Protein AF-A0A9Q0EF69-F1 (afdb_monomer)

InterPro domains:
  IPR002123 Phospholipid/glycerol acyltransferase [PF01553] (80-208)
  IPR002123 Phospholipid/glycerol acyltransferase [SM00563] (95-210)
  IPR004552 1-acyl-sn-glycerol-3-phosphate acyltransferase [TIGR00530] (78-207)

Sequence (399 aa):
MDAVPWLTVPLLLLLLLPLLLFTSSTFVFYFKKCFYVTWMMVLCLLAIPMCFLKSGGRDVENMRLISALIRHVKYFLGLRFEVSGSEHLLTEGPYVIISNHQSSLDVLGLMEILPERCTPIAKKELVYVGTMGISCWLGGVVFINRKKTSDAVSVMAEAAKTMLDNQIRLWVFPEGTRNQGGDLLPFKKGAFHLAVAAQVPIIPIVFSSYSNFYLRKEKQFNSGTIRLKILPKIDTKGLTSDDVSALMDKSFNLMRSPQNEHIALARKRHGYRLDNHEKNLNNSNVINPSLKMHKQRKTKQKNDDKTPEGAVPAYLLDREGQSRAKVLSNMIKQKRKEKAVPLPKVFKVIKSKSKRQKKAWKRIVTKVCFVGDGFTRKPPKYERFIRPMGGAGDLLTGF

Organism: NCBI:txid630683

Secondary structure (DSSP, 8-state):
----HHHHHHHHHHHHHHHHHHH-HHHHHHHHHHHHHHHHHHHHHHHHHHHHHHHSS--TTHHHHHHHHHTTHHHHTTEEEEEE-GGGGG-SS--EEEE----TTHHHHHHHSPPTTEEEEEEGGGGGSHHHHHHHHHTT-EEE-TT-HHHHHHHHHHHHHHHHHTT-EEEE-TT-S---SSSPPPPPTHHHHHHHHTT--EEEEEEPP-TTTEETTTTEE--EEEEEEEPPPB--TT--TTTHHHHHHHHHHHHHHHHHHHHHHHHHHHTTHHHHHHHHHHHHHHS-HHHHHHHHHHS------PPPTT---GGGS-HHHHHHHHHHHHHHHHHHHHT-PPPP----------S-----------S-----TT--PPPP-----PPPP----------

Nearest PDB structures (foldseek):
  5kym-assembly1_A  TM=7.930E-01  e=1.471E-12  Thermotoga maritima MSB8
  5kym-assembly2_B  TM=8.034E-01  e=4.022E-12  Thermotoga maritima MSB8
  4yay-assembly1_A  TM=5.723E-01  e=6.476E+00  Escherichia coli
  6to7-assembly2_B  TM=2.953E-01  e=9.799E+00  Homo sapiens

Solvent-accessible surface area (backbone atoms only — not comparable to full-atom values): 23491 Å² total; per-residue (Å²): 134,81,79,59,71,80,58,54,57,60,51,51,51,60,59,46,48,60,53,42,56,76,73,29,57,54,54,35,24,52,49,54,50,49,50,52,53,54,50,50,37,51,50,21,52,59,40,44,62,53,30,38,74,74,67,75,38,71,32,36,70,35,32,61,57,51,22,64,70,48,47,63,57,40,57,83,58,42,44,43,78,49,82,41,48,67,72,54,69,70,56,80,74,38,35,34,35,36,31,74,43,47,52,82,65,50,55,54,56,47,37,67,69,58,54,83,46,36,28,46,61,42,56,43,75,49,54,73,48,60,42,44,12,50,35,40,48,32,17,42,42,43,64,34,46,89,87,42,66,69,60,33,52,52,52,44,53,53,48,36,51,50,23,62,80,66,51,26,26,40,36,38,46,39,48,77,54,70,50,73,69,87,75,84,65,74,69,47,64,67,67,43,49,36,25,33,75,59,47,22,32,36,34,43,36,36,60,38,66,50,65,89,26,46,33,81,93,77,31,37,54,49,58,42,74,44,42,36,42,41,41,74,69,45,82,22,72,91,49,51,82,82,47,34,62,59,54,47,52,53,52,49,56,64,45,44,54,62,38,50,50,39,43,50,52,52,38,73,75,46,74,67,63,57,66,59,48,50,52,52,50,51,47,58,58,66,74,35,61,68,58,57,51,53,52,58,70,68,51,79,74,76,77,80,72,72,75,60,91,83,73,68,59,74,88,74,44,55,77,64,55,43,48,54,56,52,51,53,55,49,52,55,53,47,57,58,53,69,71,54,78,87,76,83,92,80,86,80,90,79,88,77,95,56,99,69,90,69,97,66,91,76,82,79,80,89,68,90,77,87,74,67,101,79,76,77,80,75,78,78,81,78,75,83,80,79,76,84,87,79,79,90,81,86,85,88,87,83,136

Mean predicted aligned error: 16.34 Å

Structure (mmCIF, N/CA/C/O backbone):
data_AF-A0A9Q0EF69-F1
#
_entry.id   AF-A0A9Q0EF69-F1
#
loop_
_atom_site.group_PDB
_atom_site.id
_atom_site.type_symbol
_atom_site.label_atom_id
_atom_site.label_alt_id
_atom_site.label_comp_id
_atom_site.label_asym_id
_atom_site.label_entity_id
_atom_site.label_seq_id
_atom_site.pdbx_PDB_ins_code
_atom_site.Cartn_x
_atom_site.Cartn_y
_atom_site.Cartn_z
_atom_site.occupancy
_atom_site.B_iso_or_equiv
_atom_site.auth_seq_id
_atom_site.auth_comp_id
_atom_site.auth_asym_id
_atom_site.auth_atom_id
_atom_site.pdbx_PDB_model_num
ATOM 1 N N . MET A 1 1 ? 17.043 14.784 -54.841 1.00 48.81 1 MET A N 1
ATOM 2 C CA . MET A 1 1 ? 16.132 14.213 -53.825 1.00 48.81 1 MET A CA 1
ATOM 3 C C . MET A 1 1 ? 16.887 14.234 -52.513 1.00 48.81 1 MET A C 1
ATOM 5 O O . MET A 1 1 ? 17.618 13.296 -52.218 1.00 48.81 1 MET A O 1
ATOM 9 N N . ASP A 1 2 ? 16.796 15.342 -51.783 1.00 55.16 2 ASP A N 1
ATOM 10 C CA . ASP A 1 2 ? 17.544 15.519 -50.542 1.00 55.16 2 ASP A CA 1
ATOM 11 C C . ASP A 1 2 ? 16.866 14.700 -49.448 1.00 55.16 2 ASP A C 1
ATOM 13 O O . ASP A 1 2 ? 15.767 15.018 -48.990 1.00 55.16 2 ASP A O 1
ATOM 17 N N . ALA A 1 3 ? 17.497 13.580 -49.092 1.00 58.09 3 ALA A N 1
ATOM 18 C CA . ALA A 1 3 ? 17.052 12.730 -48.005 1.00 58.09 3 ALA A CA 1
ATOM 19 C C . ALA A 1 3 ? 17.001 13.569 -46.727 1.00 58.09 3 ALA A C 1
ATOM 21 O O . ALA A 1 3 ? 18.003 14.067 -46.222 1.00 58.09 3 ALA A O 1
ATOM 22 N N . VAL A 1 4 ? 15.780 13.743 -46.253 1.00 65.38 4 VAL A N 1
ATOM 23 C CA . VAL A 1 4 ? 15.364 14.639 -45.192 1.00 65.38 4 VAL A CA 1
ATOM 24 C C . VAL A 1 4 ? 16.156 14.389 -43.888 1.00 65.38 4 VAL A C 1
ATOM 26 O O . VAL A 1 4 ? 15.873 13.419 -43.177 1.00 65.38 4 VAL A O 1
ATOM 29 N N . PRO A 1 5 ? 17.116 15.260 -43.507 1.00 64.31 5 PRO A N 1
ATOM 30 C CA . PRO A 1 5 ? 17.998 15.031 -42.354 1.00 64.31 5 PRO A CA 1
ATOM 31 C C . PRO A 1 5 ? 17.262 15.000 -41.006 1.00 64.31 5 PRO A C 1
ATOM 33 O O . PRO A 1 5 ? 17.777 14.477 -40.021 1.00 64.31 5 PRO A O 1
ATOM 36 N N . TRP A 1 6 ? 16.041 15.541 -40.943 1.00 69.62 6 TRP A N 1
ATOM 37 C CA . TRP A 1 6 ? 15.230 15.530 -39.725 1.00 69.62 6 TRP A CA 1
ATOM 38 C C . TRP A 1 6 ? 14.534 14.188 -39.455 1.00 69.62 6 TRP A C 1
ATOM 40 O O . TRP A 1 6 ? 14.116 13.959 -38.323 1.00 69.62 6 TRP A O 1
ATOM 50 N N . LEU A 1 7 ? 14.453 13.278 -40.437 1.00 71.69 7 LEU A N 1
ATOM 51 C CA . LEU A 1 7 ? 13.911 11.922 -40.253 1.00 71.69 7 LEU A CA 1
ATOM 52 C C . LEU A 1 7 ? 14.979 10.901 -39.835 1.00 71.69 7 LEU A C 1
ATOM 54 O O . LEU A 1 7 ? 14.664 9.926 -39.152 1.00 71.69 7 LEU A O 1
ATOM 58 N N . THR A 1 8 ? 16.247 11.128 -40.182 1.00 77.25 8 THR A N 1
ATOM 59 C CA . THR A 1 8 ? 17.341 10.184 -39.894 1.00 77.25 8 THR A CA 1
ATOM 60 C C . THR A 1 8 ? 17.705 10.144 -38.410 1.00 77.25 8 THR A C 1
ATOM 62 O O . THR A 1 8 ? 17.981 9.071 -37.874 1.00 77.25 8 THR A O 1
ATOM 65 N N . VAL A 1 9 ? 17.640 11.282 -37.713 1.00 79.06 9 VAL A N 1
ATOM 66 C CA . VAL A 1 9 ? 17.925 11.368 -36.271 1.00 79.06 9 VAL A CA 1
ATOM 67 C C . VAL A 1 9 ? 16.892 10.596 -35.424 1.00 79.06 9 VAL A C 1
ATOM 69 O O . VAL A 1 9 ? 17.314 9.768 -34.614 1.00 79.06 9 VAL A O 1
ATOM 72 N N . PRO A 1 10 ? 15.564 10.763 -35.605 1.00 80.88 10 PRO A N 1
ATOM 73 C CA . PRO A 1 10 ? 14.559 9.925 -34.943 1.00 80.88 10 PRO A CA 1
ATOM 74 C C . PRO A 1 10 ? 14.712 8.432 -35.249 1.00 80.88 10 PRO A C 1
ATOM 76 O O . PRO A 1 10 ? 14.563 7.611 -34.346 1.00 80.88 10 PRO A O 1
ATOM 79 N N . LEU A 1 11 ? 15.042 8.075 -36.495 1.00 81.81 11 LEU A N 1
ATOM 80 C CA . LEU A 1 11 ? 15.218 6.683 -36.913 1.00 81.81 11 LEU A CA 1
ATOM 81 C C . LEU A 1 11 ? 16.436 6.032 -36.232 1.00 81.81 11 LEU A C 1
ATOM 83 O O . LEU A 1 11 ? 16.347 4.917 -35.723 1.00 81.81 11 LEU A O 1
ATOM 87 N N . LEU A 1 12 ? 17.557 6.755 -36.143 1.00 80.25 12 LEU A N 1
ATOM 88 C CA . LEU A 1 12 ? 18.748 6.326 -35.401 1.00 80.25 12 LEU A CA 1
ATOM 89 C C . LEU A 1 12 ? 18.476 6.203 -33.896 1.00 80.25 12 LEU A C 1
ATOM 91 O O . LEU A 1 12 ? 18.926 5.246 -33.268 1.00 80.25 12 LEU A O 1
ATOM 95 N N . LEU A 1 13 ? 17.708 7.128 -33.310 1.00 78.44 13 LEU A N 1
ATOM 96 C CA . LEU A 1 13 ? 17.282 7.042 -31.908 1.00 78.44 13 LEU A CA 1
ATOM 97 C C . LEU A 1 13 ? 16.363 5.838 -31.656 1.00 78.44 13 LEU A C 1
ATOM 99 O O . LEU A 1 13 ? 16.500 5.171 -30.628 1.00 78.44 13 LEU A O 1
ATOM 103 N N . LEU A 1 14 ? 15.469 5.525 -32.599 1.00 80.62 14 LEU A N 1
ATOM 104 C CA . LEU A 1 14 ? 14.617 4.336 -32.557 1.00 80.62 14 LEU A CA 1
ATOM 105 C C . LEU A 1 14 ? 15.429 3.039 -32.632 1.00 80.62 14 LEU A C 1
ATOM 107 O O . LEU A 1 14 ? 15.084 2.089 -31.939 1.00 80.62 14 LEU A O 1
ATOM 111 N N . LEU A 1 15 ? 16.522 3.000 -33.400 1.00 79.44 15 LEU A N 1
ATOM 112 C CA . LEU A 1 15 ? 17.422 1.840 -33.477 1.00 79.44 15 LEU A CA 1
ATOM 113 C C . LEU A 1 15 ? 18.342 1.706 -32.248 1.00 79.44 15 LEU A C 1
ATOM 115 O O . LEU A 1 15 ? 18.636 0.594 -31.807 1.00 79.44 15 LEU A O 1
ATOM 119 N N . LEU A 1 16 ? 18.759 2.824 -31.645 1.00 80.50 16 LEU A N 1
ATOM 120 C CA . LEU A 1 16 ? 19.559 2.838 -30.413 1.00 80.50 16 LEU A CA 1
ATOM 121 C C . LEU A 1 16 ? 18.765 2.389 -29.179 1.00 80.50 16 LEU A C 1
ATOM 123 O O . LEU A 1 16 ? 19.346 1.852 -28.234 1.00 80.50 16 LEU A O 1
ATOM 127 N N . LEU A 1 17 ? 17.447 2.598 -29.166 1.00 80.69 17 LEU A N 1
ATOM 128 C CA . LEU A 1 17 ? 16.602 2.295 -28.014 1.00 80.69 17 LEU A CA 1
ATOM 129 C C . LEU A 1 17 ? 16.569 0.787 -27.667 1.00 80.69 17 LEU A C 1
ATOM 131 O O . LEU A 1 17 ? 16.856 0.466 -26.510 1.00 80.69 17 LEU A O 1
ATOM 135 N N . PRO A 1 18 ? 16.302 -0.151 -28.603 1.00 80.19 18 PRO A N 1
ATOM 136 C CA . PRO A 1 18 ? 16.434 -1.584 -28.351 1.00 80.19 18 PRO A CA 1
A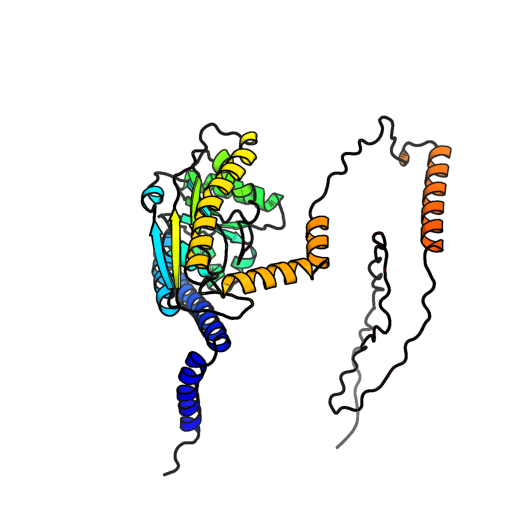TOM 137 C C . PRO A 1 18 ? 17.830 -1.950 -27.848 1.00 80.19 18 PRO A C 1
ATOM 139 O O . PRO A 1 18 ? 17.950 -2.623 -26.828 1.00 80.19 18 PRO A O 1
ATOM 142 N N . LEU A 1 19 ? 18.887 -1.443 -28.493 1.00 80.12 19 LEU A N 1
ATOM 143 C CA . LEU A 1 19 ? 20.267 -1.729 -28.098 1.00 80.12 19 LEU A CA 1
ATOM 144 C C . LEU A 1 19 ? 20.532 -1.329 -26.639 1.00 80.12 19 LEU A C 1
ATOM 146 O O . LEU A 1 19 ? 21.077 -2.122 -25.873 1.00 80.12 19 LEU A O 1
ATOM 150 N N . LEU A 1 20 ? 20.108 -0.134 -26.219 1.00 81.38 20 LEU A N 1
ATOM 151 C CA . LEU A 1 20 ? 20.245 0.334 -24.835 1.00 81.38 20 LEU A CA 1
ATOM 152 C C . LEU A 1 20 ? 19.410 -0.487 -23.842 1.00 81.38 20 LEU A C 1
ATOM 154 O O . LEU A 1 20 ? 19.860 -0.721 -22.718 1.00 81.38 20 LEU A O 1
ATOM 158 N N . LEU A 1 21 ? 18.221 -0.945 -24.244 1.00 80.12 21 LEU A N 1
ATOM 159 C CA . LEU A 1 21 ? 17.380 -1.829 -23.432 1.00 80.12 21 LEU A CA 1
ATOM 160 C C . LEU A 1 21 ? 18.002 -3.222 -23.251 1.00 80.12 21 LEU A C 1
ATOM 162 O O . LEU A 1 21 ? 17.862 -3.805 -22.178 1.00 80.12 21 LEU A O 1
ATOM 166 N N . PHE A 1 22 ? 18.715 -3.742 -24.253 1.00 79.62 22 PHE A N 1
ATOM 167 C CA . PHE A 1 22 ? 19.388 -5.042 -24.164 1.00 79.62 22 PHE A CA 1
ATOM 168 C C . PHE A 1 22 ? 20.748 -4.976 -23.457 1.00 79.62 22 PHE A C 1
ATOM 170 O O . PHE A 1 22 ? 21.129 -5.925 -22.776 1.00 79.62 22 PHE A O 1
ATOM 177 N N . THR A 1 23 ? 21.480 -3.867 -23.584 1.00 81.25 23 THR A N 1
ATOM 178 C CA . THR A 1 23 ? 22.875 -3.776 -23.113 1.00 81.25 23 THR A CA 1
ATOM 179 C C . THR A 1 23 ? 23.030 -3.167 -21.719 1.00 81.25 23 THR A C 1
ATOM 181 O O . THR A 1 23 ? 23.993 -3.485 -21.022 1.00 81.25 23 THR A O 1
ATOM 184 N N . SER A 1 24 ? 22.107 -2.305 -21.269 1.00 89.25 24 SER A N 1
ATOM 185 C CA . SER A 1 24 ? 22.287 -1.520 -20.039 1.00 89.25 24 SER A CA 1
ATOM 186 C C . SER A 1 24 ? 21.157 -1.704 -19.027 1.00 89.25 24 SER A C 1
ATOM 188 O O . SER A 1 24 ? 20.073 -1.131 -19.146 1.00 89.25 24 SER A O 1
ATOM 190 N N . SER A 1 25 ? 21.450 -2.405 -17.926 1.00 86.19 25 SER A N 1
ATOM 191 C CA . SER A 1 25 ? 20.517 -2.562 -16.795 1.00 86.19 25 SER A CA 1
ATOM 192 C C . SER A 1 25 ? 20.099 -1.222 -16.180 1.00 86.19 25 SER A C 1
ATOM 194 O O . SER A 1 25 ? 18.948 -1.040 -15.782 1.00 86.19 25 SER A O 1
ATOM 196 N N . THR A 1 26 ? 21.024 -0.258 -16.151 1.00 90.00 26 THR A N 1
ATOM 197 C CA . THR A 1 26 ? 20.775 1.087 -15.628 1.00 90.00 26 THR A CA 1
ATOM 198 C C . THR A 1 26 ? 19.796 1.851 -16.512 1.00 90.00 26 THR A C 1
ATOM 200 O O . THR A 1 26 ? 18.902 2.520 -15.987 1.00 90.00 26 THR A O 1
ATOM 203 N N . PHE A 1 27 ? 19.943 1.752 -17.838 1.00 91.12 27 PHE A N 1
ATOM 204 C CA . PHE A 1 27 ? 19.004 2.366 -18.770 1.00 91.12 27 PHE A CA 1
ATOM 205 C C . PHE A 1 27 ? 17.609 1.762 -18.601 1.00 91.12 27 PHE A C 1
ATOM 207 O O . PHE A 1 27 ? 16.660 2.505 -18.357 1.00 91.12 27 PHE A O 1
ATOM 214 N N . VAL A 1 28 ? 17.502 0.428 -18.599 1.00 91.19 28 VAL A N 1
ATOM 215 C CA . VAL A 1 28 ? 16.237 -0.291 -18.362 1.00 91.19 28 VAL A CA 1
ATOM 216 C C . VAL A 1 28 ? 15.576 0.154 -17.059 1.00 91.19 28 VAL A C 1
ATOM 218 O O . VAL A 1 28 ? 14.375 0.421 -17.034 1.00 91.19 28 VAL A O 1
ATOM 221 N N . PHE A 1 29 ? 16.343 0.291 -15.975 1.00 93.94 29 PHE A N 1
ATOM 222 C CA . PHE A 1 29 ? 15.819 0.748 -14.691 1.00 93.94 29 PHE A CA 1
ATOM 223 C C . PHE A 1 29 ? 15.193 2.140 -14.773 1.00 93.94 29 PHE A C 1
ATOM 225 O O . PHE A 1 29 ? 14.068 2.334 -14.305 1.00 93.94 29 PHE A O 1
ATOM 232 N N . TYR A 1 30 ? 15.901 3.119 -15.343 1.00 94.44 30 TYR A N 1
ATOM 233 C CA . TYR A 1 30 ? 15.369 4.477 -15.455 1.00 94.44 30 TYR A CA 1
ATOM 234 C C . TYR A 1 30 ? 14.223 4.559 -16.453 1.00 94.44 30 TYR A C 1
ATOM 236 O O . TYR A 1 30 ? 13.247 5.242 -16.156 1.00 94.44 30 TYR A O 1
ATOM 244 N N . PHE A 1 31 ? 14.299 3.832 -17.567 1.00 93.50 31 PHE A N 1
ATOM 245 C CA . PHE A 1 31 ? 13.230 3.743 -18.553 1.00 93.50 31 PHE A CA 1
ATOM 246 C C . PHE A 1 31 ? 11.948 3.197 -17.919 1.00 93.50 31 PHE A C 1
ATOM 248 O O . PHE A 1 31 ? 10.947 3.906 -17.874 1.00 93.50 31 PHE A O 1
ATOM 255 N N . LYS A 1 32 ? 11.995 2.002 -17.308 1.00 94.75 32 LYS A N 1
ATOM 256 C CA . LYS A 1 32 ? 10.839 1.403 -16.619 1.00 94.75 32 LYS A CA 1
ATOM 257 C C . LYS A 1 32 ? 10.310 2.287 -15.500 1.00 94.75 32 LYS A C 1
ATOM 259 O O . LYS A 1 32 ? 9.104 2.386 -15.314 1.00 94.75 32 LYS A O 1
ATOM 264 N N . LYS A 1 33 ? 11.191 2.937 -14.737 1.00 94.50 33 LYS A N 1
ATOM 265 C CA . LYS A 1 33 ? 10.775 3.832 -13.652 1.00 94.50 33 LYS A CA 1
ATOM 266 C C . LYS A 1 33 ? 10.116 5.109 -14.177 1.00 94.50 33 LYS A C 1
ATOM 268 O O . LYS A 1 33 ? 9.136 5.549 -13.586 1.00 94.50 33 LYS A O 1
ATOM 273 N N . CYS A 1 34 ? 10.659 5.706 -15.236 1.00 95.56 34 CYS A N 1
ATOM 274 C CA . CYS A 1 34 ? 10.094 6.886 -15.887 1.00 95.56 34 CYS A CA 1
ATOM 275 C C . CYS A 1 34 ? 8.734 6.541 -16.489 1.00 95.56 34 CYS A C 1
ATOM 277 O O . CYS A 1 34 ? 7.745 7.174 -16.140 1.00 95.56 34 CYS A O 1
ATOM 279 N N . PHE A 1 35 ? 8.676 5.461 -17.273 1.00 95.94 35 PHE A N 1
ATOM 280 C CA . PHE A 1 35 ? 7.438 4.910 -17.806 1.00 95.94 35 PHE A CA 1
ATOM 281 C C . PHE A 1 35 ? 6.415 4.668 -16.693 1.00 95.94 35 PHE A C 1
ATOM 283 O O . PHE A 1 35 ? 5.314 5.194 -16.769 1.00 95.94 35 PHE A O 1
ATOM 290 N N . TYR A 1 36 ? 6.791 3.964 -15.619 1.00 96.44 36 TYR A N 1
ATOM 291 C CA . TYR A 1 36 ? 5.909 3.703 -14.480 1.00 96.44 36 TYR A CA 1
ATOM 292 C C . TYR A 1 36 ? 5.333 4.992 -13.892 1.00 96.44 36 TYR A C 1
ATOM 294 O O . TYR A 1 36 ? 4.124 5.106 -13.742 1.00 96.44 36 TYR A O 1
ATOM 302 N N . VAL A 1 37 ? 6.176 5.974 -13.565 1.00 95.81 37 VAL A N 1
ATOM 303 C CA . VAL A 1 37 ? 5.707 7.222 -12.948 1.00 95.81 37 VAL A CA 1
ATOM 304 C C . VAL A 1 37 ? 4.815 8.005 -13.908 1.00 95.81 37 VAL A C 1
ATOM 306 O O . VAL A 1 37 ? 3.725 8.406 -13.514 1.00 95.81 37 VAL A O 1
ATOM 309 N N . THR A 1 38 ? 5.238 8.198 -15.157 1.00 96.44 38 THR A N 1
ATOM 310 C CA . THR A 1 38 ? 4.473 8.963 -16.150 1.00 96.44 38 THR A CA 1
ATOM 311 C C . THR A 1 38 ? 3.142 8.287 -16.461 1.00 96.44 38 THR A C 1
ATOM 313 O O . THR A 1 38 ? 2.104 8.941 -16.436 1.00 96.44 38 THR A O 1
ATOM 316 N N . TRP A 1 39 ? 3.145 6.971 -16.671 1.00 97.31 39 TRP A N 1
ATOM 317 C CA . TRP A 1 39 ? 1.937 6.208 -16.966 1.00 97.31 39 TRP A CA 1
ATOM 318 C C . TRP A 1 39 ? 0.953 6.215 -15.794 1.00 97.31 39 TRP A C 1
ATOM 320 O O . TRP A 1 39 ? -0.234 6.449 -15.995 1.00 97.31 39 TRP A O 1
ATOM 330 N N . MET A 1 40 ? 1.439 6.081 -14.554 1.00 97.12 40 MET A N 1
ATOM 331 C CA . MET A 1 40 ? 0.598 6.237 -13.361 1.00 97.12 40 MET A CA 1
ATOM 332 C C . MET A 1 40 ? -0.040 7.632 -13.289 1.00 97.12 40 MET A C 1
ATOM 334 O O . MET A 1 40 ? -1.217 7.742 -12.956 1.00 97.12 40 MET A O 1
ATOM 338 N N . MET A 1 41 ? 0.698 8.695 -13.632 1.00 96.69 41 MET A N 1
ATOM 339 C CA . MET A 1 41 ? 0.166 10.064 -13.645 1.00 96.69 41 MET A CA 1
ATOM 340 C C . MET A 1 41 ? -0.903 10.266 -14.725 1.00 96.69 41 MET A C 1
ATOM 342 O O . MET A 1 41 ? -1.894 10.945 -14.456 1.00 96.69 41 MET A O 1
ATOM 346 N N . VAL A 1 42 ? -0.735 9.661 -15.906 1.00 97.56 42 VAL A N 1
ATOM 347 C CA . VAL A 1 42 ? -1.735 9.674 -16.988 1.00 97.56 42 VAL A CA 1
ATOM 348 C C . VAL A 1 42 ? -2.995 8.919 -16.571 1.00 97.56 42 VAL A C 1
ATOM 350 O O . VAL A 1 42 ? -4.088 9.465 -16.666 1.00 97.56 42 VAL A O 1
ATOM 353 N N . LEU A 1 43 ? -2.863 7.703 -16.035 1.00 97.69 43 LEU A N 1
ATOM 354 C CA . LEU A 1 43 ? -4.013 6.928 -15.558 1.00 97.69 43 LEU A CA 1
ATOM 355 C C . LEU A 1 43 ? -4.765 7.654 -14.439 1.00 97.69 43 LEU A C 1
ATOM 357 O O . LEU A 1 43 ? -5.991 7.677 -14.436 1.00 97.69 43 LEU A O 1
ATOM 361 N N . CYS A 1 44 ? -4.042 8.302 -13.525 1.00 96.94 44 CYS A N 1
ATOM 362 C CA . CYS A 1 44 ? -4.647 9.141 -12.495 1.00 96.94 44 CYS A CA 1
ATOM 363 C C . CYS A 1 44 ? -5.348 10.370 -13.093 1.00 96.94 44 CYS A C 1
ATOM 365 O O . CYS A 1 44 ? -6.427 10.733 -12.643 1.00 96.94 44 CYS A O 1
ATOM 367 N N . LEU A 1 45 ? -4.783 11.001 -14.128 1.00 97.44 45 LEU A N 1
ATOM 368 C CA . LEU A 1 45 ? -5.442 12.111 -14.822 1.00 97.44 45 LEU A CA 1
ATOM 369 C C . LEU A 1 45 ? -6.784 11.678 -15.427 1.00 97.44 45 LEU A C 1
ATOM 371 O O . LEU A 1 45 ? -7.763 12.403 -15.298 1.00 97.44 45 LEU A O 1
ATOM 375 N N . LEU A 1 46 ? -6.832 10.488 -16.031 1.00 97.19 46 LEU A N 1
ATOM 376 C CA . LEU A 1 46 ? -8.059 9.906 -16.580 1.00 97.19 46 LEU A CA 1
ATOM 377 C C . LEU A 1 46 ? -9.046 9.491 -15.478 1.00 97.19 46 LEU A C 1
ATOM 379 O O . LEU A 1 46 ? -10.252 9.651 -15.643 1.00 97.19 46 LEU A O 1
ATOM 383 N N . ALA A 1 47 ? -8.550 8.991 -14.343 1.00 96.81 47 ALA A N 1
ATOM 384 C CA . ALA A 1 47 ? -9.381 8.590 -13.210 1.00 96.81 47 ALA A CA 1
ATOM 385 C C . ALA A 1 47 ? -10.162 9.763 -12.606 1.00 96.81 47 ALA A C 1
ATOM 387 O O . ALA A 1 47 ? -11.304 9.573 -12.207 1.00 96.81 47 ALA A O 1
ATOM 388 N N . ILE A 1 48 ? -9.585 10.969 -12.566 1.00 96.94 48 ILE A N 1
ATOM 389 C CA . ILE A 1 48 ? -10.206 12.151 -11.944 1.00 96.94 48 ILE A CA 1
ATOM 390 C C . ILE A 1 48 ? -11.631 12.424 -12.466 1.00 96.94 48 ILE A C 1
ATOM 392 O O . ILE A 1 48 ? -12.552 12.372 -11.649 1.00 96.94 48 ILE A O 1
ATOM 396 N N . PRO A 1 49 ? -11.868 12.682 -13.770 1.00 97.12 49 PRO A N 1
ATOM 397 C CA . PRO A 1 49 ? -13.220 12.930 -14.268 1.00 97.12 49 PRO A CA 1
ATOM 398 C C . PRO A 1 49 ? -14.137 11.718 -14.072 1.00 97.12 49 PRO A C 1
ATOM 400 O O . PRO A 1 49 ? -15.295 11.892 -13.712 1.00 97.12 49 PRO A O 1
ATOM 403 N N . MET A 1 50 ? -13.628 10.491 -14.222 1.00 96.31 50 MET A N 1
ATOM 404 C CA . MET A 1 50 ? -14.432 9.284 -14.005 1.00 96.31 50 MET A CA 1
ATOM 405 C C . MET A 1 50 ? -14.899 9.138 -12.547 1.00 96.31 50 MET A C 1
ATOM 407 O O . MET A 1 50 ? -16.038 8.744 -12.313 1.00 96.31 50 MET A O 1
ATOM 411 N N . CYS A 1 51 ? -14.064 9.495 -11.567 1.00 96.19 51 CYS A N 1
ATOM 412 C CA . CYS A 1 51 ? -14.447 9.531 -10.154 1.00 96.19 51 CYS A CA 1
ATOM 413 C C . CYS A 1 51 ? -15.559 10.559 -9.899 1.00 96.19 51 CYS A C 1
ATOM 415 O O . CYS A 1 51 ? -16.523 10.260 -9.199 1.00 96.19 51 CYS A O 1
ATOM 417 N N . PHE A 1 52 ? -15.462 11.753 -10.498 1.00 95.06 52 PHE A N 1
ATOM 418 C CA . PHE A 1 52 ? -16.518 12.765 -10.390 1.00 95.06 52 PHE A CA 1
ATOM 419 C C . PHE A 1 52 ? -17.834 12.297 -11.017 1.00 95.06 52 PHE A C 1
ATOM 421 O O . PHE A 1 52 ? -18.883 12.474 -10.408 1.00 95.06 52 PHE A O 1
ATOM 428 N N . LEU A 1 53 ? -17.784 11.656 -12.187 1.00 95.00 53 LEU A N 1
ATOM 429 C CA . LEU A 1 53 ? -18.975 11.121 -12.851 1.00 95.00 53 LEU A CA 1
ATOM 430 C C . LEU A 1 53 ? -19.612 9.960 -12.076 1.00 95.00 53 LEU A C 1
ATOM 432 O O . LEU A 1 53 ? -20.831 9.834 -12.064 1.00 95.00 53 LEU A O 1
ATOM 436 N N . LYS A 1 54 ? -18.802 9.115 -11.424 1.00 93.06 54 LYS A N 1
ATOM 437 C CA . LYS A 1 54 ? -19.289 7.949 -10.675 1.00 93.06 54 LYS A CA 1
ATOM 438 C C . LYS A 1 54 ? -19.907 8.320 -9.326 1.00 93.06 54 LYS A C 1
ATOM 440 O O . LYS A 1 54 ? -20.952 7.780 -8.983 1.00 93.06 54 LYS A O 1
ATOM 445 N N . SER A 1 55 ? -19.235 9.157 -8.533 1.00 91.19 55 SER A N 1
ATOM 446 C CA . SER A 1 55 ? -19.592 9.376 -7.120 1.00 91.19 55 SER A CA 1
ATOM 447 C C . SER A 1 55 ? -19.784 10.846 -6.739 1.00 91.19 55 SER A C 1
ATOM 449 O O . SER A 1 55 ? -19.927 11.154 -5.559 1.00 91.19 55 SER A O 1
ATOM 451 N N . GLY A 1 56 ? -19.713 11.779 -7.693 1.00 89.62 56 GLY A N 1
ATOM 452 C CA . GLY A 1 56 ? -19.846 13.216 -7.430 1.00 89.62 56 GLY A CA 1
ATOM 453 C C . GLY A 1 56 ? -18.672 13.848 -6.669 1.00 89.62 56 GLY A C 1
ATOM 454 O O . GLY A 1 56 ? -18.731 15.029 -6.335 1.00 89.62 56 GLY A O 1
ATOM 455 N N . GLY A 1 57 ? -17.593 13.105 -6.388 1.00 93.06 57 GLY A N 1
ATOM 456 C CA . GLY A 1 57 ? -16.448 13.625 -5.637 1.00 93.06 57 GLY A CA 1
ATOM 457 C C . GLY A 1 57 ? -15.653 12.564 -4.879 1.00 93.06 57 GLY A C 1
ATOM 458 O O . GLY A 1 57 ? -15.291 11.527 -5.429 1.00 93.06 57 GLY A O 1
ATOM 459 N N . ARG A 1 58 ? -15.315 12.856 -3.618 1.00 94.69 58 ARG A N 1
ATOM 460 C CA . ARG A 1 58 ? -14.500 11.982 -2.759 1.00 94.69 58 ARG A CA 1
ATOM 461 C C . ARG A 1 58 ? -15.335 10.825 -2.210 1.00 94.69 58 ARG A C 1
ATOM 463 O O . ARG A 1 58 ? -16.199 11.047 -1.373 1.00 94.69 58 ARG A O 1
ATOM 470 N N . ASP A 1 59 ? -14.988 9.604 -2.603 1.00 94.50 59 ASP A N 1
ATOM 471 C CA . ASP A 1 59 ? -15.620 8.369 -2.136 1.00 94.50 59 ASP A CA 1
ATOM 472 C C . ASP A 1 59 ? -14.613 7.204 -2.175 1.00 94.50 59 ASP A C 1
ATOM 474 O O . ASP A 1 59 ? -13.801 7.086 -3.094 1.00 94.50 59 ASP A O 1
ATOM 478 N N . VAL A 1 60 ? -14.669 6.311 -1.187 1.00 94.88 60 VAL A N 1
ATOM 479 C CA . VAL A 1 60 ? -13.869 5.076 -1.172 1.00 94.88 60 VAL A CA 1
ATOM 480 C C . VAL A 1 60 ? -14.257 4.151 -2.326 1.00 94.88 60 VAL A C 1
ATOM 482 O O . VAL A 1 60 ? -13.419 3.401 -2.823 1.00 94.88 60 VAL A O 1
ATOM 485 N N . GLU A 1 61 ? -15.488 4.234 -2.830 1.00 94.25 61 GLU A N 1
ATOM 486 C CA . GLU A 1 61 ? -15.934 3.431 -3.969 1.00 94.25 61 GLU A CA 1
ATOM 487 C C . GLU A 1 61 ? -15.201 3.736 -5.280 1.00 94.25 61 GLU A C 1
ATOM 489 O O . GLU A 1 61 ? -15.153 2.908 -6.203 1.00 94.25 61 GLU A O 1
ATOM 494 N N . ASN A 1 62 ? -14.551 4.895 -5.365 1.00 96.62 62 ASN A N 1
ATOM 495 C CA . ASN A 1 62 ? -13.669 5.224 -6.478 1.00 96.62 62 ASN A CA 1
ATOM 496 C C . ASN A 1 62 ? -12.410 4.353 -6.500 1.00 96.62 62 ASN A C 1
ATOM 498 O O . ASN A 1 62 ? -11.813 4.170 -7.559 1.00 96.62 62 ASN A O 1
ATOM 502 N N . MET A 1 63 ? -12.027 3.735 -5.378 1.00 96.44 63 MET A N 1
ATOM 503 C CA . MET A 1 63 ? -10.871 2.840 -5.336 1.00 96.44 63 MET A CA 1
ATOM 504 C C . MET A 1 63 ? -11.042 1.604 -6.215 1.00 96.44 63 MET A C 1
ATOM 506 O O . MET A 1 63 ? -10.056 1.150 -6.793 1.00 96.44 63 MET A O 1
ATOM 510 N N . ARG A 1 64 ? -12.270 1.085 -6.385 1.00 95.00 64 ARG A N 1
ATOM 511 C CA . ARG A 1 64 ? -12.529 -0.029 -7.316 1.00 95.00 64 ARG A CA 1
ATOM 512 C C . ARG A 1 64 ? -12.212 0.376 -8.763 1.00 95.00 64 ARG A C 1
ATOM 514 O O . ARG A 1 64 ? -11.540 -0.363 -9.477 1.00 95.00 64 ARG A O 1
ATOM 521 N N . LEU A 1 65 ? -12.638 1.576 -9.166 1.00 96.38 65 LEU A N 1
ATOM 522 C CA . LEU A 1 65 ? -12.352 2.143 -10.488 1.00 96.38 65 LEU A CA 1
ATOM 523 C C . LEU A 1 65 ? -10.845 2.388 -10.671 1.00 96.38 65 LEU A C 1
ATOM 525 O O . LEU A 1 65 ? -10.256 1.946 -11.654 1.00 96.38 65 LEU A O 1
ATOM 529 N N . ILE A 1 66 ? -10.209 3.054 -9.704 1.00 96.75 66 ILE A N 1
ATOM 530 C CA . ILE A 1 66 ? -8.770 3.354 -9.728 1.00 96.75 66 ILE A CA 1
ATOM 531 C C . ILE A 1 66 ? -7.944 2.058 -9.788 1.00 96.75 66 ILE A C 1
ATOM 533 O O . ILE A 1 66 ? -6.993 1.968 -10.564 1.00 96.75 66 ILE A O 1
ATOM 537 N N . SER A 1 67 ? -8.321 1.037 -9.012 1.00 96.44 67 SER A N 1
ATOM 538 C CA . SER A 1 67 ? -7.698 -0.291 -9.045 1.00 96.44 67 SER A CA 1
ATOM 539 C C . SER A 1 67 ? -7.796 -0.912 -10.438 1.00 96.44 67 SER A C 1
ATOM 541 O O . SER A 1 67 ? -6.769 -1.321 -10.984 1.00 96.44 67 SER A O 1
ATOM 543 N N . ALA A 1 68 ? -8.988 -0.922 -11.046 1.00 96.50 68 ALA A N 1
ATOM 544 C CA . ALA A 1 68 ? -9.200 -1.478 -12.381 1.00 96.50 68 ALA A CA 1
ATOM 545 C C . ALA A 1 68 ? -8.321 -0.793 -13.443 1.00 96.50 68 ALA A C 1
ATOM 547 O O . ALA A 1 68 ? -7.701 -1.475 -14.257 1.00 96.50 68 ALA A O 1
ATOM 548 N N . LEU A 1 69 ? -8.191 0.536 -13.378 1.00 96.94 69 LEU A N 1
ATOM 549 C CA . LEU A 1 69 ? -7.351 1.316 -14.293 1.00 96.94 69 LEU A CA 1
ATOM 550 C C . LEU A 1 69 ? -5.849 1.086 -14.106 1.00 96.94 69 LEU A C 1
ATOM 552 O O . LEU A 1 69 ? -5.092 1.330 -15.034 1.00 96.94 69 LEU A O 1
ATOM 556 N N . ILE A 1 70 ? -5.387 0.680 -12.922 1.00 96.94 70 ILE A N 1
ATOM 557 C CA . ILE A 1 70 ? -3.951 0.556 -12.607 1.00 96.94 70 ILE A CA 1
ATOM 558 C C . ILE A 1 70 ? -3.463 -0.896 -12.699 1.00 96.94 70 ILE A C 1
ATOM 560 O O . ILE A 1 70 ? -2.269 -1.141 -12.893 1.00 96.94 70 ILE A O 1
ATOM 564 N N . ARG A 1 71 ? -4.353 -1.884 -12.567 1.00 95.69 71 ARG A N 1
ATOM 565 C CA . ARG A 1 71 ? -3.975 -3.297 -12.413 1.00 95.69 71 ARG A CA 1
ATOM 566 C C . ARG A 1 71 ? -3.115 -3.835 -13.558 1.00 95.69 71 ARG A C 1
ATOM 568 O O . ARG A 1 71 ? -2.220 -4.646 -13.322 1.00 95.69 71 ARG A O 1
ATOM 575 N N . HIS A 1 72 ? -3.329 -3.375 -14.790 1.00 96.31 72 HIS A N 1
ATOM 576 C CA . HIS A 1 72 ? -2.579 -3.840 -15.963 1.00 96.31 72 HIS A CA 1
ATOM 577 C C . HIS A 1 72 ? -1.134 -3.330 -16.014 1.00 96.31 72 HIS A C 1
ATOM 579 O O . HIS A 1 72 ? -0.300 -3.929 -16.692 1.00 96.31 72 HIS A O 1
ATOM 585 N N . VAL A 1 73 ? -0.797 -2.271 -15.270 1.00 96.88 73 VAL A N 1
ATOM 586 C CA . VAL A 1 73 ? 0.536 -1.643 -15.298 1.00 96.88 73 VAL A CA 1
ATOM 587 C C . VAL A 1 73 ? 1.650 -2.631 -14.950 1.00 96.88 73 VAL A C 1
ATOM 589 O O . VAL A 1 73 ? 2.760 -2.535 -15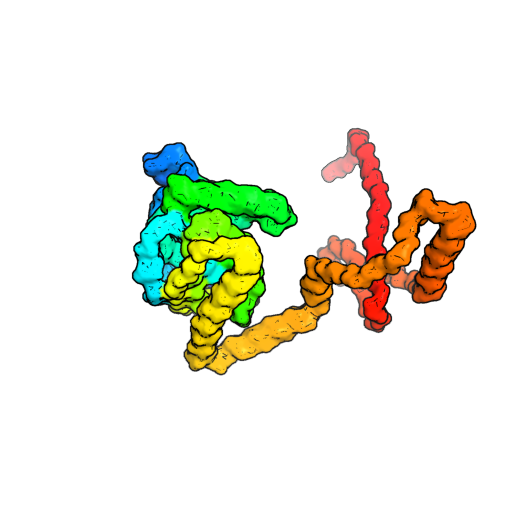.477 1.00 96.88 73 VAL A O 1
ATOM 592 N N . LYS A 1 74 ? 1.349 -3.632 -14.114 1.00 95.38 74 LYS A N 1
ATOM 593 C CA . LYS A 1 74 ? 2.275 -4.718 -13.769 1.00 95.38 74 LYS A CA 1
ATOM 594 C C . LYS A 1 74 ? 2.842 -5.434 -15.001 1.00 95.38 74 LYS A C 1
ATOM 596 O O . LYS A 1 74 ? 4.035 -5.736 -15.020 1.00 95.38 74 LYS A O 1
ATOM 601 N N . TYR A 1 75 ? 2.036 -5.634 -16.046 1.00 96.06 75 TYR A N 1
ATOM 602 C CA . TYR A 1 75 ? 2.444 -6.372 -17.240 1.00 96.06 75 TYR A CA 1
ATOM 603 C C . TYR A 1 75 ? 3.499 -5.605 -18.041 1.00 96.06 75 TYR A C 1
ATOM 605 O O . TYR A 1 75 ? 4.500 -6.198 -18.438 1.00 96.06 75 TYR A O 1
ATOM 613 N N . PHE A 1 76 ? 3.366 -4.279 -18.166 1.00 94.75 76 PHE A N 1
ATOM 614 C CA . PHE A 1 76 ? 4.371 -3.434 -18.828 1.00 94.75 76 PHE A CA 1
ATOM 615 C C . PHE A 1 76 ? 5.723 -3.423 -18.105 1.00 94.75 76 PHE A C 1
ATOM 617 O O . PHE A 1 76 ? 6.768 -3.205 -18.714 1.00 94.75 76 PHE A O 1
ATOM 624 N N . LEU A 1 77 ? 5.724 -3.673 -16.795 1.00 94.44 77 LEU A N 1
ATOM 625 C CA . LEU A 1 77 ? 6.950 -3.763 -16.003 1.00 94.44 77 LEU A CA 1
ATOM 626 C C . LEU A 1 77 ? 7.553 -5.176 -15.997 1.00 94.44 77 LEU A C 1
ATOM 628 O O . LEU A 1 77 ? 8.676 -5.352 -15.511 1.00 94.44 77 LEU A O 1
ATOM 632 N N . GLY A 1 78 ? 6.849 -6.159 -16.569 1.00 94.94 78 GLY A N 1
ATOM 633 C CA . GLY A 1 78 ? 7.221 -7.571 -16.541 1.00 94.94 78 GLY A CA 1
ATOM 634 C C . GLY A 1 78 ? 6.986 -8.222 -15.177 1.00 94.94 78 GLY A C 1
ATOM 635 O O . GLY A 1 78 ? 7.726 -9.127 -14.794 1.00 94.94 78 GLY A O 1
ATOM 636 N N . LEU A 1 79 ? 6.008 -7.730 -14.413 1.00 95.88 79 LEU A N 1
ATOM 637 C CA . LEU A 1 79 ? 5.695 -8.216 -13.074 1.00 95.88 79 LEU A CA 1
ATOM 638 C C . LEU A 1 79 ? 4.497 -9.163 -13.096 1.00 95.88 79 LEU A C 1
ATOM 640 O O . LEU A 1 79 ? 3.465 -8.871 -13.699 1.00 95.88 79 LEU A O 1
ATOM 644 N N . ARG A 1 80 ? 4.633 -10.284 -12.388 1.00 95.12 80 ARG A N 1
ATOM 645 C CA . ARG A 1 80 ? 3.557 -11.246 -12.129 1.00 95.12 80 ARG A CA 1
ATOM 646 C C . ARG A 1 80 ? 3.264 -11.276 -10.637 1.00 95.12 80 ARG A C 1
ATOM 648 O O . ARG A 1 80 ? 4.198 -11.192 -9.843 1.00 95.12 80 ARG A O 1
ATOM 655 N N . PHE A 1 81 ? 1.997 -11.400 -10.263 1.00 95.12 81 PHE A N 1
ATOM 656 C CA . PHE A 1 81 ? 1.605 -11.571 -8.869 1.00 95.12 81 PHE A CA 1
ATOM 657 C C . PHE A 1 81 ? 1.066 -12.982 -8.668 1.00 95.12 81 PHE A C 1
ATOM 659 O O . PHE A 1 81 ? 0.259 -13.455 -9.462 1.00 95.12 81 PHE A O 1
ATOM 666 N N . GLU A 1 82 ? 1.544 -13.647 -7.624 1.00 95.38 82 GLU A N 1
ATOM 667 C CA . GLU A 1 82 ? 1.023 -14.930 -7.157 1.00 95.38 82 GLU A CA 1
ATOM 668 C C . GLU A 1 82 ? 0.425 -14.693 -5.771 1.00 95.38 82 GLU A C 1
ATOM 670 O O . GLU A 1 82 ? 1.144 -14.322 -4.842 1.00 95.38 82 GLU A O 1
ATOM 675 N N . VAL A 1 83 ? -0.892 -14.840 -5.650 1.00 96.31 83 VAL A N 1
ATOM 676 C CA . VAL A 1 83 ? -1.640 -14.543 -4.424 1.00 96.31 83 VAL A CA 1
ATOM 677 C C . VAL A 1 83 ? -2.043 -15.855 -3.761 1.00 96.31 83 VAL A C 1
ATOM 679 O O . VAL A 1 83 ? -2.500 -16.775 -4.430 1.00 96.31 83 VAL A O 1
ATOM 682 N N . SER A 1 84 ? -1.881 -15.927 -2.444 1.00 96.50 84 SER A N 1
ATOM 683 C CA . SER A 1 84 ? -2.336 -17.037 -1.602 1.00 96.50 84 SER A CA 1
ATOM 684 C C . SER A 1 84 ? -3.078 -16.491 -0.382 1.00 96.50 84 SER A C 1
ATOM 686 O O . SER A 1 84 ? -2.737 -15.406 0.099 1.00 96.50 84 SER A O 1
ATOM 688 N N . GLY A 1 85 ? -4.085 -17.222 0.106 1.00 96.06 85 GLY A N 1
ATOM 689 C CA . GLY A 1 85 ? -4.901 -16.811 1.255 1.00 96.06 85 GLY A CA 1
ATOM 690 C C . GLY A 1 85 ? -5.983 -15.771 0.932 1.00 96.06 85 GLY A C 1
ATOM 691 O O . GLY A 1 85 ? -6.416 -15.035 1.819 1.00 96.06 85 GLY A O 1
ATOM 692 N N . SER A 1 86 ? -6.393 -15.638 -0.336 1.00 95.12 86 SER A N 1
ATOM 693 C CA . SER A 1 86 ? -7.390 -14.644 -0.770 1.00 95.12 86 SER A CA 1
ATOM 694 C C . SER A 1 86 ? -8.735 -14.771 -0.054 1.00 95.12 86 SER A C 1
ATOM 696 O O . SER A 1 86 ? -9.416 -13.769 0.145 1.00 95.12 86 SER A O 1
ATOM 698 N N . GLU A 1 87 ? -9.087 -15.977 0.384 1.00 95.88 87 GLU A N 1
ATOM 699 C CA . GLU A 1 87 ? -10.276 -16.285 1.172 1.00 95.88 87 GLU A CA 1
ATOM 700 C C . GLU A 1 87 ? -10.355 -15.476 2.474 1.00 95.88 87 GLU A C 1
ATOM 702 O O . GLU A 1 87 ? -11.444 -15.108 2.905 1.00 95.88 87 GLU A O 1
ATOM 707 N N . HIS A 1 88 ? -9.221 -15.103 3.075 1.00 96.31 88 HIS A N 1
ATOM 708 C CA . HIS A 1 88 ? -9.221 -14.299 4.297 1.00 96.31 88 HIS A CA 1
ATOM 709 C C . HIS A 1 88 ? -9.729 -12.869 4.060 1.00 96.31 88 HIS A C 1
ATOM 711 O O . HIS A 1 88 ? -10.287 -12.260 4.973 1.00 96.31 88 HIS A O 1
ATOM 717 N N . LEU A 1 89 ? -9.610 -12.336 2.837 1.00 94.44 89 LEU A N 1
ATOM 718 C CA . LEU A 1 89 ? -10.143 -11.012 2.493 1.00 94.44 89 LEU A CA 1
ATOM 719 C C . LEU A 1 89 ? -11.676 -10.984 2.420 1.00 94.44 89 LEU A C 1
ATOM 721 O O . LEU A 1 89 ? -12.253 -9.898 2.497 1.00 94.44 89 LEU A O 1
ATOM 725 N N . LEU A 1 90 ? -12.330 -12.150 2.348 1.00 92.56 90 LEU A N 1
ATOM 726 C CA . LEU A 1 90 ? -13.790 -12.290 2.396 1.00 92.56 90 LEU A CA 1
ATOM 727 C C . LEU A 1 90 ? -14.361 -12.141 3.817 1.00 92.56 90 LEU A C 1
ATOM 729 O O . LEU A 1 90 ? -15.543 -12.381 4.036 1.00 92.56 90 LEU A O 1
ATOM 733 N N . THR A 1 91 ? -13.538 -11.739 4.791 1.00 91.62 91 THR A N 1
ATOM 734 C CA . THR A 1 91 ? -13.998 -11.426 6.147 1.00 91.62 91 THR A CA 1
ATOM 735 C C . THR A 1 91 ? -15.102 -10.360 6.110 1.00 91.62 91 THR A C 1
ATOM 737 O O . THR A 1 91 ? -14.945 -9.287 5.516 1.00 91.62 91 THR A O 1
ATOM 740 N N . GLU A 1 92 ? -16.225 -10.655 6.761 1.00 91.06 92 GLU A N 1
ATOM 741 C CA . GLU A 1 92 ? -17.363 -9.743 6.847 1.00 91.06 92 GLU A CA 1
ATOM 742 C C . GLU A 1 92 ? -17.047 -8.498 7.684 1.00 91.06 92 GLU A C 1
ATOM 744 O O . GLU A 1 92 ? -16.290 -8.545 8.658 1.00 91.06 92 GLU A O 1
ATOM 749 N N . GLY A 1 93 ? -17.665 -7.379 7.302 1.00 92.94 93 GLY A N 1
ATOM 750 C CA . GLY A 1 93 ? -17.539 -6.110 8.011 1.00 92.94 93 GLY A CA 1
ATOM 751 C C . GLY A 1 93 ? -16.191 -5.390 7.830 1.00 92.94 93 GLY A C 1
ATOM 752 O O . GLY A 1 93 ? -15.377 -5.748 6.967 1.00 92.94 93 GLY A O 1
ATOM 753 N N . PRO A 1 94 ? -15.969 -4.318 8.613 1.00 96.12 94 PRO A N 1
ATOM 754 C CA . PRO A 1 94 ? -14.742 -3.539 8.589 1.00 96.12 94 PRO A CA 1
ATOM 755 C C . PRO A 1 94 ? -13.591 -4.307 9.237 1.00 96.12 94 PRO A C 1
ATOM 757 O O . PRO A 1 94 ? -13.759 -5.016 10.228 1.00 96.12 94 PRO A O 1
ATOM 760 N N . TYR A 1 95 ? -12.390 -4.118 8.700 1.00 97.50 95 TYR A N 1
ATOM 761 C CA . TYR A 1 95 ? -11.162 -4.671 9.260 1.00 97.50 95 TYR A CA 1
ATOM 762 C C . TYR A 1 95 ? -9.948 -3.839 8.852 1.00 97.50 95 TYR A C 1
ATOM 764 O O . TYR A 1 95 ? -9.983 -3.051 7.897 1.00 97.50 95 TYR A O 1
ATOM 772 N N . VAL A 1 96 ? -8.850 -4.029 9.582 1.00 97.88 96 VAL A N 1
ATOM 773 C CA . VAL A 1 96 ? -7.571 -3.367 9.308 1.00 97.88 96 VAL A CA 1
ATOM 774 C C . VAL A 1 96 ? -6.642 -4.336 8.601 1.00 97.88 96 VAL A C 1
ATOM 776 O O . VAL A 1 96 ? -6.305 -5.388 9.125 1.00 97.88 96 VAL A O 1
ATOM 779 N N . ILE A 1 97 ? -6.163 -3.964 7.425 1.00 98.38 97 ILE A N 1
ATOM 780 C CA . ILE A 1 97 ? -5.127 -4.702 6.712 1.00 98.38 97 ILE A CA 1
ATOM 781 C C . ILE A 1 97 ? -3.774 -4.127 7.107 1.00 98.38 97 ILE A C 1
ATOM 783 O O . ILE A 1 97 ? -3.569 -2.913 7.033 1.00 98.38 97 ILE A O 1
ATOM 787 N N . ILE A 1 98 ? -2.827 -4.987 7.476 1.00 98.25 98 ILE A N 1
ATOM 788 C CA . ILE A 1 98 ? -1.430 -4.590 7.677 1.00 98.25 98 ILE A CA 1
ATOM 789 C C . ILE A 1 98 ? -0.521 -5.287 6.673 1.00 98.25 98 ILE A C 1
ATOM 791 O O . ILE A 1 98 ? -0.685 -6.469 6.399 1.00 98.25 98 ILE A O 1
ATOM 795 N N . SER A 1 99 ? 0.457 -4.570 6.123 1.00 97.38 99 SER A N 1
ATOM 796 C CA . SER A 1 99 ? 1.437 -5.163 5.201 1.00 97.38 99 SER A CA 1
ATOM 797 C C . SER A 1 99 ? 2.826 -4.555 5.319 1.00 97.38 99 SER A C 1
ATOM 799 O O . SER A 1 99 ? 2.992 -3.403 5.728 1.00 97.38 99 SER A O 1
ATOM 801 N N . ASN A 1 100 ? 3.844 -5.333 4.957 1.00 95.69 100 ASN A N 1
ATOM 802 C CA . ASN A 1 100 ? 5.206 -4.824 4.858 1.00 95.69 100 ASN A CA 1
ATOM 803 C C . ASN A 1 100 ? 5.336 -3.838 3.687 1.00 95.69 100 ASN A C 1
ATOM 805 O O . ASN A 1 100 ? 4.643 -3.950 2.677 1.00 95.69 100 ASN A O 1
ATOM 809 N N . HIS A 1 101 ? 6.222 -2.851 3.820 1.00 94.00 101 HIS A N 1
ATOM 810 C CA . HIS A 1 101 ? 6.388 -1.785 2.830 1.00 94.00 101 HIS A CA 1
ATOM 811 C C . HIS A 1 101 ? 7.801 -1.815 2.263 1.00 94.00 101 HIS A C 1
ATOM 813 O O . HIS A 1 101 ? 8.748 -1.486 2.966 1.00 94.00 101 HIS A O 1
ATOM 819 N N . GLN A 1 102 ? 7.968 -2.137 0.983 1.00 92.06 102 GLN A N 1
ATOM 820 C CA . GLN A 1 102 ? 9.279 -2.278 0.348 1.00 92.06 102 GLN A CA 1
ATOM 821 C C . GLN A 1 102 ? 9.551 -1.216 -0.715 1.00 92.06 102 GLN A C 1
ATOM 823 O O . GLN A 1 102 ? 10.674 -0.717 -0.846 1.00 92.06 102 GLN A O 1
ATOM 828 N N . SER A 1 103 ? 8.544 -0.830 -1.497 1.00 92.94 103 SER A N 1
ATOM 829 C CA . SER A 1 103 ? 8.746 0.028 -2.665 1.00 92.94 103 SER A CA 1
ATOM 830 C C . SER A 1 103 ? 7.492 0.819 -3.032 1.00 92.94 103 SER A C 1
ATOM 832 O O . SER A 1 103 ? 6.409 0.626 -2.499 1.00 92.94 103 SER A O 1
ATOM 834 N N . SER A 1 104 ? 7.618 1.727 -4.000 1.00 92.44 104 SER A N 1
ATOM 835 C CA . SER A 1 104 ? 6.440 2.260 -4.692 1.00 92.44 104 SER A CA 1
ATOM 836 C C . SER A 1 104 ? 5.706 1.198 -5.515 1.00 92.44 104 SER A C 1
ATOM 838 O O . SER A 1 104 ? 4.568 1.442 -5.893 1.00 92.44 104 SER A O 1
ATOM 840 N N . LEU A 1 105 ? 6.346 0.057 -5.806 1.00 94.75 105 LEU A N 1
ATOM 841 C CA . LEU A 1 105 ? 5.719 -1.076 -6.496 1.00 94.75 105 LEU A CA 1
ATOM 842 C C . LEU A 1 105 ? 4.651 -1.775 -5.643 1.00 94.75 105 LEU A C 1
ATOM 844 O O . LEU A 1 105 ? 3.777 -2.419 -6.210 1.00 94.75 105 LEU A O 1
ATOM 848 N N . ASP A 1 106 ? 4.660 -1.587 -4.318 1.00 95.38 106 ASP A N 1
ATOM 849 C CA . ASP A 1 106 ? 3.638 -2.143 -3.416 1.00 95.38 106 ASP A CA 1
ATOM 850 C C . ASP A 1 106 ? 2.232 -1.664 -3.790 1.00 95.38 106 ASP A C 1
ATOM 852 O O . ASP A 1 106 ? 1.262 -2.373 -3.559 1.00 95.38 106 ASP A O 1
ATOM 856 N N . VAL A 1 107 ? 2.121 -0.485 -4.418 1.00 95.31 107 VAL A N 1
ATOM 857 C CA . VAL A 1 107 ? 0.849 0.040 -4.933 1.00 95.31 107 VAL A CA 1
ATOM 858 C C . VAL A 1 107 ? 0.238 -0.913 -5.958 1.00 95.31 107 VAL A C 1
ATOM 860 O O . VAL A 1 107 ? -0.969 -1.100 -5.943 1.00 95.31 107 VAL A O 1
ATOM 863 N N . LEU A 1 108 ? 1.043 -1.550 -6.813 1.00 96.88 108 LEU A N 1
ATOM 864 C CA . LEU A 1 108 ? 0.531 -2.485 -7.817 1.00 96.88 108 LEU A CA 1
ATOM 865 C C . LEU A 1 108 ? -0.062 -3.735 -7.166 1.00 96.88 108 LEU A C 1
ATOM 867 O O . LEU A 1 108 ? -1.132 -4.169 -7.572 1.00 96.88 108 LEU A O 1
ATOM 871 N N . GLY A 1 109 ? 0.590 -4.277 -6.134 1.00 95.94 109 GLY A N 1
ATOM 872 C CA . GLY A 1 109 ? 0.029 -5.412 -5.402 1.00 95.94 109 GLY A CA 1
ATOM 873 C C . GLY A 1 109 ? -1.153 -5.012 -4.523 1.00 95.94 109 GLY A C 1
ATOM 874 O O . GLY A 1 109 ? -2.119 -5.755 -4.452 1.00 95.94 109 GLY A O 1
ATOM 875 N N . LEU A 1 110 ? -1.148 -3.806 -3.945 1.00 96.25 110 LEU A N 1
ATOM 876 C CA . LEU A 1 110 ? -2.327 -3.259 -3.273 1.00 96.25 110 LEU A CA 1
ATOM 877 C C . LEU A 1 110 ? -3.516 -3.193 -4.236 1.00 96.25 110 LEU A C 1
ATOM 879 O O . LEU A 1 110 ? -4.587 -3.646 -3.866 1.00 96.25 110 LEU A O 1
ATOM 883 N N . MET A 1 111 ? -3.336 -2.696 -5.467 1.00 96.12 111 MET A N 1
ATOM 884 C CA . MET A 1 111 ? -4.413 -2.653 -6.469 1.00 96.12 111 MET A CA 1
ATOM 885 C C . MET A 1 111 ? -4.809 -4.036 -6.999 1.00 96.12 111 MET A C 1
ATOM 887 O O . MET A 1 111 ? -5.929 -4.188 -7.486 1.00 96.12 111 MET A O 1
ATOM 891 N N . GLU A 1 112 ? -3.923 -5.028 -6.923 1.00 96.19 112 GLU A N 1
ATOM 892 C CA . GLU A 1 112 ? -4.201 -6.405 -7.343 1.00 96.19 112 GLU A CA 1
ATOM 893 C C . GLU A 1 112 ? -5.209 -7.091 -6.421 1.00 96.19 112 GLU A C 1
ATOM 895 O O . GLU A 1 112 ? -6.138 -7.732 -6.902 1.00 96.19 112 GLU A O 1
ATOM 900 N N . ILE A 1 113 ? -5.027 -6.936 -5.109 1.00 96.31 113 ILE A N 1
ATOM 901 C CA . ILE A 1 113 ? -5.801 -7.646 -4.082 1.00 96.31 113 ILE A CA 1
ATOM 902 C C . ILE A 1 113 ? -6.653 -6.709 -3.225 1.00 96.31 113 ILE A C 1
ATOM 904 O O . ILE A 1 113 ? -6.992 -7.050 -2.096 1.00 96.31 113 ILE A O 1
ATOM 908 N N . LEU A 1 114 ? -6.958 -5.508 -3.726 1.00 96.00 114 LEU A N 1
ATOM 909 C CA . LEU A 1 114 ? -7.708 -4.507 -2.975 1.00 96.00 114 LEU A CA 1
ATOM 910 C C . LEU A 1 114 ? -9.121 -5.023 -2.676 1.00 96.00 114 LEU A C 1
ATOM 912 O O . LEU A 1 114 ? -9.889 -5.215 -3.624 1.00 96.00 114 LEU A O 1
ATOM 916 N N . PRO A 1 115 ? -9.503 -5.204 -1.399 1.00 94.94 115 PRO A N 1
ATOM 917 C CA . PRO A 1 115 ? -10.865 -5.587 -1.078 1.00 94.94 115 PRO A CA 1
ATOM 918 C C . PRO A 1 115 ? -11.846 -4.471 -1.412 1.00 94.94 115 PRO A C 1
ATOM 920 O O . PRO A 1 115 ? -11.497 -3.292 -1.529 1.00 94.94 115 PRO A O 1
ATOM 923 N N . GLU A 1 116 ? -13.109 -4.848 -1.494 1.00 92.69 116 GLU A N 1
ATOM 924 C CA . GLU A 1 116 ? -14.192 -3.899 -1.679 1.00 92.69 116 GLU A CA 1
ATOM 925 C C . GLU A 1 116 ? -14.236 -2.874 -0.546 1.00 92.69 116 GLU A C 1
ATOM 927 O O . GLU A 1 116 ? -14.019 -3.205 0.623 1.00 92.69 116 GLU A O 1
ATOM 932 N N . ARG A 1 117 ? -14.515 -1.614 -0.893 1.00 94.00 117 ARG A N 1
ATOM 933 C CA . ARG A 1 117 ? -14.564 -0.495 0.062 1.00 94.00 117 ARG A CA 1
ATOM 934 C C . ARG A 1 117 ? -13.318 -0.400 0.952 1.00 94.00 117 ARG A C 1
ATOM 936 O O . ARG A 1 117 ? -13.415 -0.132 2.148 1.00 94.00 117 ARG A O 1
ATOM 943 N N . CYS A 1 118 ? -12.136 -0.625 0.378 1.00 96.06 118 CYS A N 1
ATOM 944 C CA . CYS A 1 118 ? -10.864 -0.505 1.081 1.00 96.06 118 CYS A CA 1
ATOM 945 C C . CYS A 1 118 ? -10.097 0.758 0.676 1.00 96.06 118 CYS A C 1
ATOM 947 O O . CYS A 1 118 ? -9.967 1.063 -0.510 1.00 96.06 118 CYS A O 1
ATOM 949 N N . THR A 1 119 ? -9.536 1.466 1.661 1.00 95.56 119 THR A N 1
ATOM 950 C CA . THR A 1 119 ? -8.699 2.648 1.429 1.00 95.56 119 THR A CA 1
ATOM 951 C C . THR A 1 119 ? -7.395 2.611 2.239 1.00 95.56 119 THR A C 1
ATOM 953 O O . THR A 1 119 ? -7.401 2.240 3.419 1.00 95.56 119 THR A O 1
ATOM 956 N N . PRO A 1 120 ? -6.242 2.974 1.644 1.00 95.81 120 PRO A N 1
ATOM 957 C CA . PRO A 1 120 ? -4.976 3.021 2.359 1.00 95.81 120 PRO A CA 1
ATOM 958 C C . PRO A 1 120 ? -4.775 4.292 3.188 1.00 95.81 120 PRO A C 1
ATOM 960 O O . PRO A 1 120 ? -5.295 5.368 2.892 1.00 95.81 120 PRO A O 1
ATOM 963 N N . ILE A 1 121 ? -3.897 4.184 4.188 1.00 94.38 121 ILE A N 1
ATOM 964 C CA . ILE A 1 121 ? -3.384 5.323 4.952 1.00 94.38 121 ILE A CA 1
ATOM 965 C C . ILE A 1 121 ? -2.035 5.782 4.386 1.00 94.38 121 ILE A C 1
ATOM 967 O O . ILE A 1 121 ? -1.001 5.109 4.494 1.00 94.38 121 ILE A O 1
ATOM 971 N N . ALA A 1 122 ? -2.016 6.989 3.829 1.00 92.94 122 ALA A N 1
ATOM 972 C CA . ALA A 1 122 ? -0.858 7.588 3.184 1.00 92.94 122 ALA A CA 1
ATOM 973 C C . ALA A 1 122 ? -0.246 8.742 3.990 1.00 92.94 122 ALA A C 1
ATOM 975 O O . ALA A 1 122 ? -0.818 9.300 4.921 1.00 92.94 122 ALA A O 1
ATOM 976 N N . LYS A 1 123 ? 0.981 9.115 3.626 1.00 91.81 123 LYS A N 1
ATOM 977 C CA . LYS A 1 123 ? 1.668 10.287 4.180 1.00 91.81 123 LYS A CA 1
ATOM 978 C C . LYS A 1 123 ? 1.036 11.570 3.614 1.00 91.81 123 LYS A C 1
ATOM 980 O O . LYS A 1 123 ? 0.827 11.629 2.408 1.00 91.81 123 LYS A O 1
ATOM 985 N N . LYS A 1 124 ? 0.804 12.595 4.448 1.00 91.62 124 LYS A N 1
ATOM 986 C CA . LYS A 1 124 ? 0.154 13.865 4.052 1.00 91.62 124 LYS A CA 1
ATOM 987 C C . LYS A 1 124 ? 0.747 14.491 2.794 1.00 91.62 124 LYS A C 1
ATOM 989 O O . LYS A 1 124 ? 0.011 14.924 1.924 1.00 91.62 124 LYS A O 1
ATOM 994 N N . GLU A 1 125 ? 2.065 14.470 2.653 1.00 92.12 125 GLU A N 1
ATOM 995 C CA . GLU A 1 125 ? 2.754 15.045 1.499 1.00 92.12 125 GLU A CA 1
ATOM 996 C C . GLU A 1 125 ? 2.406 14.365 0.159 1.00 92.12 125 GLU A C 1
ATOM 998 O O . GLU A 1 125 ? 2.650 14.954 -0.889 1.00 92.12 125 GLU A O 1
ATOM 1003 N N . LEU A 1 126 ? 1.821 13.158 0.169 1.00 90.31 126 LEU A N 1
ATOM 1004 C CA . LEU A 1 126 ? 1.388 12.464 -1.047 1.00 90.31 126 LEU A CA 1
ATOM 1005 C C . LEU A 1 126 ? 0.214 13.173 -1.741 1.00 90.31 126 LEU A C 1
ATOM 1007 O O . LEU A 1 126 ? 0.079 13.044 -2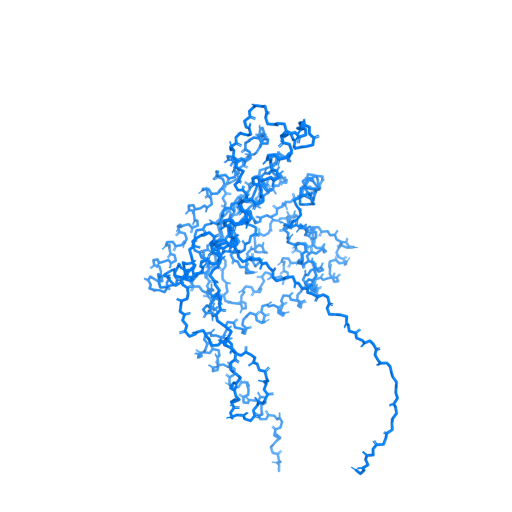.953 1.00 90.31 126 LEU A O 1
ATOM 1011 N N . VAL A 1 127 ? -0.586 13.961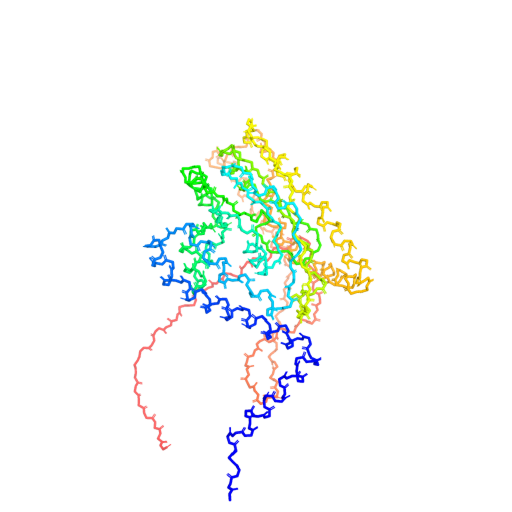 -1.010 1.00 93.69 127 VAL A N 1
ATOM 1012 C CA . VAL A 1 127 ? -1.701 14.724 -1.598 1.00 93.69 127 VAL A CA 1
ATOM 1013 C C . VAL A 1 127 ? -1.220 15.741 -2.640 1.00 93.69 127 VAL A C 1
ATOM 1015 O O . VAL A 1 127 ? -1.934 16.041 -3.585 1.00 93.69 127 VAL A O 1
ATOM 1018 N N . TYR A 1 128 ? 0.021 16.223 -2.514 1.00 93.50 128 TYR A N 1
ATOM 1019 C CA . TYR A 1 128 ? 0.606 17.223 -3.413 1.00 93.50 128 TYR A CA 1
ATOM 1020 C C . TYR A 1 128 ? 1.316 16.609 -4.628 1.00 93.50 128 TYR A C 1
ATOM 1022 O O . TYR A 1 128 ? 1.961 17.319 -5.397 1.00 93.50 128 TYR A O 1
ATOM 1030 N N . VAL A 1 129 ? 1.240 15.287 -4.815 1.00 93.19 129 VAL A N 1
ATOM 1031 C CA . VAL A 1 129 ? 1.890 14.593 -5.937 1.00 93.19 129 VAL A CA 1
ATOM 1032 C C . VAL A 1 129 ? 0.968 14.616 -7.160 1.00 93.19 129 VAL A C 1
ATOM 1034 O O . VAL A 1 129 ? 0.430 13.589 -7.558 1.00 93.19 129 VAL A O 1
ATOM 1037 N N . GLY A 1 130 ? 0.769 15.809 -7.728 1.00 94.56 130 GLY A N 1
ATOM 1038 C CA . GLY A 1 130 ? -0.015 16.068 -8.946 1.00 94.56 130 GLY A CA 1
ATOM 1039 C C . GLY A 1 130 ? -1.309 15.247 -9.063 1.00 94.56 130 GLY A C 1
ATOM 1040 O O . GLY A 1 130 ? -2.080 15.157 -8.109 1.00 94.56 130 GLY A O 1
ATOM 1041 N N . THR A 1 131 ? -1.539 14.625 -10.224 1.00 96.44 131 THR A N 1
ATOM 1042 C CA . THR A 1 131 ? -2.765 13.852 -10.510 1.00 96.44 131 THR A CA 1
ATOM 1043 C C . THR A 1 131 ? -2.920 12.620 -9.620 1.00 96.44 131 THR A C 1
ATOM 1045 O O . THR A 1 131 ? -4.042 12.281 -9.243 1.00 96.44 131 THR A O 1
ATOM 1048 N N . MET A 1 132 ? -1.816 11.984 -9.212 1.00 95.62 132 MET A N 1
ATOM 1049 C CA . MET A 1 132 ? -1.835 10.867 -8.260 1.00 95.62 132 MET A CA 1
ATOM 1050 C C . MET A 1 132 ? -2.381 11.302 -6.895 1.00 95.62 132 MET A C 1
ATOM 1052 O O . MET A 1 132 ? -3.200 10.602 -6.307 1.00 95.62 132 MET A O 1
ATOM 1056 N N . GLY A 1 133 ? -1.946 12.455 -6.381 1.00 95.94 133 GLY A N 1
ATOM 1057 C CA . GLY A 1 133 ? -2.403 12.987 -5.096 1.00 95.94 133 GLY A CA 1
ATOM 1058 C C . GLY A 1 133 ? -3.905 13.276 -5.087 1.00 95.94 133 GLY A C 1
ATOM 1059 O O . GLY A 1 133 ? -4.598 12.877 -4.149 1.00 95.94 133 GLY A O 1
ATOM 1060 N N . ILE A 1 134 ? -4.407 13.881 -6.168 1.00 96.75 134 ILE A N 1
ATOM 1061 C CA . ILE A 1 134 ? -5.837 14.159 -6.373 1.00 96.75 134 ILE A CA 1
ATOM 1062 C C . ILE A 1 134 ? -6.631 12.854 -6.486 1.00 96.75 134 ILE A C 1
ATOM 1064 O O . ILE A 1 134 ? -7.642 12.701 -5.809 1.00 96.75 134 ILE A O 1
ATOM 1068 N N . SER A 1 135 ? -6.153 11.881 -7.267 1.00 96.69 135 SER A N 1
ATOM 1069 C CA . SER A 1 135 ? -6.825 10.581 -7.420 1.00 96.69 135 SER A CA 1
ATOM 1070 C C . SER A 1 135 ? -6.889 9.808 -6.106 1.00 96.69 135 SER A C 1
ATOM 1072 O O . SER A 1 135 ? -7.936 9.277 -5.755 1.00 96.69 135 SER A O 1
ATOM 1074 N N . CYS A 1 136 ? -5.804 9.809 -5.324 1.00 96.62 136 CYS A N 1
ATOM 1075 C CA . CYS A 1 136 ? -5.812 9.278 -3.962 1.00 96.62 136 CYS A CA 1
ATOM 1076 C C . CYS A 1 136 ? -6.859 9.991 -3.093 1.00 96.62 136 CYS A C 1
ATOM 1078 O O . CYS A 1 136 ? -7.606 9.344 -2.363 1.00 96.62 136 CYS A O 1
ATOM 1080 N N . TRP A 1 137 ? -6.930 11.323 -3.152 1.00 96.94 137 TRP A N 1
ATOM 1081 C CA . TRP A 1 137 ? -7.912 12.076 -2.377 1.00 96.94 137 TRP A CA 1
ATOM 1082 C C . TRP A 1 137 ? -9.353 11.755 -2.785 1.00 96.94 137 TRP A C 1
ATOM 1084 O O . TRP A 1 137 ? -10.173 11.560 -1.891 1.00 96.94 137 TRP A O 1
ATOM 1094 N N . LEU A 1 138 ? -9.635 11.631 -4.086 1.00 97.00 138 LEU A N 1
ATOM 1095 C CA . LEU A 1 138 ? -10.941 11.231 -4.623 1.00 97.00 138 LEU A CA 1
ATOM 1096 C C . LEU A 1 138 ? -11.303 9.782 -4.283 1.00 97.00 138 LEU A C 1
ATOM 1098 O O . LEU A 1 138 ? -12.472 9.500 -4.060 1.00 97.00 138 LEU A O 1
ATOM 1102 N N . GLY A 1 139 ? -10.310 8.893 -4.189 1.00 96.00 139 GLY A N 1
ATOM 1103 C CA . GLY A 1 139 ? -10.447 7.510 -3.717 1.00 96.00 139 GLY A CA 1
ATOM 1104 C C . GLY A 1 139 ? -10.617 7.367 -2.201 1.00 96.00 139 GLY A C 1
ATOM 1105 O O . GLY A 1 139 ? -10.540 6.265 -1.670 1.00 96.00 139 GLY A O 1
ATOM 1106 N N . GLY A 1 140 ? -10.768 8.467 -1.461 1.00 94.88 140 GLY A N 1
ATOM 1107 C CA . GLY A 1 140 ? -10.956 8.408 -0.013 1.00 94.88 140 GLY A CA 1
ATOM 1108 C C . GLY A 1 140 ? -9.703 8.000 0.770 1.00 94.88 140 GLY A C 1
ATOM 1109 O O . GLY A 1 140 ? -9.819 7.568 1.916 1.00 94.88 140 GLY A O 1
ATOM 1110 N N . VAL A 1 141 ? -8.495 8.135 0.202 1.00 95.62 141 VAL A N 1
ATOM 1111 C CA . VAL A 1 141 ? -7.230 7.878 0.919 1.00 95.62 141 VAL A CA 1
ATOM 1112 C C . VAL A 1 141 ? -7.137 8.774 2.152 1.00 95.62 141 VAL A C 1
ATOM 1114 O O . VAL A 1 141 ? -7.407 9.984 2.100 1.00 95.62 141 VAL A O 1
ATOM 1117 N N . VAL A 1 142 ? -6.750 8.174 3.280 1.00 94.25 142 VAL A N 1
ATOM 1118 C CA . VAL A 1 142 ? -6.574 8.879 4.554 1.00 94.25 142 VAL A CA 1
ATOM 1119 C C . VAL A 1 142 ? -5.137 9.384 4.642 1.00 94.25 142 VAL A C 1
ATOM 1121 O O . VAL A 1 142 ? -4.179 8.615 4.561 1.00 94.25 142 VAL A O 1
ATOM 1124 N N . PHE A 1 143 ? -4.964 10.693 4.810 1.00 93.38 143 PHE A N 1
ATOM 1125 C CA . PHE A 1 143 ? -3.653 11.337 4.806 1.00 93.38 143 PHE A CA 1
ATOM 1126 C C . PHE A 1 143 ? -3.212 11.714 6.221 1.00 93.38 143 PHE A C 1
ATOM 1128 O O . PHE A 1 143 ? -3.799 12.587 6.850 1.00 93.38 143 PHE A O 1
ATOM 1135 N N . ILE A 1 144 ? -2.116 11.119 6.699 1.00 90.62 144 ILE A N 1
ATOM 1136 C CA . ILE A 1 144 ? -1.590 11.366 8.050 1.00 90.62 144 ILE A CA 1
ATOM 1137 C C . ILE A 1 144 ? -0.286 12.165 8.041 1.00 90.62 144 ILE A C 1
ATOM 1139 O O . ILE A 1 144 ? 0.651 11.898 7.273 1.00 90.62 144 ILE A O 1
ATOM 1143 N N . ASN A 1 145 ? -0.174 13.119 8.968 1.00 88.69 145 ASN A N 1
ATOM 1144 C CA . ASN A 1 145 ? 1.088 13.794 9.254 1.00 88.69 145 ASN A CA 1
ATOM 1145 C C . ASN A 1 145 ? 1.902 12.999 10.282 1.00 88.69 145 ASN A C 1
ATOM 1147 O O . ASN A 1 145 ? 1.828 13.222 11.486 1.00 88.69 145 ASN A O 1
ATOM 1151 N N . ARG A 1 146 ? 2.768 12.107 9.796 1.00 82.00 146 ARG A N 1
ATOM 1152 C CA . ARG A 1 146 ? 3.607 11.240 10.646 1.00 82.00 146 ARG A CA 1
ATOM 1153 C C . ARG A 1 146 ? 4.632 11.994 11.512 1.00 82.00 146 ARG A C 1
ATOM 1155 O O . ARG A 1 146 ? 5.306 11.352 12.312 1.00 82.00 146 ARG A O 1
ATOM 1162 N N . LYS A 1 147 ? 4.814 13.309 11.318 1.00 83.19 147 LYS A N 1
ATOM 1163 C CA . LYS A 1 147 ? 5.728 14.141 12.121 1.00 83.19 147 LYS A CA 1
ATOM 1164 C C . LYS A 1 147 ? 5.051 14.757 13.347 1.00 83.19 147 LYS A C 1
ATOM 1166 O O . LYS A 1 147 ? 5.764 15.150 14.264 1.00 83.19 147 LYS A O 1
ATOM 1171 N N . LYS A 1 148 ? 3.718 14.861 13.357 1.00 85.06 148 LYS A N 1
ATOM 1172 C CA . LYS A 1 148 ? 2.947 15.482 14.438 1.00 85.06 148 LYS A CA 1
ATOM 1173 C C . LYS A 1 148 ? 2.028 14.434 15.057 1.00 85.06 148 LYS A C 1
ATOM 1175 O O . LYS A 1 148 ? 0.997 14.094 14.490 1.00 85.06 148 LYS A O 1
ATOM 1180 N N . THR A 1 149 ? 2.450 13.887 16.197 1.00 81.81 149 THR A N 1
ATOM 1181 C CA . THR A 1 149 ? 1.791 12.743 16.844 1.00 81.81 149 THR A CA 1
ATOM 1182 C C . THR A 1 149 ? 0.337 13.033 17.203 1.00 81.81 149 THR A C 1
ATOM 1184 O O . THR A 1 149 ? -0.504 12.185 16.942 1.00 81.81 149 THR A O 1
ATOM 1187 N N . SER A 1 150 ? 0.031 14.228 17.723 1.00 82.00 150 SER A N 1
ATOM 1188 C CA . SER A 1 150 ? -1.344 14.636 18.053 1.00 82.00 150 SER A CA 1
ATOM 1189 C C . SER A 1 150 ? -2.275 14.546 16.842 1.00 82.00 150 SER A C 1
ATOM 1191 O O . SER A 1 150 ? -3.329 13.928 16.924 1.00 82.00 150 SER A O 1
ATOM 1193 N N . ASP A 1 151 ? -1.839 15.084 15.699 1.00 81.94 151 ASP A N 1
ATOM 1194 C CA . ASP A 1 151 ? -2.617 15.081 14.456 1.00 81.94 151 ASP A CA 1
ATOM 1195 C C . ASP A 1 151 ? -2.766 13.662 13.903 1.00 81.94 151 ASP A C 1
ATOM 1197 O O . ASP A 1 151 ? -3.795 13.305 13.346 1.00 81.94 151 ASP A O 1
ATOM 1201 N N . ALA A 1 152 ? -1.727 12.832 14.033 1.00 80.31 152 ALA A N 1
ATOM 1202 C CA . ALA A 1 152 ? -1.814 11.438 13.621 1.00 80.31 152 ALA A CA 1
ATOM 1203 C C . ALA A 1 152 ? -2.828 10.666 14.477 1.00 80.31 152 ALA A C 1
ATOM 1205 O O . ALA A 1 152 ? -3.576 9.868 13.930 1.00 80.31 152 ALA A O 1
ATOM 1206 N N . VAL A 1 153 ? -2.876 10.909 15.789 1.00 83.56 153 VAL A N 1
ATOM 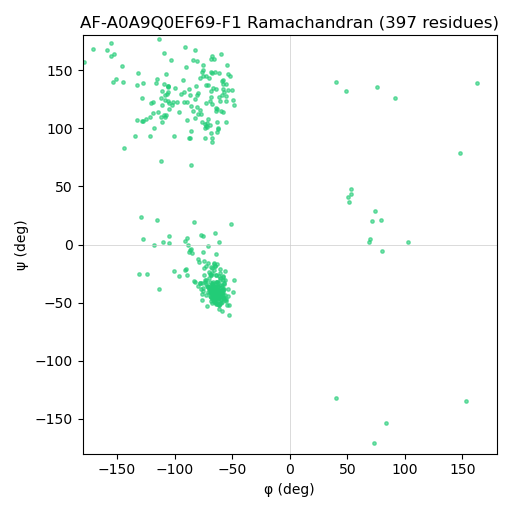1207 C CA . VAL A 1 153 ? -3.844 10.263 16.688 1.00 83.56 153 VAL A CA 1
ATOM 1208 C C . VAL A 1 153 ? -5.270 10.702 16.362 1.00 83.56 153 VAL A C 1
ATOM 1210 O O . VAL A 1 153 ? -6.129 9.841 16.200 1.00 83.56 153 VAL A O 1
ATOM 1213 N N . SER A 1 154 ? -5.517 12.005 16.191 1.00 86.25 154 SER A N 1
ATOM 1214 C CA . SER A 1 154 ? -6.861 12.509 15.878 1.00 86.25 154 SER A CA 1
ATOM 1215 C C . SER A 1 154 ? -7.380 11.976 14.539 1.00 86.25 154 SER A C 1
ATOM 1217 O O . SER A 1 154 ? -8.504 11.490 14.472 1.00 86.25 154 SER A O 1
ATOM 1219 N N . VAL A 1 155 ? -6.543 11.975 13.494 1.00 87.12 155 VAL A N 1
ATOM 1220 C CA . VAL A 1 155 ? -6.919 11.436 12.174 1.00 87.12 155 VAL A CA 1
ATOM 1221 C C . VAL A 1 155 ? -7.178 9.930 12.235 1.00 87.12 155 VAL A C 1
ATOM 1223 O O . VAL A 1 155 ? -8.070 9.436 11.555 1.00 87.12 155 VAL A O 1
ATOM 1226 N N . MET A 1 156 ? -6.423 9.177 13.040 1.00 85.69 156 MET A N 1
ATOM 1227 C CA . MET A 1 156 ? -6.669 7.740 13.204 1.00 85.69 156 MET A CA 1
ATOM 1228 C C . MET A 1 156 ? -7.975 7.467 13.961 1.00 85.69 156 MET A C 1
ATOM 1230 O O . MET A 1 156 ? -8.671 6.521 13.609 1.00 85.69 156 MET A O 1
ATOM 1234 N N . ALA A 1 157 ? -8.338 8.290 14.949 1.00 85.81 157 ALA A N 1
ATOM 1235 C CA . ALA A 1 157 ? -9.623 8.179 15.643 1.00 85.81 157 ALA A CA 1
ATOM 1236 C C . ALA A 1 157 ? -10.808 8.479 14.706 1.00 85.81 157 ALA A C 1
ATOM 1238 O O . ALA A 1 157 ? -11.776 7.724 14.663 1.00 85.81 157 ALA A O 1
ATOM 1239 N N . GLU A 1 158 ? -10.702 9.530 13.891 1.00 88.94 158 GLU A N 1
ATOM 1240 C CA . GLU A 1 158 ? -11.697 9.856 12.862 1.00 88.94 158 GLU A CA 1
ATOM 1241 C C . GLU A 1 158 ? -11.808 8.750 11.802 1.00 88.94 158 GLU A C 1
ATOM 1243 O O . GLU A 1 158 ? -12.910 8.355 11.415 1.00 88.94 158 GLU A O 1
ATOM 1248 N N . ALA A 1 159 ? -10.670 8.196 11.371 1.00 87.94 159 ALA A N 1
ATOM 1249 C CA . ALA A 1 159 ? -10.639 7.066 10.453 1.00 87.94 159 ALA A CA 1
ATOM 1250 C C . ALA A 1 159 ? -11.301 5.824 11.066 1.00 87.94 159 ALA A C 1
ATOM 1252 O O . ALA A 1 159 ? -12.040 5.148 10.363 1.00 87.94 159 ALA A O 1
ATOM 1253 N N . ALA A 1 160 ? -11.089 5.548 12.358 1.00 87.94 160 ALA A N 1
ATOM 1254 C CA . ALA A 1 160 ? -11.730 4.441 13.069 1.00 87.94 160 ALA A CA 1
ATOM 1255 C C . ALA A 1 160 ? -13.258 4.587 13.098 1.00 87.94 160 ALA A C 1
ATOM 1257 O O . ALA A 1 160 ? -13.970 3.638 12.784 1.00 87.94 160 ALA A O 1
ATOM 1258 N N . LYS A 1 161 ? -13.757 5.790 13.405 1.00 90.00 161 LYS A N 1
ATOM 1259 C CA . LYS A 1 161 ? -15.193 6.089 13.378 1.00 90.00 161 LYS A CA 1
ATOM 1260 C C . LYS A 1 161 ? -15.772 5.905 11.974 1.00 90.00 161 LYS A C 1
ATOM 1262 O O . LYS A 1 161 ? -16.698 5.130 11.779 1.00 90.00 161 LYS A O 1
ATOM 1267 N N . THR A 1 162 ? -15.151 6.539 10.980 1.00 89.12 162 THR A N 1
ATOM 1268 C CA . THR A 1 162 ? -15.574 6.456 9.571 1.00 89.12 162 THR A CA 1
ATOM 1269 C C . THR A 1 162 ? -15.560 5.013 9.057 1.00 89.12 162 THR A C 1
ATOM 1271 O O . THR A 1 162 ? -16.416 4.621 8.270 1.00 89.12 162 THR A O 1
ATOM 1274 N N . MET A 1 163 ? -14.584 4.217 9.499 1.00 92.06 163 MET A N 1
ATOM 1275 C CA . MET A 1 163 ? -14.455 2.802 9.167 1.00 92.06 163 MET A CA 1
ATOM 1276 C C . MET A 1 163 ? -15.662 1.989 9.641 1.00 92.06 163 MET A C 1
ATOM 1278 O O . MET A 1 163 ? -16.174 1.178 8.873 1.00 92.06 163 MET A O 1
ATOM 1282 N N . LEU A 1 164 ? -16.130 2.234 10.867 1.00 92.44 164 LEU A N 1
ATOM 1283 C CA . LEU A 1 164 ? -17.304 1.573 11.436 1.00 92.44 164 LEU A CA 1
ATOM 1284 C C . LEU A 1 164 ? -18.599 2.062 10.778 1.00 92.44 164 LEU A C 1
ATOM 1286 O O . LEU A 1 164 ? -19.346 1.244 10.240 1.00 92.44 164 LEU A O 1
ATOM 1290 N N . ASP A 1 165 ? -18.811 3.380 10.752 1.00 92.81 165 ASP A N 1
ATOM 1291 C CA . ASP A 1 165 ? -20.043 4.009 10.257 1.00 92.81 165 ASP A CA 1
ATOM 1292 C C . ASP A 1 165 ? -20.312 3.637 8.792 1.00 92.81 165 ASP A C 1
ATOM 1294 O O . ASP A 1 165 ? -21.434 3.321 8.405 1.00 92.81 165 ASP A O 1
ATOM 1298 N N . ASN A 1 166 ? -19.255 3.613 7.976 1.00 91.06 166 ASN A N 1
ATOM 1299 C CA . ASN A 1 166 ? -19.365 3.366 6.544 1.00 91.06 166 ASN A CA 1
ATOM 1300 C C . ASN A 1 166 ? -18.922 1.963 6.129 1.00 91.06 166 ASN A C 1
ATOM 1302 O O . ASN A 1 166 ? -18.837 1.719 4.932 1.00 91.06 166 ASN A O 1
ATOM 1306 N N . GLN A 1 167 ? -18.626 1.040 7.050 1.00 93.75 167 GLN A N 1
ATOM 1307 C CA . GLN A 1 167 ? -18.173 -0.323 6.712 1.00 93.75 167 GLN A CA 1
ATOM 1308 C C . GLN A 1 167 ? -16.963 -0.336 5.751 1.00 93.75 167 GLN A C 1
ATOM 1310 O O . GLN A 1 167 ? -16.916 -1.084 4.770 1.00 93.75 167 GLN A O 1
ATOM 1315 N N . ILE A 1 168 ? -15.989 0.540 6.005 1.00 94.88 168 ILE A N 1
ATOM 1316 C CA . ILE A 1 168 ? -14.766 0.666 5.200 1.00 94.88 168 ILE A CA 1
ATOM 1317 C C . ILE A 1 168 ? -13.688 -0.266 5.762 1.00 94.88 168 ILE A C 1
ATOM 1319 O O . ILE A 1 168 ? -13.652 -0.567 6.950 1.00 94.88 168 ILE A O 1
ATOM 1323 N N . ARG A 1 169 ? -12.766 -0.711 4.910 1.00 96.56 169 ARG A N 1
ATOM 1324 C CA . ARG A 1 169 ? -11.559 -1.452 5.307 1.00 96.56 169 ARG A CA 1
ATOM 1325 C C . ARG A 1 169 ? -10.342 -0.547 5.194 1.00 96.56 169 ARG A C 1
ATOM 1327 O O . ARG A 1 169 ? -10.179 0.148 4.190 1.00 96.56 169 ARG A O 1
ATOM 1334 N N . LEU A 1 170 ? -9.457 -0.559 6.185 1.00 96.81 170 LEU A N 1
ATOM 1335 C CA . LEU A 1 170 ? -8.290 0.331 6.201 1.00 96.81 170 LEU A CA 1
ATOM 1336 C C . LEU A 1 170 ? -7.001 -0.432 5.937 1.00 96.81 170 LEU A C 1
ATOM 1338 O O . LEU A 1 170 ? -6.661 -1.349 6.675 1.00 96.81 170 LEU A O 1
ATOM 1342 N N . TRP A 1 171 ? -6.240 -0.010 4.929 1.00 97.62 171 TRP A N 1
ATOM 1343 C CA . TRP A 1 171 ? -4.932 -0.590 4.627 1.00 97.62 171 TRP A CA 1
ATOM 1344 C C . TRP A 1 171 ? -3.797 0.244 5.217 1.00 97.62 171 TRP A C 1
ATOM 1346 O O . TRP A 1 171 ? -3.616 1.421 4.889 1.00 97.62 171 TRP A O 1
ATOM 1356 N N . VAL A 1 172 ? -2.965 -0.372 6.054 1.00 96.62 172 VAL A N 1
ATOM 1357 C CA . VAL A 1 172 ? -1.878 0.302 6.764 1.00 96.62 172 VAL A CA 1
ATOM 1358 C C . VAL A 1 172 ? -0.547 -0.409 6.544 1.00 96.62 172 VAL A C 1
ATOM 1360 O O . VAL A 1 172 ? -0.433 -1.627 6.583 1.00 96.62 172 VAL A O 1
ATOM 1363 N N . PHE A 1 173 ? 0.505 0.382 6.356 1.00 96.19 173 PHE A N 1
ATOM 1364 C CA . PHE A 1 173 ? 1.885 -0.096 6.360 1.00 96.19 173 PHE A CA 1
ATOM 1365 C C . PHE A 1 173 ? 2.520 0.223 7.725 1.00 96.19 173 PHE A C 1
ATOM 1367 O O . PHE A 1 173 ? 3.013 1.349 7.904 1.00 96.19 173 PHE A O 1
ATOM 1374 N N . PRO A 1 174 ? 2.491 -0.698 8.711 1.00 95.19 174 PRO A N 1
ATOM 1375 C CA . PRO A 1 174 ? 2.870 -0.400 10.093 1.00 95.19 174 PRO A CA 1
ATOM 1376 C C . PRO A 1 174 ? 4.353 -0.048 10.267 1.00 95.19 174 PRO A C 1
ATOM 1378 O O . PRO A 1 174 ? 4.680 0.679 11.200 1.00 95.19 174 PRO A O 1
ATOM 1381 N N . GLU A 1 175 ? 5.246 -0.442 9.352 1.00 92.38 175 GLU A N 1
ATOM 1382 C CA . GLU A 1 175 ? 6.661 -0.012 9.342 1.00 92.38 175 GLU A CA 1
ATOM 1383 C C . GLU A 1 175 ? 6.806 1.520 9.201 1.00 92.38 175 GLU A C 1
ATOM 1385 O O . GLU A 1 175 ? 7.764 2.150 9.659 1.00 92.38 175 GLU A O 1
ATOM 1390 N N . GLY A 1 176 ? 5.838 2.169 8.545 1.00 86.50 176 GLY A N 1
ATOM 1391 C CA . GLY A 1 176 ? 5.800 3.619 8.358 1.00 86.50 176 GLY A CA 1
ATOM 1392 C C . GLY A 1 176 ? 6.872 4.190 7.416 1.00 86.50 176 GLY A C 1
ATOM 1393 O O . GLY A 1 176 ? 6.907 5.412 7.222 1.00 86.50 176 GLY A O 1
ATOM 1394 N N . THR A 1 177 ? 7.712 3.351 6.811 1.00 87.50 177 THR A N 1
ATOM 1395 C CA . THR A 1 177 ? 8.682 3.679 5.757 1.00 87.50 177 THR A CA 1
ATOM 1396 C C . THR A 1 177 ? 8.928 2.448 4.887 1.00 87.50 177 THR A C 1
ATOM 1398 O O . THR A 1 177 ? 8.588 1.344 5.285 1.00 87.50 177 THR A O 1
ATOM 1401 N N . ARG A 1 178 ? 9.510 2.649 3.704 1.00 90.12 178 ARG A N 1
ATOM 1402 C CA . ARG A 1 178 ? 9.892 1.566 2.791 1.00 90.12 178 ARG A CA 1
ATOM 1403 C C . ARG A 1 178 ? 11.182 0.887 3.244 1.00 90.12 178 ARG A C 1
ATOM 1405 O O . ARG A 1 178 ? 12.110 1.587 3.660 1.00 90.12 178 ARG A O 1
ATOM 1412 N N . ASN A 1 179 ? 11.257 -0.423 3.052 1.00 87.38 179 ASN A N 1
ATOM 1413 C CA . ASN A 1 179 ? 12.366 -1.294 3.398 1.00 87.38 179 ASN A CA 1
ATOM 1414 C C . ASN A 1 179 ? 12.720 -2.233 2.227 1.00 87.38 179 ASN A C 1
ATOM 1416 O O . ASN A 1 179 ? 11.979 -3.151 1.910 1.00 87.38 179 ASN A O 1
ATOM 1420 N N . GLN A 1 180 ? 13.842 -1.990 1.545 1.00 73.62 180 GLN A N 1
ATOM 1421 C CA . GLN A 1 180 ? 14.195 -2.697 0.298 1.00 73.62 180 GLN A CA 1
ATOM 1422 C C . GLN A 1 180 ? 15.027 -3.973 0.491 1.00 73.62 180 GLN A C 1
ATOM 1424 O O . GLN A 1 180 ? 15.441 -4.571 -0.500 1.00 73.62 180 GLN A O 1
ATOM 1429 N N . GLY A 1 181 ? 15.308 -4.385 1.725 1.00 70.25 181 GLY A N 1
ATOM 1430 C CA . GLY A 1 181 ? 16.081 -5.595 1.974 1.00 70.25 181 GLY A CA 1
ATOM 1431 C C . GLY A 1 181 ? 16.263 -5.889 3.454 1.00 70.25 181 GLY A C 1
ATOM 1432 O O . GLY A 1 181 ? 16.197 -4.987 4.286 1.00 70.25 181 GLY A O 1
ATOM 1433 N N . GLY A 1 182 ? 16.523 -7.161 3.746 1.00 74.25 182 GLY A N 1
ATOM 1434 C CA . GLY A 1 182 ? 16.618 -7.683 5.102 1.00 74.25 182 GLY A CA 1
ATOM 1435 C C . GLY A 1 182 ? 15.253 -8.024 5.697 1.00 74.25 182 GLY A C 1
ATOM 1436 O O . GLY A 1 182 ? 14.301 -8.345 4.987 1.00 74.25 182 GLY A O 1
ATOM 1437 N N . ASP A 1 183 ? 15.207 -7.967 7.018 1.00 83.81 183 ASP A N 1
ATOM 1438 C CA . ASP A 1 183 ? 14.062 -8.302 7.857 1.00 83.81 183 ASP A CA 1
ATOM 1439 C C . ASP A 1 183 ? 13.052 -7.144 7.964 1.00 83.81 183 ASP A C 1
ATOM 1441 O O . ASP A 1 183 ? 13.368 -6.008 7.601 1.00 83.81 183 ASP A O 1
ATOM 1445 N N . LEU A 1 184 ? 11.851 -7.408 8.484 1.00 88.94 184 LEU A N 1
ATOM 1446 C CA . LEU A 1 184 ? 10.822 -6.392 8.730 1.00 88.94 184 LEU A CA 1
ATOM 1447 C C . LEU A 1 184 ? 11.333 -5.282 9.662 1.00 88.94 184 LEU A C 1
ATOM 1449 O O . LEU A 1 184 ? 12.027 -5.540 10.648 1.00 88.94 184 LEU A O 1
ATOM 1453 N N . LEU A 1 185 ? 10.958 -4.026 9.390 1.00 90.69 185 LEU A N 1
ATOM 1454 C CA . LEU A 1 185 ? 11.218 -2.938 10.334 1.00 90.69 185 LEU A CA 1
ATOM 1455 C C . LEU A 1 185 ? 10.256 -3.002 11.528 1.00 90.69 185 LEU A C 1
ATOM 1457 O O . LEU A 1 185 ? 9.125 -3.466 11.376 1.00 90.69 185 LEU A O 1
ATOM 1461 N N . PRO A 1 186 ? 10.646 -2.450 12.695 1.00 92.75 186 PRO A N 1
ATOM 1462 C CA . PRO A 1 186 ? 9.748 -2.341 13.836 1.00 92.75 186 PRO A CA 1
ATOM 1463 C C . PRO A 1 186 ? 8.437 -1.647 13.464 1.00 92.75 186 PRO A C 1
ATOM 1465 O O . PRO A 1 186 ? 8.427 -0.588 12.824 1.00 92.75 186 PRO A O 1
ATOM 1468 N N . PHE A 1 187 ? 7.330 -2.244 13.890 1.00 95.31 187 PHE A N 1
A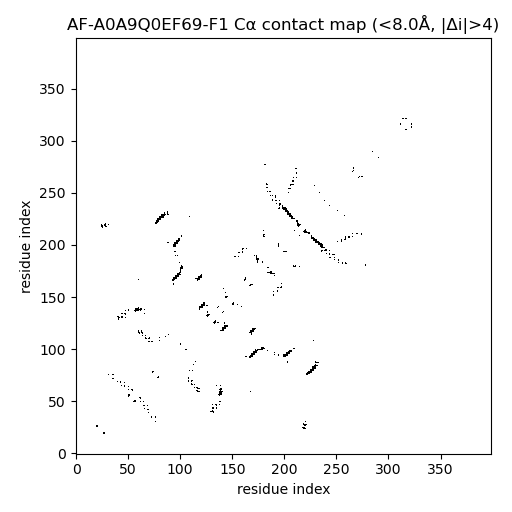TOM 1469 C CA . PHE A 1 187 ? 6.001 -1.717 13.633 1.00 95.31 187 PHE A CA 1
ATOM 1470 C C . PHE A 1 187 ? 5.684 -0.515 14.522 1.00 95.31 187 PHE A C 1
ATOM 1472 O O . PHE A 1 187 ? 6.166 -0.366 15.644 1.00 95.31 187 PHE A O 1
ATOM 1479 N N . LYS A 1 188 ? 4.852 0.381 13.994 1.00 92.38 188 LYS A N 1
ATOM 1480 C CA . LYS A 1 188 ? 4.258 1.485 14.744 1.00 92.38 188 LYS A CA 1
ATOM 1481 C C . LYS A 1 188 ? 2.900 1.066 15.291 1.00 92.38 188 LYS A C 1
ATOM 1483 O O . LYS A 1 188 ? 2.096 0.477 14.576 1.00 92.38 188 LYS A O 1
ATOM 1488 N N . LYS A 1 189 ? 2.599 1.508 16.512 1.00 92.06 189 LYS A N 1
ATOM 1489 C CA . LYS A 1 189 ? 1.377 1.152 17.252 1.00 92.06 189 LYS A CA 1
ATOM 1490 C C . LYS A 1 189 ? 0.061 1.668 16.650 1.00 92.06 189 LYS A C 1
ATOM 1492 O O . LYS A 1 189 ? -0.998 1.183 17.018 1.00 92.06 189 LYS A O 1
ATOM 1497 N N . GLY A 1 190 ? 0.098 2.639 15.733 1.00 90.62 190 GLY A N 1
ATOM 1498 C CA . GLY A 1 190 ? -1.106 3.341 15.264 1.00 90.62 190 GLY A CA 1
ATOM 1499 C C . GLY A 1 190 ? -2.184 2.436 14.654 1.00 90.62 190 GLY A C 1
ATOM 1500 O O . GLY A 1 190 ? -3.354 2.605 14.971 1.00 90.62 190 GLY A O 1
ATOM 1501 N N . ALA A 1 191 ? -1.801 1.463 13.819 1.00 93.31 191 ALA A N 1
ATOM 1502 C CA . ALA A 1 191 ? -2.752 0.519 13.216 1.00 93.31 191 ALA A CA 1
ATOM 1503 C C . ALA A 1 191 ? -3.431 -0.374 14.269 1.00 93.31 191 ALA A C 1
ATOM 1505 O O . ALA A 1 191 ? -4.616 -0.666 14.172 1.00 93.31 191 ALA A O 1
ATOM 1506 N N . PHE A 1 192 ? -2.671 -0.766 15.291 1.00 95.81 192 PHE A N 1
ATOM 1507 C CA . PHE A 1 192 ? -3.108 -1.665 16.354 1.00 95.81 192 PHE A CA 1
ATOM 1508 C C . PHE A 1 192 ? -4.022 -0.954 17.349 1.00 95.81 192 PHE A C 1
ATOM 1510 O O . PHE A 1 192 ? -5.071 -1.486 17.686 1.00 95.81 192 PHE A O 1
ATOM 1517 N N . HIS A 1 193 ? -3.693 0.285 17.736 1.00 93.62 193 HIS A N 1
ATOM 1518 C CA . HIS A 1 193 ? -4.616 1.124 18.504 1.00 93.62 193 HIS A CA 1
ATOM 1519 C C . HIS A 1 193 ? -5.940 1.328 17.767 1.00 93.62 193 HIS A C 1
ATOM 1521 O O . HIS A 1 193 ? -6.984 1.261 18.399 1.00 93.62 193 HIS A O 1
ATOM 1527 N N . LEU A 1 194 ? -5.909 1.545 16.447 1.00 94.00 194 LEU A N 1
ATOM 1528 C CA . LEU A 1 194 ? -7.128 1.693 15.653 1.00 94.00 194 LEU A CA 1
ATOM 1529 C C . LEU A 1 194 ? -7.967 0.411 15.661 1.00 94.00 194 LEU A C 1
ATOM 1531 O O . LEU A 1 194 ? -9.168 0.479 15.900 1.00 94.00 194 LEU A O 1
ATOM 1535 N N . ALA A 1 195 ? -7.341 -0.746 15.435 1.00 96.00 195 ALA A N 1
ATOM 1536 C CA . ALA A 1 195 ? -8.040 -2.027 15.408 1.00 96.00 195 ALA A CA 1
ATOM 1537 C C . ALA A 1 195 ? -8.668 -2.381 16.766 1.00 96.00 195 ALA A C 1
ATOM 1539 O O . ALA A 1 195 ? -9.820 -2.800 16.810 1.00 96.00 195 ALA A O 1
ATOM 1540 N N . VAL A 1 196 ? -7.941 -2.154 17.867 1.00 95.56 196 VAL A N 1
ATOM 1541 C CA . VAL A 1 196 ? -8.440 -2.352 19.238 1.00 95.56 196 VAL A CA 1
ATOM 1542 C C . VAL A 1 196 ? -9.541 -1.344 19.569 1.00 95.56 196 VAL A C 1
ATOM 1544 O O . VAL A 1 196 ? -10.597 -1.738 20.043 1.00 95.56 196 VAL A O 1
ATOM 1547 N N . ALA A 1 197 ? -9.358 -0.053 19.284 1.00 92.12 197 ALA A N 1
ATOM 1548 C CA . ALA A 1 197 ? -10.370 0.962 19.589 1.00 92.12 197 ALA A CA 1
ATOM 1549 C C . ALA A 1 197 ? -11.688 0.723 18.836 1.00 92.12 197 ALA A C 1
ATOM 1551 O O . ALA A 1 197 ? -12.759 0.941 19.391 1.00 92.12 197 ALA A O 1
ATOM 1552 N N . ALA A 1 198 ? -11.609 0.251 17.591 1.00 93.19 198 ALA A N 1
ATOM 1553 C CA . ALA A 1 198 ? -12.780 -0.091 16.791 1.00 93.19 198 ALA A CA 1
ATOM 1554 C C . ALA A 1 198 ? -13.278 -1.533 17.009 1.00 93.19 198 ALA A C 1
ATOM 1556 O O . ALA A 1 198 ? -14.299 -1.901 16.438 1.00 93.19 198 ALA A O 1
ATOM 1557 N N . GLN A 1 199 ? -12.567 -2.351 17.797 1.00 94.88 199 GLN A N 1
ATOM 1558 C CA . GLN A 1 199 ? -12.856 -3.776 18.017 1.00 94.88 199 GLN A CA 1
ATOM 1559 C C . GLN A 1 199 ? -13.013 -4.572 16.702 1.00 94.88 199 GLN A C 1
ATOM 1561 O O . GLN A 1 199 ? -13.844 -5.477 16.592 1.00 94.88 199 GLN A O 1
ATOM 1566 N N . VAL A 1 200 ? -12.205 -4.227 15.692 1.00 96.75 200 VAL A N 1
ATOM 1567 C CA . VAL A 1 200 ? -12.194 -4.881 14.372 1.00 96.75 200 VAL A CA 1
ATOM 1568 C C . VAL A 1 200 ? -10.951 -5.750 14.185 1.00 96.75 200 VAL A C 1
ATOM 1570 O O . VAL A 1 200 ? -9.872 -5.391 14.675 1.00 96.75 200 VAL A O 1
ATOM 1573 N N . PRO A 1 201 ? -11.046 -6.872 13.455 1.00 97.69 201 PRO A N 1
ATOM 1574 C CA . PRO A 1 201 ? -9.910 -7.762 13.271 1.00 97.69 201 PRO A CA 1
ATOM 1575 C C . PRO A 1 201 ? -8.812 -7.132 12.401 1.00 97.69 201 PRO A C 1
ATOM 1577 O O . PRO A 1 201 ? -9.041 -6.204 11.618 1.00 97.69 201 PRO A O 1
ATOM 1580 N N . ILE A 1 202 ? -7.602 -7.680 12.525 1.00 98.38 202 ILE A N 1
ATOM 1581 C CA . ILE A 1 202 ? -6.451 -7.337 11.686 1.00 98.38 202 ILE A CA 1
ATOM 1582 C C . ILE A 1 202 ? -6.190 -8.466 10.689 1.00 98.38 202 ILE A C 1
ATOM 1584 O O . ILE A 1 202 ? -6.071 -9.615 11.099 1.00 98.38 202 ILE A O 1
ATOM 1588 N N . ILE A 1 203 ? -6.028 -8.150 9.404 1.00 98.31 203 ILE A N 1
ATOM 1589 C CA . ILE A 1 203 ? -5.611 -9.096 8.361 1.00 98.31 203 ILE A CA 1
ATOM 1590 C C . ILE A 1 203 ? -4.173 -8.778 7.929 1.00 98.31 203 ILE A C 1
ATOM 1592 O O . ILE A 1 203 ? -3.930 -7.745 7.296 1.00 98.31 203 ILE A O 1
ATOM 1596 N N . PRO A 1 204 ? -3.196 -9.635 8.262 1.00 98.25 204 PRO A N 1
ATOM 1597 C CA . PRO A 1 204 ? -1.814 -9.437 7.847 1.00 98.25 204 PRO A CA 1
ATOM 1598 C C . PRO A 1 204 ? -1.570 -9.924 6.415 1.00 98.25 204 PRO A C 1
ATOM 1600 O O . PRO A 1 204 ? -1.991 -11.012 6.034 1.00 98.25 204 PRO A O 1
ATOM 1603 N N . ILE A 1 205 ? -0.840 -9.139 5.625 1.00 97.69 205 ILE A N 1
ATOM 1604 C CA . ILE A 1 205 ? -0.467 -9.464 4.244 1.00 97.69 205 ILE A CA 1
ATOM 1605 C C . ILE A 1 205 ? 1.036 -9.293 4.069 1.00 97.69 205 ILE A C 1
ATOM 1607 O O . ILE A 1 205 ? 1.597 -8.230 4.336 1.00 97.69 205 ILE A O 1
ATOM 1611 N N . VAL A 1 206 ? 1.691 -10.338 3.577 1.00 96.00 206 VAL A N 1
ATOM 1612 C CA . VAL A 1 206 ? 3.141 -10.384 3.402 1.00 96.00 206 VAL A CA 1
ATOM 1613 C C . VAL A 1 206 ? 3.488 -10.373 1.918 1.00 96.00 206 VAL A C 1
ATOM 1615 O O . VAL A 1 206 ? 3.104 -11.270 1.171 1.00 96.00 206 VAL A O 1
ATOM 1618 N N . PHE A 1 207 ? 4.236 -9.357 1.497 1.00 94.06 207 PHE A N 1
ATOM 1619 C CA . PHE A 1 207 ? 4.817 -9.225 0.166 1.00 94.06 207 PHE A CA 1
ATOM 1620 C C . PHE A 1 207 ? 6.222 -9.811 0.162 1.00 94.06 207 PHE A C 1
ATOM 1622 O O . PHE A 1 207 ? 7.099 -9.312 0.872 1.00 94.06 207 PHE A O 1
ATOM 1629 N N . SER A 1 208 ? 6.477 -10.786 -0.709 1.00 90.94 208 SER A N 1
ATOM 1630 C CA . SER A 1 208 ? 7.813 -11.353 -0.896 1.00 90.94 208 SER A CA 1
ATOM 1631 C C . SER A 1 208 ? 8.861 -10.288 -1.223 1.00 90.94 208 SER A C 1
ATOM 1633 O O . SER A 1 208 ? 8.552 -9.255 -1.821 1.00 90.94 208 SER A O 1
ATOM 1635 N N . SER A 1 209 ? 10.125 -10.565 -0.902 1.00 88.62 209 SER A N 1
ATOM 1636 C CA . SER A 1 209 ? 11.231 -9.664 -1.235 1.00 88.62 209 SER A CA 1
ATOM 1637 C C . SER A 1 209 ? 11.302 -9.346 -2.731 1.00 88.62 209 SER A C 1
ATOM 1639 O O . SER A 1 209 ? 11.190 -10.243 -3.563 1.00 88.62 209 SER A O 1
ATOM 1641 N N . TYR A 1 210 ? 11.554 -8.081 -3.073 1.00 89.81 210 TYR A N 1
ATOM 1642 C CA . TYR A 1 210 ? 11.788 -7.667 -4.467 1.00 89.81 210 TYR A CA 1
ATOM 1643 C C . TYR A 1 210 ? 13.252 -7.760 -4.898 1.00 89.81 210 TYR A C 1
ATOM 1645 O O . TYR A 1 210 ? 13.590 -7.426 -6.031 1.00 89.81 210 TYR A O 1
ATOM 1653 N N . SER A 1 211 ? 14.134 -8.182 -3.995 1.00 83.81 211 SER A N 1
ATOM 1654 C CA . SER A 1 211 ? 15.590 -8.137 -4.166 1.00 83.81 211 SER A CA 1
ATOM 1655 C C . SER A 1 211 ? 16.119 -8.942 -5.361 1.00 83.81 211 SER A C 1
ATOM 1657 O O . SER A 1 211 ? 17.197 -8.653 -5.874 1.00 83.81 211 SER A O 1
ATOM 1659 N N . ASN A 1 212 ? 15.357 -9.918 -5.853 1.00 83.12 212 ASN A N 1
ATOM 1660 C CA . ASN A 1 212 ? 15.697 -10.717 -7.028 1.00 83.12 212 ASN A CA 1
ATOM 1661 C C . ASN A 1 212 ? 15.547 -9.961 -8.362 1.00 83.12 212 ASN A C 1
ATOM 1663 O O . ASN A 1 212 ? 16.312 -10.225 -9.291 1.00 83.12 212 ASN A O 1
ATOM 1667 N N . PHE A 1 213 ? 14.592 -9.030 -8.478 1.00 88.62 213 PHE A N 1
ATOM 1668 C CA . PHE A 1 213 ? 14.316 -8.327 -9.740 1.00 88.62 213 PHE A CA 1
ATOM 1669 C C . PHE A 1 213 ? 14.402 -6.800 -9.642 1.00 88.62 213 PHE A C 1
ATOM 1671 O O . PHE A 1 213 ? 14.675 -6.148 -10.650 1.00 88.62 213 PHE A O 1
ATOM 1678 N N . TYR A 1 214 ? 14.203 -6.211 -8.465 1.00 90.62 214 TYR A N 1
ATOM 1679 C CA . TYR A 1 214 ? 14.167 -4.766 -8.268 1.00 90.62 214 TYR A CA 1
ATOM 1680 C C . TYR A 1 214 ? 15.102 -4.323 -7.144 1.00 90.62 214 TYR A C 1
ATOM 1682 O O . TYR A 1 214 ? 14.803 -4.443 -5.956 1.00 90.62 214 TYR A O 1
ATOM 1690 N N . LEU A 1 215 ? 16.217 -3.715 -7.541 1.00 88.56 215 LEU A N 1
ATOM 1691 C CA . LEU A 1 215 ? 17.238 -3.190 -6.646 1.00 88.56 215 LEU A CA 1
ATOM 1692 C C . LEU A 1 215 ? 17.520 -1.730 -6.995 1.00 88.56 215 LEU A C 1
ATOM 1694 O O . LEU A 1 215 ? 18.124 -1.399 -8.016 1.00 88.56 215 LEU A O 1
ATOM 1698 N N . ARG A 1 216 ? 17.037 -0.815 -6.149 1.00 86.31 216 ARG A N 1
ATOM 1699 C CA . ARG A 1 216 ? 17.072 0.626 -6.444 1.00 86.31 216 ARG A CA 1
ATOM 1700 C C . ARG A 1 216 ? 18.481 1.211 -6.420 1.00 86.31 216 ARG A C 1
ATOM 1702 O O . ARG A 1 216 ? 18.744 2.124 -7.199 1.00 86.31 216 ARG A O 1
ATOM 1709 N N . LYS A 1 217 ? 19.347 0.769 -5.501 1.00 85.62 217 LYS A N 1
ATOM 1710 C CA . LYS A 1 217 ? 20.710 1.316 -5.377 1.00 85.62 217 LYS A CA 1
ATOM 1711 C C . LYS A 1 217 ? 21.577 0.872 -6.558 1.00 85.62 217 LYS A C 1
ATOM 1713 O O . LYS A 1 217 ? 22.331 1.670 -7.101 1.00 85.62 217 LYS A O 1
ATOM 1718 N N . GLU A 1 218 ? 21.365 -0.359 -6.997 1.00 86.94 218 GLU A N 1
ATOM 1719 C CA . GLU A 1 218 ? 22.064 -1.048 -8.080 1.00 86.94 218 GLU A CA 1
ATOM 1720 C C . GLU A 1 218 ? 21.448 -0.743 -9.447 1.00 86.94 218 GLU A C 1
ATOM 1722 O O . GLU A 1 218 ? 21.971 -1.177 -10.469 1.00 86.94 218 GLU A O 1
ATOM 1727 N N . LYS A 1 219 ? 20.340 0.012 -9.468 1.00 91.06 219 LYS A N 1
ATOM 1728 C CA . LYS A 1 219 ? 19.599 0.388 -10.675 1.00 91.06 219 LYS A CA 1
ATOM 1729 C C . LYS A 1 219 ? 19.245 -0.840 -11.514 1.00 91.06 219 LYS A C 1
ATOM 1731 O O . LYS A 1 219 ? 19.454 -0.865 -12.720 1.00 91.06 219 LYS A O 1
ATOM 1736 N N . GLN A 1 220 ? 18.704 -1.860 -10.857 1.00 90.19 220 GLN A N 1
ATOM 1737 C CA . GLN A 1 220 ? 18.208 -3.066 -11.505 1.00 90.19 220 GLN A CA 1
ATOM 1738 C C . GLN A 1 220 ? 16.682 -3.089 -11.446 1.00 90.19 220 GLN A C 1
ATOM 1740 O O . GLN A 1 220 ? 16.102 -2.913 -10.372 1.00 90.19 220 GLN A O 1
ATOM 1745 N N . PHE A 1 221 ? 16.038 -3.302 -12.594 1.00 94.06 221 PHE A N 1
ATOM 1746 C CA . PHE A 1 221 ? 14.595 -3.525 -12.675 1.00 94.06 221 PHE A CA 1
ATOM 1747 C C . PHE A 1 221 ? 14.258 -4.547 -13.769 1.00 94.06 221 PHE A C 1
ATOM 1749 O O . PHE A 1 221 ? 13.876 -4.215 -14.892 1.00 94.06 221 PHE A O 1
ATOM 1756 N N . ASN A 1 222 ? 14.368 -5.815 -13.408 1.00 92.25 222 ASN A N 1
ATOM 1757 C CA . ASN A 1 222 ? 14.052 -6.937 -14.277 1.00 92.25 222 ASN A CA 1
ATOM 1758 C C . ASN A 1 222 ? 12.589 -7.364 -14.111 1.00 92.25 222 ASN A C 1
ATOM 1760 O O . ASN A 1 222 ? 11.885 -6.900 -13.213 1.00 92.25 222 ASN A O 1
ATOM 1764 N N . SER A 1 223 ? 12.137 -8.234 -15.006 1.00 92.75 223 SER A N 1
ATOM 1765 C CA . SER A 1 223 ? 10.876 -8.954 -14.838 1.00 92.75 223 SER A CA 1
ATOM 1766 C C . SER A 1 223 ? 10.971 -9.896 -13.636 1.00 92.75 223 SER A C 1
ATOM 1768 O O . SER A 1 223 ? 12.050 -10.407 -13.327 1.00 92.75 223 SER A O 1
ATOM 1770 N N . GLY A 1 224 ? 9.857 -10.129 -12.952 1.00 92.00 224 GLY A N 1
ATOM 1771 C CA . GLY A 1 224 ? 9.858 -10.939 -11.741 1.00 92.00 224 GLY A CA 1
ATOM 1772 C C . GLY A 1 224 ? 8.466 -11.263 -11.226 1.00 92.00 224 GLY A C 1
ATOM 1773 O O . GLY A 1 224 ? 7.467 -10.688 -11.658 1.00 92.00 224 GLY A O 1
ATOM 1774 N N . THR A 1 225 ? 8.419 -12.197 -10.282 1.00 92.31 225 THR A N 1
ATOM 1775 C CA . THR A 1 225 ? 7.189 -12.594 -9.600 1.00 92.31 225 THR A CA 1
ATOM 1776 C C . THR A 1 225 ? 7.187 -12.041 -8.182 1.00 92.31 225 THR A C 1
ATOM 1778 O O . THR A 1 225 ? 8.145 -12.248 -7.437 1.00 92.31 225 THR A O 1
ATOM 1781 N N . ILE A 1 226 ? 6.096 -11.380 -7.809 1.00 92.50 226 ILE A N 1
ATOM 1782 C CA . ILE A 1 226 ? 5.799 -10.931 -6.453 1.00 92.50 226 ILE A CA 1
ATOM 1783 C C . ILE A 1 226 ? 4.782 -11.903 -5.858 1.00 92.50 226 ILE A C 1
ATOM 1785 O O . ILE A 1 226 ? 3.686 -12.061 -6.388 1.00 92.50 226 ILE A O 1
ATOM 1789 N N . ARG A 1 227 ? 5.139 -12.564 -4.760 1.00 93.19 227 ARG A N 1
ATOM 1790 C CA . ARG A 1 227 ? 4.232 -13.455 -4.031 1.00 93.19 227 ARG A CA 1
ATOM 1791 C C . ARG A 1 227 ? 3.583 -12.664 -2.902 1.00 93.19 227 ARG A C 1
ATOM 1793 O O . ARG A 1 227 ? 4.299 -12.005 -2.147 1.00 93.19 227 ARG A O 1
ATOM 1800 N N . LEU A 1 228 ? 2.259 -12.719 -2.799 1.00 95.12 228 LEU A N 1
ATOM 1801 C CA . LEU A 1 228 ? 1.517 -12.181 -1.663 1.00 95.12 228 LEU A CA 1
ATOM 1802 C C . LEU A 1 228 ? 0.914 -13.337 -0.883 1.00 95.12 228 LEU A C 1
ATOM 1804 O O . LEU A 1 228 ? 0.196 -14.172 -1.438 1.00 95.12 228 LEU A O 1
ATOM 1808 N N . LYS A 1 229 ? 1.197 -13.356 0.413 1.00 96.38 229 LYS A N 1
ATOM 1809 C CA . LYS A 1 229 ? 0.588 -14.285 1.354 1.00 96.38 229 LYS A CA 1
ATOM 1810 C C . LYS A 1 229 ? -0.308 -13.497 2.289 1.00 96.38 229 LYS A C 1
ATOM 1812 O O . LYS A 1 229 ? 0.177 -12.699 3.090 1.00 96.38 229 LYS A O 1
ATOM 1817 N N . ILE A 1 230 ? -1.607 -13.687 2.138 1.00 97.81 230 ILE A N 1
ATOM 1818 C CA . ILE A 1 230 ? -2.616 -13.144 3.037 1.00 97.81 230 ILE A CA 1
ATOM 1819 C C . ILE A 1 230 ? -2.759 -14.161 4.168 1.00 97.81 230 ILE A C 1
ATOM 1821 O O . ILE A 1 230 ? -2.863 -15.360 3.920 1.00 97.81 230 ILE A O 1
ATOM 1825 N N . LEU A 1 231 ? -2.663 -13.695 5.407 1.00 97.31 231 LEU A N 1
ATOM 1826 C CA . LEU A 1 231 ? -2.656 -14.543 6.592 1.00 97.31 231 LEU A CA 1
ATOM 1827 C C . LEU A 1 231 ? -4.019 -14.496 7.295 1.00 97.31 231 LEU A C 1
ATOM 1829 O O . LEU A 1 231 ? -4.765 -13.528 7.107 1.00 97.31 231 LEU A O 1
ATOM 1833 N N . PRO A 1 232 ? -4.343 -15.511 8.119 1.00 97.19 232 PRO A N 1
ATOM 1834 C CA . PRO A 1 232 ? -5.575 -15.519 8.892 1.00 97.19 232 PRO A CA 1
ATOM 1835 C C . PRO A 1 232 ? -5.730 -14.257 9.737 1.00 97.19 232 PRO A C 1
ATOM 1837 O O . PRO A 1 232 ? -4.749 -13.691 10.235 1.00 97.19 232 PRO A O 1
ATOM 1840 N N . LYS A 1 233 ? -6.984 -13.834 9.914 1.00 96.62 233 LYS A N 1
ATOM 1841 C CA . LYS A 1 233 ? -7.304 -12.664 10.725 1.00 96.62 233 LYS A CA 1
ATOM 1842 C C . LYS A 1 233 ? -6.865 -12.860 12.181 1.00 96.62 233 LYS A C 1
ATOM 1844 O O . LYS A 1 233 ? -6.909 -13.963 12.723 1.00 96.62 233 LYS A O 1
ATOM 1849 N N . ILE A 1 234 ? -6.484 -11.763 12.819 1.00 97.81 234 ILE A N 1
ATOM 1850 C CA . ILE A 1 234 ? -6.207 -11.682 14.249 1.00 97.81 234 ILE A CA 1
ATOM 1851 C C . ILE A 1 234 ? -7.357 -10.902 14.877 1.00 97.81 234 ILE A C 1
ATOM 1853 O O . ILE A 1 234 ? -7.513 -9.707 14.611 1.00 97.81 234 ILE A O 1
ATOM 1857 N N . ASP A 1 235 ? -8.173 -11.580 15.680 1.00 97.12 235 ASP A N 1
ATOM 1858 C CA . ASP A 1 235 ? -9.301 -10.950 16.360 1.00 97.12 235 ASP A CA 1
ATOM 1859 C C . ASP A 1 235 ? -8.826 -10.000 17.468 1.00 97.12 235 ASP A C 1
ATOM 1861 O O . ASP A 1 235 ? -7.835 -10.253 18.158 1.00 97.12 235 ASP A O 1
ATOM 1865 N N . THR A 1 236 ? -9.546 -8.889 17.616 1.00 96.75 236 THR A N 1
ATOM 1866 C CA . THR A 1 236 ? -9.270 -7.837 18.609 1.00 96.75 236 THR A CA 1
ATOM 1867 C C . THR A 1 236 ? -10.408 -7.646 19.607 1.00 96.75 236 THR A C 1
ATOM 1869 O O . THR A 1 236 ? -10.295 -6.813 20.504 1.00 96.75 236 THR A O 1
ATOM 1872 N N . LYS A 1 237 ? -11.498 -8.414 19.470 1.00 94.94 237 LYS A N 1
ATOM 1873 C CA . LYS A 1 237 ? -12.648 -8.348 20.374 1.00 94.94 237 LYS A CA 1
ATOM 1874 C C . LYS A 1 237 ? -12.214 -8.652 21.807 1.00 94.94 237 LYS A C 1
ATOM 1876 O O . LYS A 1 237 ? -11.566 -9.665 22.053 1.00 94.94 237 LYS A O 1
ATOM 1881 N N . GLY A 1 238 ? -12.586 -7.777 22.734 1.00 95.75 238 GLY A N 1
ATOM 1882 C CA . GLY A 1 238 ? -12.235 -7.871 24.150 1.00 95.75 238 GLY A CA 1
ATOM 1883 C C . GLY A 1 238 ? -10.825 -7.383 24.492 1.00 95.75 238 GLY A C 1
ATOM 1884 O O . GLY A 1 238 ? -10.501 -7.307 25.673 1.00 95.75 238 GLY A O 1
ATOM 1885 N N . LEU A 1 239 ? -9.998 -7.018 23.504 1.00 96.75 239 LEU A N 1
ATOM 1886 C CA . LEU A 1 239 ? -8.688 -6.427 23.773 1.00 96.75 239 LEU A CA 1
ATOM 1887 C C . LEU A 1 239 ? -8.825 -4.966 24.200 1.00 96.75 239 LEU A C 1
ATOM 1889 O O . LEU A 1 239 ? -9.695 -4.231 23.725 1.00 96.75 239 LEU A O 1
ATOM 1893 N N . THR A 1 240 ? -7.900 -4.539 25.048 1.00 95.69 240 THR A N 1
ATOM 1894 C CA . THR A 1 240 ? -7.803 -3.187 25.597 1.00 95.69 240 THR A CA 1
ATOM 1895 C C . THR A 1 240 ? -6.550 -2.470 25.088 1.00 95.69 240 THR A C 1
ATOM 1897 O O . THR A 1 240 ? -5.728 -3.026 24.354 1.00 95.69 240 THR A O 1
ATOM 1900 N N . SER A 1 241 ? -6.374 -1.200 25.468 1.00 92.25 241 SER A N 1
ATOM 1901 C CA . SER A 1 241 ? -5.181 -0.433 25.080 1.00 92.25 241 SER A CA 1
ATOM 1902 C C . SER A 1 241 ? -3.873 -1.052 25.594 1.00 92.25 241 SER A C 1
ATOM 1904 O O . SER A 1 241 ? -2.822 -0.821 24.988 1.00 92.25 241 SER A O 1
ATOM 1906 N N . ASP A 1 242 ? -3.924 -1.831 26.673 1.00 95.25 242 ASP A N 1
ATOM 1907 C CA . ASP A 1 242 ? -2.744 -2.462 27.267 1.00 95.25 242 ASP A CA 1
ATOM 1908 C C . ASP A 1 242 ? -2.249 -3.639 26.411 1.00 95.25 242 ASP A C 1
ATOM 1910 O O . ASP A 1 242 ? -1.041 -3.843 26.249 1.00 95.25 242 ASP A O 1
ATOM 1914 N N . ASP A 1 243 ? -3.168 -4.315 25.717 1.00 96.62 243 ASP A N 1
ATOM 1915 C CA . ASP A 1 243 ? -2.882 -5.453 24.837 1.00 96.62 243 ASP A CA 1
ATOM 1916 C C . ASP A 1 243 ? -2.237 -5.047 23.503 1.00 96.62 243 ASP A C 1
ATOM 1918 O O . ASP A 1 243 ? -1.686 -5.879 22.778 1.00 96.62 243 ASP A O 1
ATOM 1922 N N . VAL A 1 244 ? -2.262 -3.755 23.159 1.00 96.12 244 VAL A N 1
ATOM 1923 C CA . VAL A 1 244 ? -1.808 -3.237 21.857 1.00 96.12 244 VAL A CA 1
ATOM 1924 C C . VAL A 1 244 ? -0.357 -3.608 21.551 1.00 96.12 244 VAL A C 1
ATOM 1926 O O . VAL A 1 244 ? -0.022 -3.896 20.400 1.00 96.12 244 VAL A O 1
ATOM 1929 N N . SER A 1 245 ? 0.520 -3.595 22.559 1.00 96.56 245 SER A N 1
ATOM 1930 C CA . SER A 1 245 ? 1.932 -3.947 22.355 1.00 96.56 245 SER A CA 1
ATOM 1931 C C . SER A 1 245 ? 2.083 -5.437 22.032 1.00 96.56 245 SER A C 1
ATOM 1933 O O . SER A 1 245 ? 2.744 -5.779 21.054 1.00 96.56 245 SER A O 1
ATOM 1935 N N . ALA A 1 246 ? 1.391 -6.307 22.773 1.00 97.00 246 ALA A N 1
ATOM 1936 C CA . ALA A 1 246 ? 1.402 -7.748 22.535 1.00 97.00 246 ALA A CA 1
ATOM 1937 C C . ALA A 1 246 ? 0.783 -8.108 21.173 1.00 97.00 246 ALA A C 1
ATOM 1939 O O . ALA A 1 246 ? 1.328 -8.930 20.436 1.00 97.00 246 ALA A O 1
ATOM 1940 N N . LEU A 1 247 ? -0.313 -7.446 20.790 1.00 97.56 247 LEU A N 1
ATOM 1941 C CA . LEU A 1 247 ? -0.949 -7.609 19.482 1.00 97.56 247 LEU A CA 1
ATOM 1942 C C . LEU A 1 247 ? -0.009 -7.215 18.333 1.00 97.56 247 LEU A C 1
ATOM 1944 O O . LEU A 1 247 ? 0.068 -7.915 17.318 1.00 97.56 247 LEU A O 1
ATOM 1948 N N . MET A 1 248 ? 0.714 -6.104 18.490 1.00 97.31 248 MET A N 1
ATOM 1949 C CA . MET A 1 248 ? 1.706 -5.641 17.521 1.00 97.31 248 MET A CA 1
ATOM 1950 C C . MET A 1 248 ? 2.842 -6.655 17.357 1.00 97.31 248 MET A C 1
ATOM 1952 O O . MET A 1 248 ? 3.185 -6.993 16.224 1.00 97.31 248 MET A O 1
ATOM 1956 N N . ASP A 1 249 ? 3.387 -7.167 18.460 1.00 96.25 249 ASP A N 1
ATOM 1957 C CA . ASP A 1 249 ? 4.494 -8.128 18.438 1.00 96.25 249 ASP A CA 1
ATOM 1958 C C . ASP A 1 249 ? 4.055 -9.485 17.870 1.00 96.25 249 ASP A C 1
ATOM 1960 O O . ASP A 1 249 ? 4.747 -10.063 17.028 1.00 96.25 249 ASP A O 1
ATOM 1964 N N . LYS A 1 250 ? 2.856 -9.959 18.237 1.00 96.31 250 LYS A N 1
ATOM 1965 C CA . LYS A 1 250 ? 2.225 -11.145 17.636 1.00 96.31 250 LYS A CA 1
ATOM 1966 C C . LYS A 1 250 ? 2.106 -10.990 16.121 1.00 96.31 250 LYS A C 1
ATOM 1968 O O . LYS A 1 250 ? 2.515 -11.878 15.376 1.00 96.31 250 LYS A O 1
ATOM 1973 N N . SER A 1 251 ? 1.596 -9.847 15.666 1.00 96.88 251 SER A N 1
ATOM 1974 C CA . SER A 1 251 ? 1.434 -9.546 14.240 1.00 96.88 251 SER A CA 1
ATOM 1975 C C . SER A 1 251 ? 2.776 -9.471 13.509 1.00 96.88 251 SER A C 1
ATOM 1977 O O . SER A 1 251 ? 2.917 -10.008 12.413 1.00 96.88 251 SER A O 1
ATOM 1979 N N . PHE A 1 252 ? 3.781 -8.845 14.127 1.00 96.31 252 PHE A N 1
ATOM 1980 C CA . PHE A 1 252 ? 5.136 -8.763 13.588 1.00 96.31 252 PHE A CA 1
ATOM 1981 C C . PHE A 1 252 ? 5.748 -10.153 13.398 1.00 96.31 252 PHE A C 1
ATOM 1983 O O . PHE A 1 252 ? 6.210 -10.475 12.305 1.00 96.31 252 PHE A O 1
ATOM 1990 N N . ASN A 1 253 ? 5.700 -11.003 14.426 1.00 94.69 253 ASN A N 1
ATOM 1991 C CA . ASN A 1 253 ? 6.262 -12.353 14.372 1.00 94.69 253 ASN A CA 1
ATOM 1992 C C . ASN A 1 253 ? 5.552 -13.234 13.336 1.00 94.69 253 ASN A C 1
ATOM 1994 O O . ASN A 1 253 ? 6.208 -13.942 12.568 1.00 94.69 253 ASN A O 1
ATOM 1998 N N . LEU A 1 254 ? 4.223 -13.133 13.265 1.00 94.81 254 LEU A N 1
ATOM 1999 C CA . LEU A 1 254 ? 3.402 -13.870 12.309 1.00 94.81 254 LEU A CA 1
ATOM 2000 C C . LEU A 1 254 ? 3.695 -13.463 10.855 1.00 94.81 254 LEU A C 1
ATOM 2002 O O . LEU A 1 254 ? 3.731 -14.322 9.980 1.00 94.81 254 LEU A O 1
ATOM 2006 N N . MET A 1 255 ? 3.981 -12.184 10.593 1.00 94.94 255 MET A N 1
ATOM 2007 C CA . MET A 1 255 ? 4.389 -11.712 9.262 1.00 94.94 255 MET A CA 1
ATOM 2008 C C . MET A 1 255 ? 5.858 -12.017 8.933 1.00 94.94 255 MET A C 1
ATOM 2010 O O . MET A 1 255 ? 6.201 -12.258 7.774 1.00 94.94 255 MET A O 1
ATOM 2014 N N . ARG A 1 256 ? 6.737 -12.006 9.939 1.00 91.69 256 ARG A N 1
ATOM 2015 C CA . ARG A 1 256 ? 8.184 -12.194 9.776 1.00 91.69 256 ARG A CA 1
ATOM 2016 C C . ARG A 1 256 ? 8.547 -13.587 9.274 1.00 91.69 256 ARG A C 1
ATOM 2018 O O . ARG A 1 256 ? 9.435 -13.707 8.434 1.00 91.69 256 ARG A O 1
ATOM 2025 N N . SER A 1 257 ? 7.867 -14.628 9.757 1.00 86.56 257 SER A N 1
ATOM 2026 C CA . SER A 1 257 ? 8.160 -16.013 9.358 1.00 86.56 257 SER A CA 1
ATOM 2027 C C . SER A 1 257 ? 7.960 -16.243 7.845 1.00 86.56 257 SER A C 1
ATOM 2029 O O . SER A 1 257 ? 8.947 -16.558 7.171 1.00 86.56 257 SER A O 1
ATOM 2031 N N . PRO A 1 258 ? 6.782 -15.954 7.249 1.00 83.19 258 PRO A N 1
ATOM 2032 C CA . PRO A 1 258 ? 6.605 -16.040 5.798 1.00 83.19 258 PRO A CA 1
ATOM 2033 C C . PRO A 1 258 ? 7.529 -15.111 5.007 1.00 83.19 258 PRO A C 1
ATOM 2035 O O . PRO A 1 258 ? 7.998 -15.469 3.928 1.00 83.19 258 PRO A O 1
ATOM 2038 N N . GLN A 1 259 ? 7.826 -13.918 5.535 1.00 81.81 259 GLN A N 1
ATOM 2039 C CA . GLN A 1 259 ? 8.754 -12.996 4.880 1.00 81.81 259 GLN A CA 1
ATOM 2040 C C . GLN A 1 259 ? 10.152 -13.613 4.755 1.00 81.81 259 GLN A C 1
ATOM 2042 O O . GLN A 1 259 ? 10.760 -13.563 3.683 1.00 81.81 259 GLN A O 1
ATOM 2047 N N . ASN A 1 260 ? 10.647 -14.225 5.831 1.00 81.12 260 ASN A N 1
ATOM 2048 C CA . ASN A 1 260 ? 11.946 -14.885 5.860 1.00 81.12 260 ASN A CA 1
ATOM 2049 C C . ASN A 1 260 ? 11.978 -16.127 4.968 1.00 81.12 260 ASN A C 1
ATOM 2051 O O . ASN A 1 260 ? 12.971 -16.341 4.277 1.00 81.12 260 ASN A O 1
ATOM 2055 N N . GLU A 1 261 ? 10.892 -16.898 4.919 1.00 80.56 261 GLU A N 1
ATOM 2056 C CA . GLU A 1 261 ? 10.744 -18.021 3.989 1.00 80.56 261 GLU A CA 1
ATOM 2057 C C . GLU A 1 261 ? 10.854 -17.545 2.531 1.00 80.56 261 GLU A C 1
ATOM 2059 O O . GLU A 1 261 ? 11.646 -18.077 1.753 1.00 80.56 261 GLU A O 1
ATOM 2064 N N . HIS A 1 262 ? 10.144 -16.473 2.165 1.00 76.38 262 HIS A N 1
ATOM 2065 C CA . HIS A 1 262 ? 10.243 -15.885 0.829 1.00 76.38 262 HIS A CA 1
ATOM 2066 C C . HIS A 1 262 ? 11.648 -15.363 0.511 1.00 76.38 262 HIS A C 1
ATOM 2068 O O . HIS A 1 262 ? 12.122 -15.529 -0.616 1.00 76.38 262 HIS A O 1
ATOM 2074 N N . ILE A 1 263 ? 12.328 -14.752 1.485 1.00 74.19 263 ILE A N 1
ATOM 2075 C CA . ILE A 1 263 ? 13.723 -14.318 1.337 1.00 74.19 263 ILE A CA 1
ATOM 2076 C C . ILE A 1 263 ? 14.637 -15.532 1.126 1.00 74.19 263 ILE A C 1
ATOM 2078 O O . ILE A 1 263 ? 15.473 -15.511 0.224 1.00 74.19 263 ILE A O 1
ATOM 2082 N N . ALA A 1 264 ? 14.469 -16.604 1.902 1.00 73.88 264 ALA A N 1
ATOM 2083 C CA . ALA A 1 264 ? 15.259 -17.826 1.784 1.00 73.88 264 ALA A CA 1
ATOM 2084 C C . ALA A 1 264 ? 15.038 -18.528 0.433 1.00 73.88 264 ALA A C 1
ATOM 2086 O O . ALA A 1 264 ? 16.004 -18.928 -0.216 1.00 73.88 264 ALA A O 1
ATOM 2087 N N . LEU A 1 265 ? 13.793 -18.607 -0.044 1.00 73.38 265 LEU A N 1
ATOM 2088 C CA . LEU A 1 265 ? 13.462 -19.131 -1.373 1.00 73.38 265 LEU A CA 1
ATOM 2089 C C . LEU A 1 265 ? 14.094 -18.289 -2.489 1.00 73.38 265 LEU A C 1
ATOM 2091 O O . LEU A 1 265 ? 14.665 -18.838 -3.434 1.00 73.38 265 LEU A O 1
ATOM 2095 N N . ALA A 1 266 ? 14.044 -16.959 -2.369 1.00 69.69 266 ALA A N 1
ATOM 2096 C CA . ALA A 1 266 ? 14.704 -16.058 -3.310 1.00 69.69 266 ALA A CA 1
ATOM 2097 C C . ALA A 1 266 ? 16.231 -16.249 -3.303 1.00 69.69 266 ALA A C 1
ATOM 2099 O O . ALA A 1 266 ? 16.841 -16.286 -4.372 1.00 69.69 266 ALA A O 1
ATOM 2100 N N . ARG A 1 267 ? 16.839 -16.443 -2.123 1.00 67.88 267 ARG A N 1
ATOM 2101 C CA . ARG A 1 267 ? 18.263 -16.784 -1.972 1.00 67.88 267 ARG A CA 1
ATOM 2102 C C . ARG A 1 267 ? 18.591 -18.109 -2.645 1.00 67.88 267 ARG A C 1
ATOM 2104 O O . ARG A 1 267 ? 19.455 -18.127 -3.508 1.00 67.88 267 ARG A O 1
ATOM 2111 N N . LYS A 1 268 ? 17.859 -19.186 -2.356 1.00 69.00 268 LYS A N 1
ATOM 2112 C CA . LYS A 1 268 ? 18.102 -20.509 -2.957 1.00 69.00 268 LYS A CA 1
ATOM 2113 C C . LYS A 1 268 ? 18.015 -20.478 -4.488 1.00 69.00 268 LYS A C 1
ATOM 2115 O O . LYS A 1 268 ? 18.822 -21.108 -5.160 1.00 69.00 268 LYS A O 1
ATOM 2120 N N . ARG A 1 269 ? 17.075 -19.708 -5.051 1.00 66.06 269 ARG A N 1
ATOM 2121 C CA . ARG A 1 269 ? 16.888 -19.586 -6.508 1.00 66.06 269 ARG A CA 1
ATOM 2122 C C . ARG A 1 269 ? 17.953 -18.727 -7.204 1.00 66.06 269 ARG A C 1
ATOM 2124 O O . ARG A 1 269 ? 18.184 -18.902 -8.396 1.00 66.06 269 ARG A O 1
ATOM 2131 N N . HIS A 1 270 ? 18.577 -17.788 -6.493 1.00 63.28 270 HIS A N 1
ATOM 2132 C CA . HIS A 1 270 ? 19.462 -16.771 -7.077 1.00 63.28 270 HIS A CA 1
ATOM 2133 C C . HIS A 1 270 ? 20.833 -16.678 -6.381 1.00 63.28 270 HIS A C 1
ATOM 2135 O O . HIS A 1 270 ? 21.467 -15.621 -6.458 1.00 63.28 270 HIS A O 1
ATOM 2141 N N . GLY A 1 271 ? 21.257 -17.769 -5.724 1.00 51.16 271 GLY A N 1
ATOM 2142 C CA . GLY A 1 271 ? 22.226 -17.929 -4.617 1.00 51.16 271 GLY A CA 1
ATOM 2143 C C . GLY A 1 271 ? 23.625 -17.314 -4.680 1.00 51.16 271 GLY A C 1
ATOM 2144 O O . GLY A 1 271 ? 24.479 -17.709 -3.905 1.00 51.16 271 GLY A O 1
ATOM 2145 N N . TYR A 1 272 ? 23.876 -16.340 -5.551 1.00 45.56 272 TYR A N 1
ATOM 2146 C CA . TYR A 1 272 ? 25.138 -15.602 -5.617 1.00 45.56 272 TYR A CA 1
ATOM 2147 C C . TYR A 1 272 ? 24.968 -14.068 -5.652 1.00 45.56 272 TYR A C 1
ATOM 2149 O O . TYR A 1 272 ? 25.852 -13.325 -5.229 1.00 45.56 272 TYR A O 1
ATOM 2157 N N . ARG A 1 273 ? 23.822 -13.542 -6.122 1.00 51.41 273 ARG A N 1
ATOM 2158 C CA . ARG A 1 273 ? 23.603 -12.079 -6.250 1.00 51.41 273 ARG A CA 1
ATOM 2159 C C . ARG A 1 273 ? 23.151 -11.399 -4.956 1.00 51.41 273 ARG A C 1
ATOM 2161 O O . ARG A 1 273 ? 23.460 -10.226 -4.756 1.00 51.41 273 ARG A O 1
ATOM 2168 N N . LEU A 1 274 ? 22.412 -12.108 -4.103 1.00 52.34 274 LEU A N 1
ATOM 2169 C CA . LEU A 1 274 ? 21.801 -11.541 -2.894 1.00 52.34 274 LEU A CA 1
ATOM 2170 C C . LEU A 1 274 ? 22.807 -11.404 -1.739 1.00 52.34 274 LEU A C 1
ATOM 2172 O O . LEU A 1 274 ? 22.800 -10.389 -1.047 1.00 52.34 274 LEU A O 1
ATOM 2176 N N . ASP A 1 275 ? 23.742 -12.344 -1.604 1.00 50.47 275 ASP A N 1
ATOM 2177 C CA . ASP A 1 275 ? 24.717 -12.351 -0.504 1.00 50.47 275 ASP A CA 1
ATOM 2178 C C . ASP A 1 275 ? 25.735 -11.205 -0.615 1.00 50.47 275 ASP A C 1
ATOM 2180 O O . ASP A 1 275 ? 26.078 -10.557 0.376 1.00 50.47 275 ASP A O 1
ATOM 2184 N N . ASN A 1 276 ? 26.173 -10.879 -1.835 1.00 50.75 276 ASN A N 1
ATOM 2185 C CA . ASN A 1 276 ? 27.030 -9.715 -2.083 1.00 50.75 276 ASN A CA 1
ATOM 2186 C C . ASN A 1 276 ? 26.279 -8.391 -1.871 1.00 50.75 276 ASN A C 1
ATOM 2188 O O . ASN A 1 276 ? 26.865 -7.405 -1.420 1.00 50.75 276 ASN A O 1
ATOM 2192 N N . HIS A 1 277 ? 24.976 -8.358 -2.159 1.00 53.81 277 HIS A N 1
ATOM 2193 C CA . HIS A 1 277 ? 24.135 -7.177 -1.955 1.00 53.81 277 HIS A CA 1
ATOM 2194 C C . HIS A 1 277 ? 23.924 -6.870 -0.473 1.00 53.81 277 HIS A C 1
ATOM 2196 O O . HIS A 1 277 ? 24.092 -5.727 -0.050 1.00 53.81 277 HIS A O 1
ATOM 2202 N N . GLU A 1 278 ? 23.641 -7.892 0.330 1.00 54.69 278 GLU A N 1
ATOM 2203 C CA . GLU A 1 278 ? 23.464 -7.753 1.772 1.00 54.69 278 GLU A CA 1
ATOM 2204 C C . GLU A 1 278 ? 24.779 -7.405 2.477 1.00 54.69 278 GLU A C 1
ATOM 2206 O O . GLU A 1 278 ? 24.796 -6.504 3.315 1.00 54.69 278 GLU A O 1
ATOM 2211 N N . LYS A 1 279 ? 25.908 -8.001 2.064 1.00 52.88 279 LYS A N 1
ATOM 2212 C CA . LYS A 1 279 ? 27.245 -7.563 2.505 1.00 52.88 279 LYS A CA 1
ATOM 2213 C C . LYS A 1 279 ? 27.485 -6.084 2.193 1.00 52.88 279 LYS A C 1
ATOM 2215 O O . LYS A 1 279 ? 27.944 -5.349 3.063 1.00 52.88 279 LYS A O 1
ATOM 2220 N N . ASN A 1 280 ? 27.106 -5.611 1.005 1.00 53.25 280 ASN A N 1
ATOM 2221 C CA . ASN A 1 280 ? 27.242 -4.203 0.618 1.00 53.25 280 ASN A CA 1
ATOM 2222 C C . ASN A 1 280 ? 26.270 -3.269 1.364 1.00 53.25 280 ASN A C 1
ATOM 2224 O O . ASN A 1 280 ? 26.643 -2.147 1.718 1.00 53.25 280 ASN A O 1
ATOM 2228 N N . LEU A 1 281 ? 25.038 -3.702 1.645 1.00 54.16 281 LEU A N 1
ATOM 2229 C CA . LEU A 1 281 ? 24.059 -2.974 2.462 1.00 54.16 281 LEU A CA 1
ATOM 2230 C C . LEU A 1 281 ? 24.497 -2.867 3.922 1.00 54.16 281 LEU A C 1
ATOM 2232 O O . LEU A 1 281 ? 24.446 -1.781 4.498 1.00 54.16 281 LEU A O 1
ATOM 2236 N N . ASN A 1 282 ? 24.948 -3.975 4.504 1.00 54.03 282 ASN A N 1
ATOM 2237 C CA . ASN A 1 282 ? 25.438 -4.026 5.872 1.00 54.03 282 ASN A CA 1
ATOM 2238 C C . ASN A 1 282 ? 26.725 -3.214 6.002 1.00 54.03 282 ASN A C 1
ATOM 2240 O O . ASN A 1 282 ? 26.788 -2.359 6.880 1.00 54.03 282 ASN A O 1
ATOM 2244 N N . ASN A 1 283 ? 27.672 -3.328 5.064 1.00 50.19 283 ASN A N 1
ATOM 2245 C CA . ASN A 1 283 ? 28.840 -2.446 5.027 1.00 50.19 283 ASN A CA 1
ATOM 2246 C C . ASN A 1 283 ? 28.441 -0.976 4.883 1.00 50.19 283 ASN A C 1
ATOM 2248 O O . ASN A 1 283 ? 28.913 -0.152 5.649 1.00 50.19 283 ASN A O 1
ATOM 2252 N N . SER A 1 284 ? 27.530 -0.605 3.981 1.00 49.09 284 SER A N 1
ATOM 2253 C CA . SER A 1 284 ? 27.125 0.806 3.837 1.00 49.09 284 SER A CA 1
ATOM 2254 C C . SER A 1 284 ? 26.334 1.357 5.036 1.00 49.09 284 SER A C 1
ATOM 2256 O O . SER A 1 284 ? 26.401 2.557 5.309 1.00 49.09 284 SER A O 1
ATOM 2258 N N . ASN A 1 285 ? 25.638 0.504 5.793 1.00 46.69 285 ASN A N 1
ATOM 2259 C CA . ASN A 1 285 ? 24.996 0.866 7.059 1.00 46.69 285 ASN A CA 1
ATOM 2260 C C . ASN A 1 285 ? 25.996 0.948 8.231 1.00 46.69 285 ASN A C 1
ATOM 2262 O O . ASN A 1 285 ? 25.819 1.787 9.115 1.00 46.69 285 ASN A O 1
ATOM 2266 N N . VAL A 1 286 ? 27.049 0.123 8.230 1.00 48.50 286 VAL A N 1
ATOM 2267 C CA . VAL A 1 286 ? 28.146 0.130 9.217 1.00 48.50 286 VAL A CA 1
ATOM 2268 C C . VAL A 1 286 ? 29.111 1.301 8.971 1.00 48.50 286 VAL A C 1
ATOM 2270 O O . VAL A 1 286 ? 29.532 1.959 9.918 1.00 48.50 286 VAL A O 1
ATOM 2273 N N . ILE A 1 287 ? 29.381 1.638 7.706 1.00 45.59 287 ILE A N 1
ATOM 2274 C CA . ILE A 1 287 ? 30.298 2.708 7.265 1.00 45.59 287 ILE A CA 1
ATOM 2275 C C . ILE A 1 287 ? 29.696 4.111 7.450 1.00 45.59 287 ILE A C 1
ATOM 2277 O O . ILE A 1 287 ? 30.396 5.112 7.310 1.00 45.59 287 ILE A O 1
ATOM 2281 N N . ASN A 1 288 ? 28.420 4.233 7.835 1.00 51.19 288 ASN A N 1
ATOM 2282 C CA . ASN A 1 288 ? 27.781 5.531 8.055 1.00 51.19 288 ASN A CA 1
ATOM 2283 C C . ASN A 1 288 ? 27.450 5.783 9.546 1.00 51.19 288 ASN A C 1
ATOM 2285 O O . ASN A 1 288 ? 26.271 5.795 9.927 1.00 51.19 288 ASN A O 1
ATOM 2289 N N . PRO A 1 289 ? 28.466 6.036 10.408 1.00 50.25 289 PRO A N 1
ATOM 2290 C CA . PRO A 1 289 ? 28.303 6.338 11.835 1.00 50.25 289 PRO A CA 1
ATOM 2291 C C . PRO A 1 289 ? 27.253 7.416 12.114 1.00 50.25 289 PRO A C 1
ATOM 2293 O O . PRO A 1 289 ? 26.554 7.387 13.126 1.00 50.25 289 PRO A O 1
ATOM 2296 N N . SER A 1 290 ? 27.086 8.355 11.179 1.00 49.16 290 SER A N 1
ATOM 2297 C CA . SER A 1 290 ? 26.117 9.444 11.266 1.00 49.16 290 SER A CA 1
ATOM 2298 C C . SER A 1 290 ? 24.658 8.971 11.300 1.00 49.16 290 SER A C 1
ATOM 2300 O O . SER A 1 290 ? 23.846 9.610 11.968 1.00 49.16 290 SER A O 1
ATOM 2302 N N . LEU A 1 291 ? 24.314 7.858 10.632 1.00 49.47 291 LEU A N 1
ATOM 2303 C CA . LEU A 1 291 ? 22.963 7.274 10.637 1.00 49.47 291 LEU A CA 1
ATOM 2304 C C . LEU A 1 291 ? 22.669 6.515 11.935 1.00 49.47 291 LEU A C 1
ATOM 2306 O O . LEU A 1 291 ? 21.559 6.625 12.460 1.00 49.47 291 LEU A O 1
ATOM 2310 N N . LYS A 1 292 ? 23.662 5.797 12.477 1.00 48.31 292 LYS A N 1
ATOM 2311 C CA . LYS A 1 292 ? 23.561 5.110 13.775 1.00 48.31 292 LYS A CA 1
ATOM 2312 C C . LYS A 1 292 ? 23.396 6.130 14.908 1.00 48.31 292 LYS A C 1
ATOM 2314 O O . LYS A 1 292 ? 22.447 6.025 15.683 1.00 48.31 292 LYS A O 1
ATOM 2319 N N . MET A 1 293 ? 24.196 7.201 14.891 1.00 49.97 293 MET A N 1
ATOM 2320 C CA . MET A 1 293 ? 24.037 8.336 15.807 1.00 49.97 293 MET A CA 1
ATOM 2321 C C . MET A 1 293 ? 22.698 9.068 15.623 1.00 49.97 293 MET A C 1
ATOM 2323 O O . MET A 1 293 ? 22.074 9.446 16.608 1.00 49.97 293 MET A O 1
ATOM 2327 N N . HIS A 1 294 ? 22.195 9.255 14.393 1.00 52.91 294 HIS A N 1
ATOM 2328 C CA . HIS A 1 294 ? 20.876 9.876 14.174 1.00 52.91 294 HIS A CA 1
ATOM 2329 C C . HIS A 1 294 ? 19.707 9.015 14.668 1.00 52.91 294 HIS A C 1
ATOM 2331 O O . HIS A 1 294 ? 18.697 9.569 15.103 1.00 52.91 294 HIS A O 1
ATOM 2337 N N . LYS A 1 295 ? 19.819 7.682 14.589 1.00 47.06 295 LYS A N 1
ATOM 2338 C CA . LYS A 1 295 ? 18.829 6.755 15.154 1.00 47.06 295 LYS A CA 1
ATOM 2339 C C . LYS A 1 295 ? 18.850 6.805 16.684 1.00 47.06 295 LYS A C 1
ATOM 2341 O O . LYS A 1 295 ? 17.797 7.033 17.271 1.00 47.06 295 LYS A O 1
ATOM 2346 N N . GLN A 1 296 ? 20.033 6.728 17.299 1.00 50.78 296 GLN A N 1
ATOM 2347 C CA . GLN A 1 296 ? 20.207 6.831 18.756 1.00 50.78 296 GLN A CA 1
ATOM 2348 C C . GLN A 1 296 ? 19.772 8.192 19.320 1.00 50.78 296 GLN A C 1
ATOM 2350 O O . GLN A 1 296 ? 19.225 8.269 20.412 1.00 50.78 296 GLN A O 1
ATOM 2355 N N . ARG A 1 297 ? 19.936 9.277 18.556 1.00 47.72 297 ARG A N 1
ATOM 2356 C CA . ARG A 1 297 ? 19.516 10.626 18.968 1.00 47.72 297 ARG A CA 1
ATOM 2357 C C . ARG A 1 297 ? 17.997 10.845 18.910 1.00 47.72 297 ARG A C 1
ATOM 2359 O O . ARG A 1 297 ? 17.501 11.791 19.514 1.00 47.72 297 ARG A O 1
ATOM 2366 N N . LYS A 1 298 ? 17.260 10.023 18.151 1.00 42.31 298 LYS A N 1
ATOM 2367 C CA . LYS A 1 298 ? 15.788 10.098 18.042 1.00 42.31 298 LYS A CA 1
ATOM 2368 C C . LYS A 1 298 ? 15.069 9.224 19.063 1.00 42.31 298 LYS A C 1
ATOM 2370 O O . LYS A 1 298 ? 13.917 9.506 19.381 1.00 42.31 298 LYS A O 1
ATOM 2375 N N . THR A 1 299 ? 15.735 8.207 19.592 1.00 38.62 299 THR A N 1
ATOM 2376 C CA . THR A 1 299 ? 15.326 7.554 20.832 1.00 38.62 299 THR A CA 1
ATOM 2377 C C . THR A 1 299 ? 15.624 8.507 21.983 1.00 38.62 299 THR A C 1
ATOM 2379 O O . THR A 1 299 ? 16.768 8.638 22.406 1.00 38.62 299 THR A O 1
ATOM 2382 N N . LYS A 1 300 ? 14.603 9.210 22.489 1.00 39.56 300 LYS A N 1
ATOM 2383 C CA . LYS A 1 300 ? 14.675 9.754 23.848 1.00 39.56 300 LYS A CA 1
ATOM 2384 C C . LYS A 1 300 ? 14.775 8.547 24.780 1.00 39.56 300 LYS A C 1
ATOM 2386 O O . LYS A 1 300 ? 13.754 7.939 25.081 1.00 39.56 300 LYS A O 1
ATOM 2391 N N . GLN A 1 301 ? 15.981 8.175 25.199 1.00 40.38 301 GLN A N 1
ATOM 2392 C CA . GLN A 1 301 ? 16.105 7.444 26.452 1.00 40.38 301 GLN A CA 1
ATOM 2393 C C . GLN A 1 301 ? 15.631 8.406 27.536 1.00 40.38 301 GLN A C 1
ATOM 2395 O O . GLN A 1 301 ? 16.181 9.497 27.700 1.00 40.38 301 GLN A O 1
ATOM 2400 N N . LYS A 1 302 ? 14.528 8.046 28.187 1.00 38.88 302 LYS A N 1
ATOM 2401 C CA . LYS A 1 302 ? 14.136 8.672 29.438 1.00 38.88 302 LYS A CA 1
ATOM 2402 C C . LYS A 1 302 ? 15.258 8.320 30.414 1.00 38.88 302 LYS A C 1
ATOM 2404 O O . LYS A 1 302 ? 15.556 7.145 30.594 1.00 38.88 302 LYS A O 1
ATOM 2409 N N . ASN A 1 303 ? 15.966 9.328 30.911 1.00 43.19 303 ASN A N 1
ATOM 2410 C CA . ASN A 1 303 ? 16.923 9.106 31.981 1.00 43.19 303 ASN A CA 1
ATOM 2411 C C . ASN A 1 303 ? 16.062 8.866 33.224 1.00 43.19 303 ASN A C 1
ATOM 2413 O O . ASN A 1 303 ? 15.466 9.813 33.730 1.00 43.19 303 ASN A O 1
ATOM 2417 N N . ASP A 1 304 ? 15.906 7.604 33.622 1.00 42.25 304 ASP A N 1
ATOM 2418 C CA . ASP A 1 304 ? 15.136 7.197 34.805 1.00 42.25 304 ASP A CA 1
ATOM 2419 C C . ASP A 1 304 ? 15.971 7.311 36.096 1.00 42.25 304 ASP A C 1
ATOM 2421 O O . ASP A 1 304 ? 15.615 6.734 37.123 1.00 42.25 304 ASP A O 1
ATOM 2425 N N . ASP A 1 305 ? 17.055 8.098 36.077 1.00 46.53 305 ASP A N 1
ATOM 2426 C CA . ASP A 1 305 ? 17.649 8.611 37.309 1.00 46.53 305 ASP A CA 1
ATOM 2427 C C . ASP A 1 305 ? 16.594 9.486 37.987 1.00 46.53 305 ASP A C 1
ATOM 2429 O O . ASP A 1 305 ? 16.341 10.629 37.588 1.00 46.53 305 ASP A O 1
ATOM 2433 N N . LYS A 1 306 ? 15.928 8.905 38.988 1.00 48.00 306 LYS A N 1
ATOM 2434 C CA . LYS A 1 306 ? 15.057 9.624 39.910 1.00 48.00 306 LYS A CA 1
ATOM 2435 C C . LYS A 1 306 ? 15.836 10.844 40.397 1.00 48.00 306 LYS A C 1
ATOM 2437 O O . LYS A 1 306 ? 16.909 10.706 40.979 1.00 48.00 306 LYS A O 1
ATOM 2442 N N . THR A 1 307 ? 15.306 12.041 40.150 1.00 51.22 307 THR A N 1
ATOM 2443 C CA . THR A 1 307 ? 15.739 13.234 40.884 1.00 51.22 307 THR A CA 1
ATOM 2444 C C . THR A 1 307 ? 15.706 12.880 42.371 1.00 51.22 307 THR A C 1
ATOM 2446 O O . THR A 1 307 ? 14.652 12.417 42.814 1.00 51.22 307 THR A O 1
ATOM 2449 N N . PRO A 1 308 ? 16.816 13.033 43.118 1.00 54.00 308 PRO A N 1
ATOM 2450 C CA . PRO A 1 308 ? 16.845 12.713 44.540 1.00 54.00 308 PRO A CA 1
ATOM 2451 C C . PRO A 1 308 ? 15.667 13.388 45.248 1.00 54.00 308 PRO A C 1
ATOM 2453 O O . PRO A 1 308 ? 15.394 14.566 44.989 1.00 54.00 308 PRO A O 1
ATOM 2456 N N . GLU A 1 309 ? 14.943 12.651 46.091 1.00 43.91 309 GLU A N 1
ATOM 2457 C CA . GLU A 1 309 ? 13.870 13.231 46.903 1.00 43.91 309 GLU A CA 1
ATOM 2458 C C . GLU A 1 309 ? 14.441 14.396 47.725 1.00 43.91 309 GLU A C 1
ATOM 2460 O O . GLU A 1 309 ? 15.450 14.248 48.411 1.00 43.91 309 GLU A O 1
ATOM 2465 N N . GLY A 1 310 ? 13.846 15.584 47.574 1.00 60.81 310 GLY A N 1
ATOM 2466 C CA . GLY A 1 310 ? 14.347 16.835 48.159 1.00 60.81 310 GLY A CA 1
ATOM 2467 C C . GLY A 1 310 ? 15.064 17.782 47.187 1.00 60.81 310 GLY A C 1
ATOM 2468 O O . GLY A 1 310 ? 15.508 18.851 47.600 1.00 60.81 310 GLY A O 1
ATOM 2469 N N . ALA A 1 311 ? 15.164 17.455 45.893 1.00 59.66 311 ALA A N 1
ATOM 2470 C CA . ALA A 1 311 ? 15.695 18.377 44.888 1.00 59.66 311 ALA A CA 1
ATOM 2471 C C . ALA A 1 311 ? 14.751 19.576 44.668 1.00 59.66 311 ALA A C 1
ATOM 2473 O O . ALA A 1 311 ? 13.799 19.519 43.887 1.00 59.66 311 ALA A O 1
ATOM 2474 N N . VAL A 1 312 ? 15.032 20.683 45.354 1.00 65.31 312 VAL A N 1
ATOM 2475 C CA . VAL A 1 312 ? 14.266 21.922 45.227 1.00 65.31 312 VAL A CA 1
ATOM 2476 C C . VAL A 1 312 ? 14.711 22.682 43.960 1.00 65.31 312 VAL A C 1
ATOM 2478 O O . VAL A 1 312 ? 15.914 22.862 43.741 1.00 65.31 312 VAL A O 1
ATOM 2481 N N . PRO A 1 313 ? 13.786 23.136 43.091 1.00 60.91 313 PRO A N 1
ATOM 2482 C CA . PRO A 1 313 ? 14.121 23.973 41.942 1.00 60.91 313 PRO A CA 1
ATOM 2483 C C . PRO A 1 313 ? 14.952 25.202 42.331 1.00 60.91 313 PRO A C 1
ATOM 2485 O O . PRO A 1 313 ? 14.715 25.815 43.364 1.00 60.91 313 PRO A O 1
ATOM 2488 N N . ALA A 1 314 ? 15.886 25.623 41.473 1.00 58.12 314 ALA A N 1
ATOM 2489 C CA . ALA A 1 314 ? 16.865 26.667 41.808 1.00 58.12 314 ALA A CA 1
ATOM 2490 C C . ALA A 1 314 ? 16.264 28.017 42.264 1.00 58.12 314 ALA A C 1
ATOM 2492 O O . ALA A 1 314 ? 16.936 28.780 42.950 1.00 58.12 314 ALA A O 1
ATOM 2493 N N . TYR A 1 315 ? 15.013 28.317 41.905 1.00 61.78 315 TYR A N 1
ATOM 2494 C CA . TYR A 1 315 ? 14.305 29.535 42.322 1.00 61.78 315 TYR A CA 1
ATOM 2495 C C . TYR A 1 315 ? 13.725 29.466 43.746 1.00 61.78 315 TYR A C 1
ATOM 2497 O O . TYR A 1 315 ? 13.328 30.492 44.280 1.00 61.78 315 TYR A O 1
ATOM 2505 N N . LEU A 1 316 ? 13.694 28.278 44.350 1.00 63.28 316 LEU A N 1
ATOM 2506 C CA . LEU A 1 316 ? 13.261 28.013 45.726 1.00 63.28 316 LEU A CA 1
ATOM 2507 C C . LEU A 1 316 ? 14.448 27.735 46.667 1.00 63.28 316 LEU A C 1
ATOM 2509 O O . LEU A 1 316 ? 14.242 27.464 47.844 1.00 63.28 316 LEU A O 1
ATOM 2513 N N . LEU A 1 317 ? 15.685 27.783 46.156 1.00 72.81 317 LEU A N 1
ATOM 2514 C CA . LEU A 1 317 ? 16.889 27.736 46.983 1.00 72.81 317 LEU A CA 1
ATOM 2515 C C . LEU A 1 317 ? 17.101 29.081 47.680 1.00 72.81 317 LEU A C 1
ATOM 2517 O O . LEU A 1 317 ? 16.860 30.143 47.099 1.00 72.81 317 LEU A O 1
ATOM 2521 N N . ASP A 1 318 ? 17.623 29.018 48.897 1.00 72.75 318 ASP A N 1
ATOM 2522 C CA . ASP A 1 318 ? 18.137 30.171 49.619 1.00 72.75 318 ASP A CA 1
ATOM 2523 C C . ASP A 1 318 ? 19.289 30.858 48.856 1.00 72.75 318 ASP A C 1
ATOM 2525 O O . ASP A 1 318 ? 19.887 30.342 47.901 1.00 72.75 318 ASP A O 1
ATOM 2529 N N . ARG A 1 319 ? 19.592 32.095 49.257 1.00 66.44 319 ARG A N 1
ATOM 2530 C CA . ARG A 1 319 ? 20.550 32.956 48.548 1.00 66.44 319 ARG A CA 1
ATOM 2531 C C . ARG A 1 319 ? 21.957 32.340 48.493 1.00 66.44 319 ARG A C 1
ATOM 2533 O O . ARG A 1 319 ? 22.675 32.547 47.510 1.00 66.44 319 ARG A O 1
ATOM 2540 N N . GLU A 1 320 ? 22.333 31.549 49.497 1.00 67.62 320 GLU A N 1
ATOM 2541 C CA . GLU A 1 320 ? 23.589 30.792 49.511 1.00 67.62 320 GLU A CA 1
ATOM 2542 C C . GLU A 1 320 ? 23.571 29.590 48.555 1.00 67.62 320 GLU A C 1
ATOM 2544 O O . GLU A 1 320 ? 24.526 29.406 47.789 1.00 67.62 320 GLU A O 1
ATOM 2549 N N . GLY A 1 321 ? 22.479 28.818 48.511 1.00 66.19 321 GLY A N 1
ATOM 2550 C CA . GLY A 1 321 ? 22.306 27.699 47.584 1.00 66.19 321 GLY A CA 1
ATOM 2551 C C . GLY A 1 321 ? 22.334 28.131 46.116 1.00 66.19 321 GLY A C 1
ATOM 2552 O O . GLY A 1 321 ? 22.999 27.500 45.285 1.00 66.19 321 GLY A O 1
ATOM 2553 N N . GLN A 1 322 ? 21.712 29.270 45.789 1.00 61.91 322 GLN A N 1
ATOM 2554 C CA . GLN A 1 322 ? 21.786 29.862 44.447 1.00 61.91 322 GLN A CA 1
ATOM 2555 C C . GLN A 1 322 ? 23.211 30.291 44.069 1.00 61.91 322 GLN A C 1
ATOM 2557 O O . GLN A 1 322 ? 23.640 30.093 42.926 1.00 61.91 322 GLN A O 1
ATOM 2562 N N . SER A 1 323 ? 23.962 30.854 45.020 1.00 66.88 323 SER A N 1
ATOM 2563 C CA . SER A 1 323 ? 25.363 31.254 44.842 1.00 66.88 323 SER A CA 1
ATOM 2564 C C . SER A 1 323 ? 26.244 30.043 44.506 1.00 66.88 323 SER A C 1
ATOM 2566 O O . SER A 1 323 ? 26.911 30.033 43.464 1.00 66.88 323 SER A O 1
ATOM 2568 N N . ARG A 1 324 ? 26.160 28.969 45.304 1.00 67.12 324 ARG A N 1
ATOM 2569 C CA . ARG A 1 324 ? 26.932 27.730 45.098 1.00 67.12 324 ARG A CA 1
ATOM 2570 C C . ARG A 1 324 ? 26.622 27.073 43.753 1.00 67.12 324 ARG A C 1
ATOM 2572 O O . ARG A 1 324 ? 27.546 26.708 43.023 1.00 67.12 324 ARG A O 1
ATOM 2579 N N . ALA A 1 325 ? 25.348 26.997 43.366 1.00 66.94 325 ALA A N 1
ATOM 2580 C CA . ALA A 1 325 ? 24.947 26.457 42.065 1.00 66.94 325 ALA A CA 1
ATOM 2581 C C . ALA A 1 325 ? 25.526 27.270 40.888 1.00 66.94 325 ALA A C 1
ATOM 2583 O O . ALA A 1 325 ? 25.977 26.711 39.878 1.00 66.94 325 ALA A O 1
ATOM 2584 N N . LYS A 1 326 ? 25.570 28.601 41.022 1.00 70.00 326 LYS A N 1
ATOM 2585 C CA . LYS A 1 326 ? 26.113 29.512 40.003 1.00 70.00 326 LYS A CA 1
ATOM 2586 C C . LYS A 1 326 ? 27.633 29.383 39.876 1.00 70.00 326 LYS A C 1
ATOM 2588 O O . LYS A 1 326 ? 28.142 29.340 38.751 1.00 70.00 326 LYS A O 1
ATOM 2593 N N . VAL A 1 327 ? 28.339 29.243 41.001 1.00 68.06 327 VAL A N 1
ATOM 2594 C CA . VAL A 1 327 ? 29.788 28.981 41.054 1.00 68.06 327 VAL A CA 1
ATOM 2595 C C . VAL A 1 327 ? 30.121 27.635 40.403 1.00 68.06 327 VAL A C 1
ATOM 2597 O O . VAL A 1 327 ? 30.991 27.576 39.534 1.00 68.06 327 VAL A O 1
ATOM 2600 N N . LEU A 1 328 ? 29.365 26.576 40.711 1.00 64.00 328 LEU A N 1
ATOM 2601 C CA . LEU A 1 328 ? 29.561 25.244 40.126 1.00 64.00 328 LEU A CA 1
ATOM 2602 C C . LEU A 1 328 ? 29.371 25.250 38.598 1.00 64.00 328 LEU A C 1
ATOM 2604 O O . LEU A 1 328 ? 30.200 24.726 37.851 1.00 64.00 328 LEU A O 1
ATOM 2608 N N . SER A 1 329 ? 28.319 25.915 38.107 1.00 68.06 329 SER A N 1
ATOM 2609 C CA . SER A 1 329 ? 28.078 26.096 36.667 1.00 68.06 329 SER A CA 1
ATOM 2610 C C . SER A 1 329 ? 29.230 26.844 35.979 1.00 68.06 329 SER A C 1
ATOM 2612 O O . SER A 1 329 ? 29.619 26.498 34.858 1.00 68.06 329 SER A O 1
ATOM 2614 N N . ASN A 1 330 ? 29.792 27.863 36.633 1.00 71.94 330 ASN A N 1
ATOM 2615 C CA . ASN A 1 330 ? 30.906 28.632 36.084 1.00 71.94 330 ASN A CA 1
ATOM 2616 C C . ASN A 1 330 ? 32.212 27.826 36.061 1.00 71.94 330 ASN A C 1
ATOM 2618 O O . ASN A 1 330 ? 32.875 27.815 35.023 1.00 71.94 330 ASN A O 1
ATOM 2622 N N . MET A 1 331 ? 32.512 27.054 37.109 1.00 63.09 331 MET A N 1
ATOM 2623 C CA . MET A 1 331 ? 33.663 26.140 37.125 1.00 63.09 331 MET A CA 1
ATOM 2624 C C . MET A 1 331 ? 33.575 25.072 36.028 1.00 63.09 331 MET A C 1
ATOM 2626 O O . MET A 1 331 ? 34.556 24.804 35.335 1.00 63.09 331 MET A O 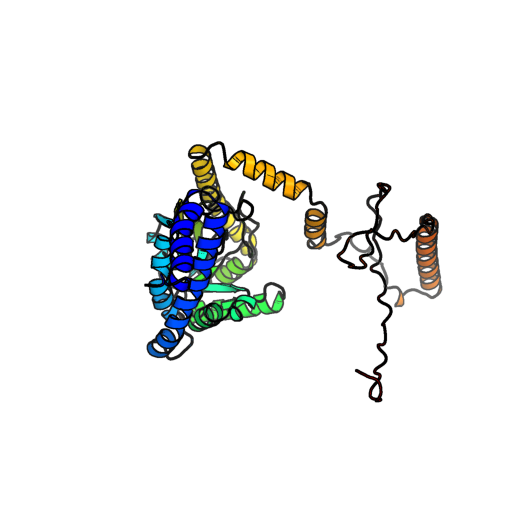1
ATOM 2630 N N . ILE A 1 332 ? 32.389 24.497 35.791 1.00 65.88 332 ILE A N 1
ATOM 2631 C CA . ILE A 1 332 ? 32.185 23.526 34.701 1.00 65.88 332 ILE A CA 1
ATOM 2632 C C . ILE A 1 332 ? 32.416 24.186 33.333 1.00 65.88 332 ILE A C 1
ATOM 2634 O O . ILE A 1 332 ? 33.003 23.578 32.434 1.00 65.88 332 ILE A O 1
ATOM 2638 N N . LYS A 1 333 ? 31.981 25.441 33.151 1.00 63.59 333 LYS A N 1
ATOM 2639 C CA . LYS A 1 333 ? 32.238 26.202 31.917 1.00 63.59 333 LYS A CA 1
ATOM 2640 C C . LYS A 1 333 ? 33.725 26.516 31.732 1.00 63.59 333 LYS A C 1
ATOM 2642 O O . LYS A 1 333 ? 34.188 26.458 30.593 1.00 63.59 333 LYS A O 1
ATOM 2647 N N . GLN A 1 334 ? 34.456 26.809 32.806 1.00 62.91 334 GLN A N 1
ATOM 2648 C CA . GLN A 1 334 ? 35.904 27.043 32.777 1.00 62.91 334 GLN A CA 1
ATOM 2649 C C . GLN A 1 334 ? 36.683 25.773 32.436 1.00 62.91 334 GLN A C 1
ATOM 2651 O O . GLN A 1 334 ? 37.397 25.778 31.438 1.00 62.91 334 GLN A O 1
ATOM 2656 N N . LYS A 1 335 ? 36.426 24.646 33.114 1.00 59.91 335 LYS A N 1
ATOM 2657 C CA . LYS A 1 335 ? 37.060 23.355 32.774 1.00 59.91 335 LYS A CA 1
ATOM 2658 C C . LYS A 1 335 ? 36.810 22.930 31.323 1.00 59.91 335 LYS A C 1
ATOM 2660 O O . LYS A 1 335 ? 37.656 22.303 30.687 1.00 59.91 335 LYS A O 1
ATOM 2665 N N . ARG A 1 336 ? 35.644 23.275 30.762 1.00 56.22 336 ARG A N 1
ATOM 2666 C CA . ARG A 1 336 ? 35.327 23.037 29.340 1.00 56.22 336 ARG A CA 1
ATOM 2667 C C . ARG A 1 336 ? 36.078 23.969 28.387 1.00 56.22 336 ARG A C 1
ATOM 2669 O O . ARG A 1 336 ? 36.332 23.564 27.257 1.00 56.22 336 ARG A O 1
ATOM 2676 N N . LYS A 1 337 ? 36.400 25.196 28.808 1.00 54.75 337 LYS A N 1
ATOM 2677 C CA . LYS A 1 337 ? 37.240 26.129 28.040 1.00 54.75 337 LYS A CA 1
ATOM 2678 C C . LYS A 1 337 ? 38.714 25.729 28.093 1.00 54.75 337 LYS A C 1
ATOM 2680 O O . LYS A 1 337 ? 39.366 25.787 27.064 1.00 54.75 337 LYS A O 1
ATOM 2685 N N . GLU A 1 338 ? 39.207 25.278 29.242 1.00 51.44 338 GLU A N 1
ATOM 2686 C CA . GLU A 1 338 ? 40.602 24.843 29.422 1.00 51.44 338 GLU A CA 1
ATOM 2687 C C . GLU A 1 338 ? 40.931 23.574 28.628 1.00 51.44 338 GLU A C 1
ATOM 2689 O O . GLU A 1 338 ? 42.014 23.456 28.068 1.00 51.44 338 GLU A O 1
ATOM 2694 N N . LYS A 1 339 ? 39.970 22.652 28.476 1.00 48.31 339 LYS A N 1
ATOM 2695 C CA . LYS A 1 339 ? 40.115 21.482 27.589 1.00 48.31 339 LYS A CA 1
ATOM 2696 C C . LYS A 1 339 ? 40.084 21.813 26.086 1.00 48.31 339 LYS A C 1
ATOM 2698 O O . LYS A 1 339 ? 40.191 20.898 25.269 1.00 48.31 339 LYS A O 1
ATOM 2703 N N . ALA A 1 340 ? 39.901 23.075 25.688 1.00 40.75 340 ALA A N 1
ATOM 2704 C CA . ALA A 1 340 ? 39.890 23.465 24.281 1.00 40.75 340 ALA A CA 1
ATOM 2705 C C . ALA A 1 340 ? 41.309 23.816 23.799 1.00 40.75 340 ALA A C 1
ATOM 2707 O O . ALA A 1 340 ? 41.847 24.869 24.122 1.00 40.75 340 ALA A O 1
ATOM 2708 N N . VAL A 1 341 ? 41.899 22.937 22.987 1.00 37.09 341 VAL A N 1
ATOM 2709 C CA . VAL A 1 341 ? 43.206 23.155 22.343 1.00 37.09 341 VAL A CA 1
ATOM 2710 C C . VAL A 1 341 ? 43.107 24.301 21.313 1.00 37.09 341 VAL A C 1
ATOM 2712 O O . VAL A 1 341 ? 42.161 24.298 20.514 1.00 37.09 341 VAL A O 1
ATOM 2715 N N . PRO A 1 342 ? 44.051 25.265 21.263 1.00 40.72 342 PRO A N 1
ATOM 2716 C CA . PRO A 1 342 ? 44.046 26.305 20.238 1.00 40.72 342 PRO A CA 1
ATOM 2717 C C . PRO A 1 342 ? 44.365 25.709 18.858 1.00 40.72 342 PRO A C 1
ATOM 2719 O O . PRO A 1 342 ? 45.331 24.968 18.695 1.00 40.72 342 PRO A O 1
ATOM 2722 N N . LEU A 1 343 ? 43.567 26.045 17.841 1.00 38.81 343 LEU A N 1
ATOM 2723 C CA . LEU A 1 343 ? 43.829 25.665 16.447 1.00 38.81 343 LEU A CA 1
ATOM 2724 C C . LEU A 1 343 ? 44.732 26.716 15.773 1.00 38.81 343 LEU A C 1
ATOM 2726 O O . LEU A 1 343 ? 44.424 27.907 15.872 1.00 38.81 343 LEU A O 1
ATOM 2730 N N . PRO A 1 344 ? 45.786 26.328 15.029 1.00 35.97 344 PRO A N 1
ATOM 2731 C CA . PRO A 1 344 ? 46.581 27.285 14.271 1.00 35.97 344 PRO A CA 1
ATOM 2732 C C . PRO A 1 344 ? 45.780 27.825 13.075 1.00 35.97 344 PRO A C 1
ATOM 2734 O O . PRO A 1 344 ? 45.106 27.080 12.357 1.00 35.97 344 PRO A O 1
ATOM 2737 N N . LYS A 1 345 ? 45.858 29.140 12.838 1.00 42.91 345 LYS A N 1
ATOM 2738 C CA . LYS A 1 345 ? 45.296 29.790 11.645 1.00 42.91 345 LYS A CA 1
ATOM 2739 C C . LYS A 1 345 ? 46.168 29.460 10.433 1.00 42.91 345 LYS A C 1
ATOM 2741 O O . LYS A 1 345 ? 47.209 30.076 10.248 1.00 42.91 345 LYS A O 1
ATOM 2746 N N . VAL A 1 346 ? 45.724 28.546 9.570 1.00 34.53 346 VAL A N 1
ATOM 2747 C CA . VAL A 1 346 ? 46.330 28.368 8.240 1.00 34.53 346 VAL A CA 1
ATOM 2748 C C . VAL A 1 346 ? 45.233 28.258 7.182 1.00 34.53 346 VAL A C 1
ATOM 2750 O O . VAL A 1 346 ? 44.719 27.181 6.899 1.00 34.53 346 VAL A O 1
ATOM 2753 N N . PHE A 1 347 ? 44.873 29.390 6.577 1.00 33.19 347 PHE A N 1
ATOM 2754 C CA . PHE A 1 347 ? 44.174 29.415 5.292 1.00 33.19 347 PHE A CA 1
ATOM 2755 C C . PHE A 1 347 ? 45.138 29.973 4.250 1.00 33.19 347 PHE A C 1
ATOM 2757 O O . PHE A 1 347 ? 45.393 31.173 4.224 1.00 33.19 347 PHE A O 1
ATOM 2764 N N . LYS A 1 348 ? 45.672 29.108 3.382 1.00 42.19 348 LYS A N 1
ATOM 2765 C CA . LYS A 1 348 ? 46.393 29.533 2.176 1.00 42.19 348 LYS A CA 1
ATOM 2766 C C . LYS A 1 348 ? 45.485 29.297 0.971 1.00 42.19 348 LYS A C 1
ATOM 2768 O O . LYS A 1 348 ? 45.016 28.182 0.749 1.00 42.19 348 LYS A O 1
ATOM 2773 N N . VAL A 1 349 ? 45.193 30.360 0.225 1.00 41.34 349 VAL A N 1
ATOM 2774 C CA . VAL A 1 349 ? 44.369 30.309 -0.990 1.00 41.34 349 VAL A CA 1
ATOM 2775 C C . VAL A 1 349 ? 45.243 29.822 -2.143 1.00 41.34 349 VAL A C 1
ATOM 2777 O O . VAL A 1 349 ? 46.212 30.486 -2.499 1.00 41.34 349 VAL A O 1
ATOM 2780 N N . ILE A 1 350 ? 44.900 28.683 -2.745 1.00 45.94 350 ILE A N 1
ATOM 2781 C CA . ILE A 1 350 ? 45.560 28.187 -3.961 1.00 45.94 350 ILE A CA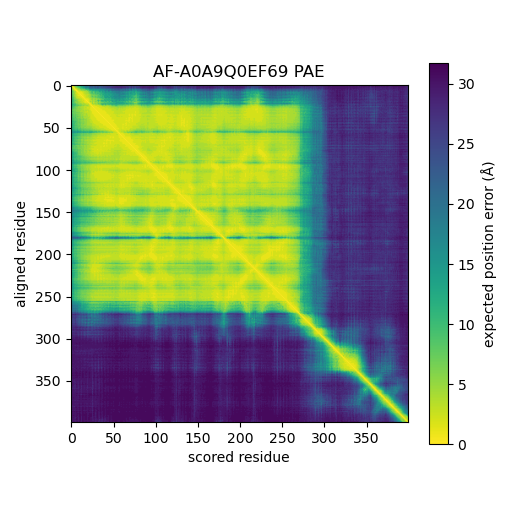 1
ATOM 2782 C C . ILE A 1 350 ? 44.614 28.414 -5.143 1.00 45.94 350 ILE A C 1
ATOM 2784 O O . ILE A 1 350 ? 43.472 27.953 -5.131 1.00 45.94 350 ILE A O 1
ATOM 2788 N N . LYS A 1 351 ? 45.081 29.133 -6.170 1.00 40.94 351 LYS A N 1
ATOM 2789 C CA . LYS A 1 351 ? 44.359 29.322 -7.437 1.00 40.94 351 LYS A CA 1
ATOM 2790 C C . LYS A 1 351 ? 44.668 28.143 -8.370 1.00 40.94 351 LYS A C 1
ATOM 2792 O O . LYS A 1 351 ? 45.822 27.951 -8.737 1.00 40.94 351 LYS A O 1
ATOM 2797 N N . SER A 1 352 ? 43.663 27.364 -8.781 1.00 40.00 352 SER A N 1
ATOM 2798 C CA . SER A 1 352 ? 43.838 26.318 -9.802 1.00 40.00 352 SER A CA 1
ATOM 2799 C C . SER A 1 352 ? 43.772 26.919 -11.211 1.00 40.00 352 SER A C 1
ATOM 2801 O O . SER A 1 352 ? 42.771 27.549 -11.557 1.00 40.00 352 SER A O 1
ATOM 2803 N N . LYS A 1 353 ? 44.795 26.692 -12.045 1.00 43.19 353 LYS A N 1
ATOM 2804 C CA . LYS A 1 353 ? 44.774 27.013 -13.483 1.00 43.19 353 LYS A CA 1
ATOM 2805 C C . LYS A 1 353 ? 43.880 26.004 -14.226 1.00 43.19 353 LYS A C 1
ATOM 2807 O O . LYS A 1 353 ? 44.336 24.941 -14.620 1.00 43.19 353 LYS A O 1
ATOM 2812 N N . SER A 1 354 ? 42.593 26.310 -14.384 1.00 39.25 354 SER A N 1
ATOM 2813 C CA . SER A 1 354 ? 41.673 25.588 -15.280 1.00 39.25 354 SER A CA 1
ATOM 2814 C C . SER A 1 354 ? 40.540 26.517 -15.734 1.00 39.25 354 SER A C 1
ATOM 2816 O O . SER A 1 354 ? 40.034 27.311 -14.940 1.00 39.25 354 SER A O 1
ATOM 2818 N N . LYS A 1 355 ? 40.150 26.423 -17.016 1.00 48.16 355 LYS A N 1
ATOM 2819 C CA . LYS A 1 355 ? 39.251 27.333 -17.768 1.00 48.16 355 LYS A CA 1
ATOM 2820 C C . LYS A 1 355 ? 37.788 27.403 -17.276 1.00 48.16 355 LYS A C 1
ATOM 2822 O O . LYS A 1 355 ? 36.959 28.037 -17.918 1.00 48.16 355 LYS A O 1
ATOM 2827 N N . ARG A 1 356 ? 37.445 26.824 -16.121 1.00 45.62 356 ARG A N 1
ATOM 2828 C CA . ARG A 1 356 ? 36.155 27.054 -15.443 1.00 45.62 356 ARG A CA 1
ATOM 2829 C C . ARG A 1 356 ? 36.387 27.605 -14.039 1.00 45.62 356 ARG A C 1
ATOM 2831 O O . ARG A 1 356 ? 36.541 26.865 -13.070 1.00 45.62 356 ARG A O 1
ATOM 2838 N N . GLN A 1 357 ? 36.383 28.931 -13.939 1.00 44.72 357 GLN A N 1
ATOM 2839 C CA . GLN A 1 357 ? 36.416 29.672 -12.680 1.00 44.72 357 GLN A CA 1
ATOM 2840 C C . GLN A 1 357 ? 35.106 29.455 -11.904 1.00 44.72 357 GLN A C 1
ATOM 2842 O O . GLN A 1 357 ? 34.142 30.198 -12.055 1.00 44.72 357 GLN A O 1
ATOM 2847 N N . LYS A 1 358 ? 35.063 28.453 -11.023 1.00 40.56 358 LYS A N 1
ATOM 2848 C CA . LYS A 1 358 ? 34.212 28.522 -9.828 1.00 40.56 358 LYS A CA 1
ATOM 2849 C C . LYS A 1 358 ? 35.126 28.679 -8.623 1.00 40.56 358 LYS A C 1
ATOM 2851 O O . LYS A 1 358 ? 35.854 27.752 -8.276 1.00 40.56 358 LYS A O 1
ATOM 2856 N N . LYS A 1 359 ? 35.084 29.853 -7.981 1.00 40.53 359 LYS A N 1
ATOM 2857 C CA . LYS A 1 359 ? 35.690 30.057 -6.660 1.00 40.53 359 LYS A CA 1
ATOM 2858 C C . LYS A 1 359 ? 34.977 29.127 -5.679 1.00 40.53 359 LYS A C 1
ATOM 2860 O O . LYS A 1 359 ? 33.872 29.414 -5.234 1.00 40.53 359 LYS A O 1
ATOM 2865 N N . ALA A 1 360 ? 35.594 27.994 -5.376 1.00 43.97 360 ALA A N 1
ATOM 2866 C CA . ALA A 1 360 ? 35.141 27.093 -4.332 1.00 43.97 360 ALA A CA 1
ATOM 2867 C C . ALA A 1 360 ? 36.247 26.985 -3.285 1.00 43.97 360 ALA A C 1
ATOM 2869 O O . ALA A 1 360 ? 37.373 26.594 -3.592 1.00 43.97 360 ALA A O 1
ATOM 2870 N N . TRP A 1 361 ? 35.914 27.322 -2.042 1.00 42.19 361 TRP A N 1
ATOM 2871 C CA . TRP A 1 361 ? 36.765 27.086 -0.883 1.00 42.19 361 TRP A CA 1
ATOM 2872 C C . TRP A 1 361 ? 36.859 25.574 -0.649 1.00 42.19 361 TRP A C 1
ATOM 2874 O O . TRP A 1 361 ? 36.039 24.990 0.059 1.00 42.19 361 TRP A O 1
ATOM 2884 N N . LYS A 1 362 ? 37.821 24.901 -1.285 1.00 38.41 362 LYS A N 1
ATOM 2885 C CA . LYS A 1 362 ? 38.095 23.490 -1.000 1.00 38.41 362 LYS A CA 1
ATOM 2886 C C . LYS A 1 362 ? 38.922 23.401 0.276 1.00 38.41 362 LYS A C 1
ATOM 2888 O O . LYS A 1 362 ? 40.077 23.812 0.315 1.00 38.41 362 LYS A O 1
ATOM 2893 N N . ARG A 1 363 ? 38.314 22.858 1.331 1.00 40.06 363 ARG A N 1
ATOM 2894 C CA . ARG A 1 363 ? 39.015 22.505 2.566 1.00 40.06 363 ARG A CA 1
ATOM 2895 C C . ARG A 1 363 ? 39.899 21.292 2.273 1.00 40.06 363 ARG A C 1
ATOM 2897 O O . ARG A 1 363 ? 39.382 20.196 2.081 1.00 40.06 363 ARG A O 1
ATOM 2904 N N . ILE A 1 364 ? 41.210 21.491 2.225 1.00 38.19 364 ILE A N 1
ATOM 2905 C CA . ILE A 1 364 ? 42.168 20.386 2.245 1.00 38.19 364 ILE A CA 1
ATOM 2906 C C . ILE A 1 364 ? 42.250 19.919 3.702 1.00 38.19 364 ILE A C 1
ATOM 2908 O O . ILE A 1 364 ? 42.668 20.673 4.577 1.00 38.19 364 ILE A O 1
ATOM 2912 N N . VAL A 1 365 ? 41.772 18.707 3.983 1.00 38.59 365 VAL A N 1
ATOM 2913 C CA . VAL A 1 365 ? 41.931 18.075 5.298 1.00 38.59 365 VAL A CA 1
ATOM 2914 C C . VAL A 1 365 ? 43.269 17.347 5.274 1.00 38.59 365 VAL A C 1
ATOM 2916 O O . VAL A 1 365 ? 43.351 16.218 4.811 1.00 38.59 365 VAL A O 1
ATOM 2919 N N . THR A 1 366 ? 44.334 18.018 5.707 1.00 36.69 366 THR A N 1
ATOM 2920 C CA . THR A 1 366 ? 45.702 17.472 5.678 1.00 36.69 366 THR A CA 1
ATOM 2921 C C . THR A 1 366 ? 46.059 16.609 6.885 1.00 36.69 366 THR A C 1
ATOM 2923 O O . THR A 1 366 ? 47.112 15.985 6.865 1.00 36.69 366 THR A O 1
ATOM 2926 N N . LYS A 1 367 ? 45.215 16.522 7.924 1.00 35.81 367 LYS A N 1
ATOM 2927 C CA . LYS A 1 367 ? 45.414 15.587 9.044 1.00 35.81 367 LYS A CA 1
ATOM 2928 C C . LYS A 1 367 ? 44.090 15.048 9.581 1.00 35.81 367 LYS A C 1
ATOM 2930 O O . LYS A 1 367 ? 43.113 15.787 9.713 1.00 35.81 367 LYS A O 1
ATOM 2935 N N . VAL A 1 368 ? 44.082 13.757 9.909 1.00 35.66 368 VAL A N 1
ATOM 2936 C CA . VAL A 1 368 ? 42.988 13.085 10.616 1.00 35.66 368 VAL A CA 1
ATOM 2937 C C . VAL A 1 368 ? 43.044 13.530 12.077 1.00 35.66 368 VAL A C 1
ATOM 2939 O O . VAL A 1 368 ? 43.885 13.070 12.840 1.00 35.66 368 VAL A O 1
ATOM 2942 N N . CYS A 1 369 ? 42.194 14.476 12.475 1.00 40.53 369 CYS A N 1
ATOM 2943 C CA . CYS A 1 369 ? 42.055 14.833 13.885 1.00 40.53 369 CYS A CA 1
ATOM 2944 C C . CYS A 1 369 ? 41.103 13.836 14.550 1.00 40.53 369 CYS A C 1
ATOM 2946 O O . CYS A 1 369 ? 39.899 13.867 14.289 1.00 40.53 369 CYS A O 1
ATOM 2948 N N . PHE A 1 370 ? 41.648 12.960 15.394 1.00 40.09 370 PHE A N 1
ATOM 2949 C CA . PHE A 1 370 ? 40.862 12.104 16.275 1.00 40.09 370 PHE A CA 1
ATOM 2950 C C . PHE A 1 370 ? 40.182 12.984 17.330 1.00 40.09 370 PHE A C 1
ATOM 2952 O O . PHE A 1 370 ? 40.828 13.809 17.976 1.00 40.09 370 PHE A O 1
ATOM 2959 N N . VAL A 1 371 ? 38.867 12.857 17.466 1.00 47.97 371 VAL A N 1
ATOM 2960 C CA . VAL A 1 371 ? 38.069 13.609 18.435 1.00 47.97 371 VAL A CA 1
ATOM 2961 C C . VAL A 1 371 ? 37.390 12.581 19.329 1.00 47.97 371 VAL A C 1
ATOM 2963 O O . VAL A 1 371 ? 36.676 11.728 18.815 1.00 47.97 371 VAL A O 1
ATOM 2966 N N . GLY A 1 372 ? 37.632 12.641 20.641 1.00 48.44 372 GLY A N 1
ATOM 2967 C CA . GLY A 1 372 ? 37.042 11.698 21.596 1.00 48.44 372 GLY A CA 1
ATOM 2968 C C . GLY A 1 372 ? 35.517 11.822 21.708 1.00 48.44 372 GLY A C 1
ATOM 2969 O O . GLY A 1 372 ? 34.942 12.874 21.407 1.00 48.44 372 GLY A O 1
ATOM 2970 N N . ASP A 1 373 ? 34.879 10.760 22.208 1.00 44.78 373 ASP A N 1
ATOM 2971 C CA . ASP A 1 373 ? 33.425 10.498 22.182 1.00 44.78 373 ASP A CA 1
ATOM 2972 C C . ASP A 1 373 ? 32.521 11.517 22.919 1.00 44.78 373 ASP A C 1
ATOM 2974 O O . ASP A 1 373 ? 31.300 11.378 22.935 1.00 44.78 373 ASP A O 1
ATOM 2978 N N . GLY A 1 374 ? 33.082 12.590 23.487 1.00 46.00 374 GLY A N 1
ATOM 2979 C CA . GLY A 1 374 ? 32.353 13.649 24.201 1.00 46.00 374 GLY A CA 1
ATOM 2980 C C . GLY A 1 374 ? 32.301 15.020 23.508 1.00 46.00 374 GLY A C 1
ATOM 2981 O O . GLY A 1 374 ? 31.773 15.975 24.084 1.00 46.00 374 GLY A O 1
ATOM 2982 N N . PHE A 1 375 ? 32.864 15.186 22.306 1.00 52.38 375 PHE A N 1
ATOM 2983 C CA . PHE A 1 375 ? 32.958 16.506 21.666 1.00 52.38 375 PHE A CA 1
ATOM 2984 C C . PHE A 1 375 ? 31.698 16.884 20.870 1.00 52.38 375 PHE A C 1
ATOM 2986 O O . PHE A 1 375 ? 31.535 16.557 19.693 1.00 52.38 375 PHE A O 1
ATOM 2993 N N . THR A 1 376 ? 30.808 17.670 21.473 1.00 43.91 376 THR A N 1
ATOM 2994 C CA . THR A 1 376 ? 29.703 18.316 20.747 1.00 43.91 376 THR A CA 1
ATOM 2995 C C . THR A 1 376 ? 30.150 19.628 20.099 1.00 43.91 376 THR A C 1
ATOM 2997 O O . THR A 1 376 ? 30.416 20.611 20.794 1.00 43.91 376 THR A O 1
ATOM 3000 N N . ARG A 1 377 ? 30.154 19.695 18.758 1.00 50.53 377 ARG A N 1
ATOM 3001 C CA . ARG A 1 377 ? 30.243 20.972 18.025 1.00 50.53 377 ARG A CA 1
ATOM 3002 C C . ARG A 1 377 ? 29.039 21.846 18.385 1.00 50.53 377 ARG A C 1
ATOM 3004 O O . ARG A 1 377 ? 27.900 21.436 18.161 1.00 50.53 377 ARG A O 1
ATOM 3011 N N . LYS A 1 378 ? 29.265 23.068 18.876 1.00 39.34 378 LYS A N 1
ATOM 3012 C CA . LYS A 1 378 ? 28.207 24.088 18.868 1.00 39.34 378 LYS A CA 1
ATOM 3013 C C . LYS A 1 378 ? 27.868 24.414 17.406 1.00 39.34 378 LYS A C 1
ATOM 3015 O O . LYS A 1 378 ? 28.802 24.586 16.619 1.00 39.34 378 LYS A O 1
ATOM 3020 N N . PRO A 1 379 ? 26.583 24.492 17.011 1.00 39.16 379 PRO A N 1
ATOM 3021 C CA . PRO A 1 379 ? 26.243 25.047 15.708 1.00 39.16 379 PRO A CA 1
ATOM 3022 C C . PRO A 1 379 ? 26.796 26.481 15.635 1.00 39.16 379 PRO A C 1
ATOM 3024 O O . PRO A 1 379 ? 26.729 27.196 16.641 1.00 39.16 379 PRO A O 1
ATOM 3027 N N . PRO A 1 380 ? 27.386 26.901 14.502 1.00 38.81 380 PRO A N 1
ATOM 3028 C CA . PRO A 1 380 ? 27.838 28.277 14.354 1.00 38.81 380 PRO A CA 1
ATOM 3029 C C . PRO A 1 380 ? 26.641 29.208 14.573 1.00 38.81 380 PRO A C 1
ATOM 3031 O O . PRO A 1 380 ? 25.566 28.982 14.014 1.00 38.81 380 PRO A O 1
ATOM 3034 N N . LYS A 1 381 ? 26.809 30.232 15.420 1.00 28.98 381 LYS A N 1
ATOM 3035 C CA . LYS A 1 381 ? 25.862 31.347 15.468 1.00 28.98 381 LYS A CA 1
ATOM 3036 C C . LYS A 1 381 ? 25.869 31.965 14.073 1.00 28.98 381 LYS A C 1
ATOM 3038 O O . LYS A 1 381 ? 26.900 32.468 13.641 1.00 28.98 381 LYS A O 1
ATOM 3043 N N . TYR A 1 382 ? 24.750 31.885 13.362 1.00 37.22 382 TYR A N 1
ATOM 3044 C CA . TYR A 1 382 ? 24.564 32.689 12.164 1.00 37.22 382 TYR A CA 1
ATOM 3045 C C . TYR A 1 382 ? 24.429 34.139 12.628 1.00 37.22 382 TYR A C 1
ATOM 3047 O O . TYR A 1 382 ? 23.399 34.521 13.184 1.00 37.22 382 TYR A O 1
ATOM 3055 N N . GLU A 1 383 ? 25.486 34.928 12.470 1.00 32.31 383 GLU A N 1
ATOM 3056 C CA . GLU A 1 383 ? 25.360 36.381 12.504 1.00 32.31 383 GLU A CA 1
ATOM 3057 C C . GLU A 1 383 ? 24.425 36.781 11.356 1.00 32.31 383 GLU A C 1
ATOM 3059 O O . GLU A 1 383 ? 24.574 36.321 10.219 1.00 32.31 383 GLU A O 1
ATOM 3064 N N . ARG A 1 384 ? 23.379 37.551 11.680 1.00 34.31 384 ARG A N 1
ATOM 3065 C CA . ARG A 1 384 ? 22.424 38.067 10.697 1.00 34.31 384 ARG A CA 1
ATOM 3066 C C . ARG A 1 384 ? 23.183 38.991 9.745 1.00 34.31 384 ARG A C 1
ATOM 3068 O O . ARG A 1 384 ? 23.492 40.119 10.106 1.00 34.31 384 ARG A O 1
ATOM 3075 N N . PHE A 1 385 ? 23.447 38.528 8.529 1.00 35.88 385 PHE A N 1
ATOM 3076 C CA . PHE A 1 385 ? 23.848 39.411 7.440 1.00 35.88 385 PHE A CA 1
ATOM 3077 C C . PHE A 1 385 ? 22.630 40.231 7.009 1.00 35.88 385 PHE A C 1
ATOM 3079 O O . PHE A 1 385 ? 21.718 39.719 6.358 1.00 35.88 385 PHE A O 1
ATOM 3086 N N . ILE A 1 386 ? 22.612 41.500 7.408 1.00 35.78 386 ILE A N 1
ATOM 3087 C CA . ILE A 1 386 ? 21.738 42.522 6.834 1.00 35.78 386 ILE A CA 1
ATOM 3088 C C . ILE A 1 386 ? 22.222 42.742 5.396 1.00 35.78 386 ILE A C 1
ATOM 3090 O O . ILE A 1 386 ? 23.391 43.054 5.178 1.00 35.78 386 ILE A O 1
ATOM 3094 N N . ARG A 1 387 ? 21.350 42.533 4.403 1.00 34.88 387 ARG A N 1
ATOM 3095 C CA . ARG A 1 387 ? 21.622 42.979 3.030 1.00 34.88 387 ARG A CA 1
ATOM 3096 C C . ARG A 1 387 ? 21.295 44.471 2.955 1.00 34.88 387 ARG A C 1
ATOM 3098 O O . ARG A 1 387 ? 20.172 44.819 3.320 1.00 34.88 387 ARG A O 1
ATOM 3105 N N . PRO A 1 388 ? 22.192 45.338 2.465 1.00 34.34 388 PRO A N 1
ATOM 3106 C CA . PRO A 1 388 ? 21.770 46.667 2.068 1.00 34.34 388 PRO A CA 1
ATOM 3107 C C . PRO A 1 388 ? 20.894 46.532 0.817 1.00 34.34 388 PRO A C 1
ATOM 3109 O O . PRO A 1 388 ? 21.301 45.923 -0.174 1.00 34.34 388 PRO A O 1
ATOM 3112 N N . MET A 1 389 ? 19.668 47.053 0.891 1.00 38.72 389 MET A N 1
ATOM 3113 C CA . MET A 1 389 ? 18.908 47.411 -0.303 1.00 38.72 389 MET A CA 1
ATOM 3114 C C . MET A 1 389 ? 19.548 48.669 -0.886 1.00 38.72 389 MET A C 1
ATOM 3116 O O . MET A 1 389 ? 19.639 49.677 -0.194 1.00 38.72 389 MET A O 1
ATOM 3120 N N . GLY A 1 390 ? 20.000 48.596 -2.134 1.00 32.56 390 GLY A N 1
ATOM 3121 C CA . GLY A 1 390 ? 20.414 49.752 -2.922 1.00 32.56 390 GLY A CA 1
ATOM 3122 C C . GLY A 1 390 ? 19.568 49.791 -4.183 1.00 32.56 390 GLY A C 1
ATOM 3123 O O . GLY A 1 390 ? 19.686 48.901 -5.024 1.00 32.56 390 GLY A O 1
ATOM 3124 N N . GLY A 1 391 ? 18.670 50.770 -4.252 1.00 30.16 391 GLY A N 1
ATOM 3125 C CA . GLY A 1 391 ? 17.966 51.147 -5.469 1.00 30.16 391 GLY A CA 1
ATOM 3126 C C . GLY A 1 391 ? 18.800 52.102 -6.327 1.00 30.16 391 GLY A C 1
ATOM 3127 O O . GLY A 1 391 ? 19.693 52.758 -5.806 1.00 30.16 391 GLY A O 1
ATOM 3128 N N . ALA A 1 392 ? 18.431 52.123 -7.612 1.00 32.97 392 ALA A N 1
ATOM 3129 C CA . ALA A 1 392 ? 18.503 53.197 -8.611 1.00 32.97 392 ALA A CA 1
ATOM 3130 C C . ALA A 1 392 ? 19.807 54.002 -8.814 1.00 32.97 392 ALA A C 1
ATOM 3132 O O . ALA A 1 392 ? 20.356 54.582 -7.885 1.00 32.97 392 ALA A O 1
ATOM 3133 N N . GLY A 1 393 ? 20.194 54.148 -10.089 1.00 30.22 393 GLY A N 1
ATOM 3134 C CA . GLY A 1 393 ? 21.079 55.225 -10.547 1.00 30.22 393 GLY A CA 1
ATOM 3135 C C . GLY A 1 393 ? 21.988 54.859 -11.720 1.00 30.22 393 GLY A C 1
ATOM 3136 O O . GLY A 1 393 ? 23.147 54.542 -11.500 1.00 30.22 393 GLY A O 1
ATOM 3137 N N . ASP A 1 394 ? 21.416 54.861 -12.924 1.00 31.69 394 ASP A N 1
ATOM 3138 C CA . ASP A 1 394 ? 21.914 55.488 -14.159 1.00 31.69 394 ASP A CA 1
ATOM 3139 C C . ASP A 1 394 ? 23.400 55.491 -14.605 1.00 31.69 394 ASP A C 1
ATOM 3141 O O . ASP A 1 394 ? 24.318 55.856 -13.878 1.00 31.69 394 ASP A O 1
ATOM 3145 N N . LEU A 1 395 ? 23.509 55.301 -15.935 1.00 31.14 395 LEU A N 1
ATOM 3146 C CA . LEU A 1 395 ? 24.359 56.001 -16.919 1.00 31.14 395 LEU A CA 1
ATOM 3147 C C . LEU A 1 395 ? 25.775 55.481 -17.277 1.00 31.14 395 LEU A C 1
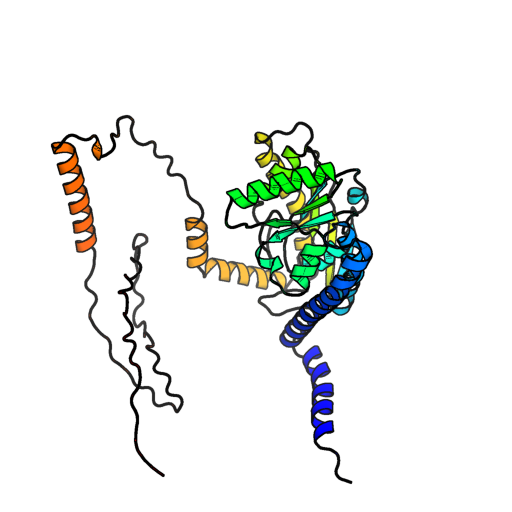ATOM 3149 O O . LEU A 1 395 ? 26.675 55.427 -16.447 1.00 31.14 395 LEU A O 1
ATOM 3153 N N . LEU A 1 396 ? 25.937 55.310 -18.612 1.00 31.28 396 LEU A N 1
ATOM 3154 C CA . LEU A 1 396 ? 27.141 55.502 -19.463 1.00 31.28 396 LEU A CA 1
ATOM 3155 C C . LEU A 1 396 ? 28.219 54.397 -19.378 1.00 31.28 396 LEU A C 1
ATOM 3157 O O . LEU A 1 396 ? 28.552 53.949 -18.294 1.00 31.28 396 LEU A O 1
ATOM 3161 N N . THR A 1 397 ? 28.857 53.854 -20.422 1.00 31.58 397 THR A N 1
ATOM 3162 C CA . THR A 1 397 ? 29.092 54.046 -21.878 1.00 31.58 397 THR A CA 1
ATOM 3163 C C . THR A 1 397 ? 29.516 52.644 -22.411 1.00 31.58 397 THR A C 1
ATOM 3165 O O . THR A 1 397 ? 29.817 51.769 -21.605 1.00 31.58 397 THR A O 1
ATOM 3168 N N . GLY A 1 398 ? 29.608 52.249 -23.683 1.00 31.70 398 GLY A N 1
ATOM 3169 C CA . GLY A 1 398 ? 29.571 52.858 -25.007 1.00 31.70 398 GLY A CA 1
ATOM 3170 C C . GLY A 1 398 ? 30.192 51.834 -25.988 1.00 31.70 398 GLY A C 1
ATOM 3171 O O . GLY A 1 398 ? 31.204 51.225 -25.641 1.00 31.70 398 GLY A O 1
ATOM 3172 N N . PHE A 1 399 ? 29.577 51.713 -27.173 1.00 36.62 399 PHE A N 1
ATOM 3173 C CA . PHE A 1 399 ? 29.897 50.878 -28.352 1.00 36.62 399 PHE A CA 1
ATOM 3174 C C . PHE A 1 399 ? 29.540 49.387 -28.332 1.00 36.62 399 PHE A C 1
ATOM 3176 O O . PHE A 1 399 ? 30.093 48.616 -27.516 1.00 36.62 399 PHE A O 1
#

Radius of gyration: 29.34 Å; Cα contacts (8 Å, |Δi|>4): 438; chains: 1; bounding box: 67×76×103 Å

Foldseek 3Di:
DPDDPVVVVVVVVVVVVVVCCVPPQLSVLVVLVVCLLVQLLVLLVVLLVVLCVPPVFAALQSLLVSLVSQQCSCVVLLEAEAEDPLVQLVDPFEAEEEEAAADPCVVNVCSVNPHGQEEEEEAQCLLVSHSRNRSNRSNVHQHAPPVDVVRNQVSLVVVLVCCRVVRHYYYYHQLNDHDQDDFGHQGHLSSLCSCLVSQHWYKYKYKEHPQLADDVVVSGHHNDYIYIYIDHIHGNHPPDPVCSVVVSVVSRVVRRVVRVVSVVVSCVVVVPRVVVVVVVVVCVVVVCVVVVVVVVVVPPPPPPPPPPPPPDPLVPDDPVSVVVVVVVVVVVVVVVVVPDDDDDDDDDDDDDPDPDDDPDPDDDPPDDDDDDPPDDDDDDPPDDPDDDDDDDDDDDDDD

pLDDT: mean 76.82, std 22.29, range [28.98, 98.38]